Protein 3KCG (pdb70)

Nearest PDB structures (foldseek):
  3kcg-assembly1_I  TM=1.002E+00  e=5.226E-96  Homo sapiens
  1tb6-assembly1_I  TM=9.606E-01  e=1.579E-85  Homo sapiens
  1e03-assembly2_I  TM=9.545E-01  e=1.877E-83  Homo sapiens
  2gd4-assembly1_I  TM=9.741E-01  e=2.360E-80  Homo sapiens
  2b5t-assembly2_I  TM=9.208E-01  e=5.552E-82  Homo sapiens

Foldseek 3Di:
DAADCPPCRSLAPDHWDDDPDRHIQHDDDPQWDQDPVSRYIDGPDPDDPPDDDD/DAQFDFADQLNQQQKKAKCAPHGLQEIWGAAFQWKTKFWQLSDDPPGKIKIWTSDFFQVDDPVRIDIWIFDDKAQPPVQDVVVPSFASTMIMTTTDGTDDDDSNHDGAAADALVVLVVLVVVFKWKAKGQQARAFVHDTHRGITMDIKGWDDPVLQVVLDPDDQDPQKTWIHDLQFRDAGARSHGTTFTWGADPNHIYGAWTFTAWDTHRDHSTTGMTGGCSVCRVVVCVVPPPD/DPDQLQPDDCVVDPQFAPAFDADPPPDAFPPDDVLLLVLLVLLQQLVLLLVLLVVVVDDLLAKWKFFSLLVLLLLVLLLRQFDDPLNVLNCVNSVVNVGDRVCRRCVLSSSLNNVSVVCVQQVQFWDKFKDKAKEFAPVFDWDVSSQVVCCNSVVGGHHHDHQQPCVPVRQVVVQVRGCVRRVNPDGCLDPPPSGHNVAGMEIEIEMEIEGAFQAFFDLVQWDWDWFQFPVRDIDTFTKTKDKDKWFWDQDPQRKIWTWTATPPRQKIKIKIHHDPPDRVSCVSVVDDPVRVVVRVVVTDIDIAMEIGTWFKHKDKDWCVVSSVVSRNPQQCDQVRTGRCNTGNDDDGGHHYVIYMYIYMYGGDRHHDHHDDDPDDDDDDPDPDPPGHYHHNSAKMKMFMARPSSRRGRMIMIPRDRHD

Secondary structure (DSSP, 8-state):
-BS-EEPPTTSSTTEEEEESSSTT-EEEEEEETTEEEE-GGG--TT---EEEES-SBTTS--S--EEEEEEEEEE-TT--GGG-TTTT--EEEEESS----BTTB-PPB---HHHHHHHHTT-EEEEEESSBSSTTSPBPSB-EEEEEEEE-HHHHHTT-SS---TTEEEES-TT-S-B--TT-TT-EEEEEETTEEEEEEEEEEESSSS-TT--EEEEEGGGGHHHHHHHH---/----GGG--TTTS----SS-------PPPTT--HHHHHHHHHHHHHHHHHHHHHHHHS-TTS-EEE-HHHHHHHHHHHHTT--HHHHHHHHHHTT-TTS-HHHHHTHHHHHHHHHHHHHHHHTTTEEEEEEEEEEEETTS---HHHHHHHHHHHSSPPEEE-HHHHHHHHHHHHHHHHHHHTTTSS--SS-TTSS-TT--EEEEEEEEEEE-BSSPPPGGG-EEEEEE-TTS-EEEEEEEEEEEEEEEEE-GGG-EEEEEEBTTSSEEEEEEEPPTTS-HHHHHHS--HHHHHHHHHH-EEEEEEEEEE-EEEEEEEE-HHHHHHTT--GGG-TTT---TTTS-SSSS-----EEEEEEEEEE-S-BPPPPPP-----EESS--TT-EEEE--S-EEEEEEETTTTEEEEEEEES----/--S-TTTGGGG-SSEEEE-SSS-EEEE--TTEEE-TTSS-EEE-SSS-TT----

Solvent-accessible surface area: 29718 Å² total; per-residue (Å²): 137,91,51,30,27,135,69,155,44,1,137,7,35,2,23,10,79,101,45,88,94,82,93,23,87,7,48,30,11,121,22,21,50,56,27,111,88,115,56,35,8,42,74,62,68,120,62,12,16,1,54,81,62,96,1,17,44,13,119,88,4,108,71,12,48,12,3,4,3,0,1,0,32,34,170,22,99,2,4,1,2,0,0,0,19,23,58,42,13,0,0,0,0,1,29,8,12,96,97,83,62,157,5,46,0,15,0,6,27,30,16,48,112,118,107,49,164,32,52,25,76,39,46,14,98,136,27,22,40,12,138,80,43,79,50,88,133,40,104,17,24,32,0,0,0,0,0,32,0,66,106,59,5,99,41,47,24,68,0,2,12,3,2,6,3,68,104,86,21,1,55,80,4,5,113,118,21,37,3,52,0,2,1,4,0,7,36,90,54,66,0,12,24,5,57,33,6,17,54,10,128,0,49,51,10,87,109,63,27,0,73,179,23,16,106,51,75,6,74,89,18,7,10,3,0,2,32,104,109,12,42,99,6,0,0,20,2,0,0,0,0,1,6,2,4,98,16,132,42,0,5,1,0,0,0,0,0,2,2,1,22,72,2,18,65,173,33,64,16,0,6,0,2,36,0,9,126,7,2,100,25,0,88,102,81,4,110,95,160,128,137,53,78,28,61,110,8,92,20,221,86,20,114,7,105,17,111,26,88,25,98,50,134,133,136,89,69,20,114,102,19,60,135,67,4,18,31,0,1,79,0,0,20,80,0,0,30,48,0,14,47,59,1,7,118,63,52,84,77,67,78,36,0,0,0,2,0,6,15,0,0,9,0,0,0,4,0,0,5,0,0,22,101,86,0,3,72,35,0,2,78,10,0,56,1,45,99,20,48,106,96,0,5,21,17,0,2,2,5,1,6,52,0,49,21,48,7,114,83,54,2,83,88,2,11,82,21,21,38,0,35,35,6,4,0,2,137,67,19,116,10,47,110,85,7,8,80,11,5,93,52,12,24,62,16,71,4,56,45,24,34,0,95,144,54,7,101,125,5,36,52,46,0,18,80,61,0,28,119,106,0,114,44,68,2,70,68,7,0,64,74,156,38,11,71,98,142,8,21,0,0,0,1,0,0,13,12,2,28,8,49,6,100,26,26,0,37,71,113,10,31,68,131,25,92,0,114,43,73,65,75,109,55,24,65,3,26,0,0,10,14,39,8,57,10,86,10,75,125,16,73,94,20,1,7,1,0,8,2,23,2,80,62,63,47,1,2,1,2,0,1,0,5,84,91,113,28,64,16,38,43,2,12,96,99,29,56,54,78,37,25,66,66,37,8,105,72,10,60,85,68,103,3,1,0,13,0,0,100,11,166,5,103,9,42,29,46,0,63,114,16,0,67,103,30,32,0,63,11,0,9,25,62,155,114,11,71,4,22,6,0,16,77,120,36,210,72,74,13,33,0,17,24,0,11,1,23,0,23,0,40,8,22,10,90,21,40,135,61,101,96,90,135,70,103,92,35,30,12,2,17,13,71,27,91,55,35,42,0,73,0,18,43,18,0,7,0,19,0,14,0,53,47,2,51,0,18,10,0,8,2,4,0,3,41,15,30,152

Structure (mmCIF, N/CA/C/O backbone):
data_3KCG
#
_entry.id   3KCG
#
_cell.length_a   78.780
_cell.length_b   88.440
_cell.length_c   147.230
_cell.angle_alpha   90.00
_cell.angle_beta   90.00
_cell.angle_gamma   90.00
#
_symmetry.space_group_name_H-M   'P 21 21 21'
#
loop_
_entity.id
_entity.type
_entity.pdbx_description
1 polymer 'Coagulation factor IXa light chain'
2 polymer 'Coagulation factor IXa heavy chain'
3 polymer Antithrombin-III
4 branched alpha-L-fucopyranose-(1-6)-2-acetamido-2-deoxy-beta-D-glucopyranose
5 branched alpha-D-mannopyranose-(1-4)-2-acetamido-2-deoxy-beta-D-glucopyranose-(1-4)-2-acetamido-2-deoxy-beta-D-glucopyranose
6 branched '3,4-di-O-methyl-2,6-di-O-sulfo-alpha-D-glucopyranose-(1-4)-2,3-di-O-methyl-beta-D-glucopyranuronic acid-(1-4)-2,3,6-tri-O-sulfo-alpha-D-glucopyranose-(1-4)-3-O-methyl-2-O-sulfo-alpha-L-idopyranuronic acid-(1-4)-methyl 2,3,6-tri-O-sulfo-alpha-D-glucopyranoside'
7 non-polymer 'CALCIUM ION'
8 non-polymer (4S)-2-METHYL-2,4-PENTANEDIOL
9 water water
#
loop_
_atom_site.group_PDB
_atom_site.id
_atom_site.type_symbol
_atom_site.label_atom_id
_atom_site.label_alt_id
_atom_site.label_comp_id
_atom_site.label_asym_id
_atom_site.label_entity_id
_atom_site.label_seq_id
_atom_site.pdbx_PDB_ins_code
_atom_site.Cartn_x
_atom_site.Cartn_y
_atom_site.Cartn_z
_atom_site.occupancy
_atom_site.B_iso_or_equiv
_atom_site.auth_seq_id
_atom_site.auth_comp_id
_atom_site.auth_asym_id
_atom_site.auth_atom_id
_atom_site.pdbx_PDB_model_num
ATOM 1 N N . MET A 1 1 ? 34.366 5.222 -108.214 1.00 58.33 84 MET L N 1
ATOM 2 C CA . MET A 1 1 ? 33.047 5.747 -107.757 1.00 58.13 84 MET L CA 1
ATOM 3 C C .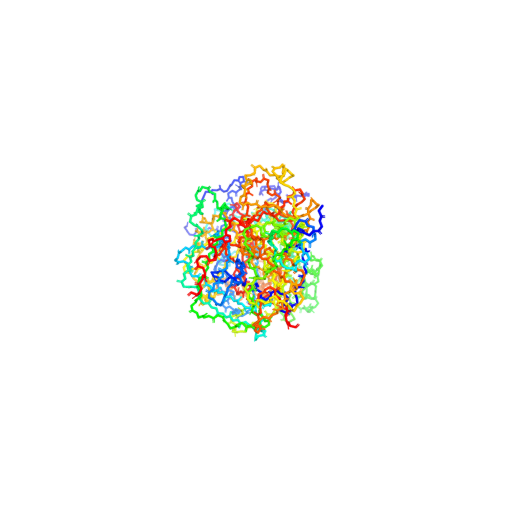 MET A 1 1 ? 32.669 7.010 -108.523 1.00 57.91 84 MET L C 1
ATOM 4 O O . MET A 1 1 ? 33.203 7.270 -109.602 1.00 57.68 84 MET L O 1
ATOM 6 N N . ASP A 1 2 ? 31.740 7.784 -107.966 1.00 57.32 85 ASP L N 1
ATOM 7 C CA . ASP A 1 2 ? 31.292 9.026 -108.590 1.00 56.98 85 ASP L CA 1
ATOM 8 C C . ASP A 1 2 ? 30.073 9.588 -107.862 1.00 55.99 85 ASP L C 1
ATOM 9 O O . ASP A 1 2 ? 30.122 10.687 -107.311 1.00 56.04 85 ASP L O 1
ATOM 14 N N . VAL A 1 3 ? 28.977 8.834 -107.868 1.00 55.08 86 VAL L N 1
ATOM 15 C CA . VAL A 1 3 ? 27.762 9.266 -107.186 1.00 53.93 86 VAL L CA 1
ATOM 16 C C . VAL A 1 3 ? 27.074 8.101 -106.490 1.00 53.12 86 VAL L C 1
ATOM 17 O O . VAL A 1 3 ? 26.385 7.299 -107.122 1.00 52.48 86 VAL L O 1
ATOM 21 N N . THR A 1 4 ? 27.282 8.020 -105.181 1.00 51.77 87 THR L N 1
ATOM 22 C CA . THR A 1 4 ? 26.694 6.979 -104.354 1.00 50.00 87 THR L CA 1
ATOM 23 C C . THR A 1 4 ? 26.283 7.644 -103.050 1.00 4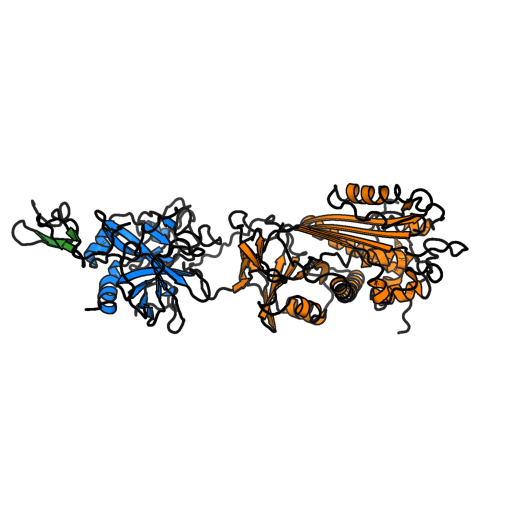8.87 87 THR L C 1
ATOM 24 O O . THR A 1 4 ? 26.786 8.715 -102.706 1.00 48.37 87 THR L O 1
ATOM 26 N N . CYS A 1 5 ? 25.364 7.019 -102.329 1.00 47.27 88 CYS L N 1
ATOM 27 C CA . CYS A 1 5 ? 24.909 7.573 -101.063 1.00 46.01 88 CYS L CA 1
ATOM 28 C C . CYS A 1 5 ? 26.068 7.613 -100.074 1.00 46.68 88 CYS L C 1
ATOM 29 O O . CYS A 1 5 ? 26.012 8.282 -99.035 1.00 45.03 88 CYS L O 1
ATOM 32 N N . ASN A 1 6 ? 27.132 6.899 -100.419 1.00 45.47 89 ASN L N 1
ATOM 33 C CA . ASN A 1 6 ? 28.289 6.815 -99.557 1.00 44.39 89 ASN L CA 1
ATOM 34 C C . ASN A 1 6 ? 29.232 8.003 -99.639 1.00 44.11 89 ASN L C 1
ATOM 35 O O . ASN A 1 6 ? 30.187 8.089 -98.863 1.00 46.16 89 ASN L O 1
ATOM 40 N N . ILE A 1 7 ? 28.993 8.916 -100.572 1.00 45.27 90 ILE L N 1
ATOM 41 C CA . ILE A 1 7 ? 29.866 10.066 -100.652 1.00 45.65 90 ILE L CA 1
ATOM 42 C C . ILE A 1 7 ? 29.009 11.317 -100.504 1.00 44.89 90 ILE L C 1
ATOM 43 O O . ILE A 1 7 ? 28.160 11.606 -101.343 1.00 43.56 90 ILE L O 1
ATOM 48 N N . LYS A 1 8 ? 29.202 12.021 -99.390 1.00 44.10 91 LYS L N 1
ATOM 49 C CA . LYS A 1 8 ? 28.448 13.237 -99.106 1.00 44.13 91 LYS L CA 1
ATOM 50 C C . LYS A 1 8 ? 26.943 12.977 -99.160 1.00 42.06 91 LYS L C 1
ATOM 51 O O . LYS A 1 8 ? 26.160 13.856 -99.525 1.00 41.71 91 LYS L O 1
ATOM 57 N N . ASN A 1 9 ? 26.558 11.755 -98.805 1.00 39.19 92 ASN L N 1
ATOM 58 C CA . ASN A 1 9 ? 25.156 11.356 -98.779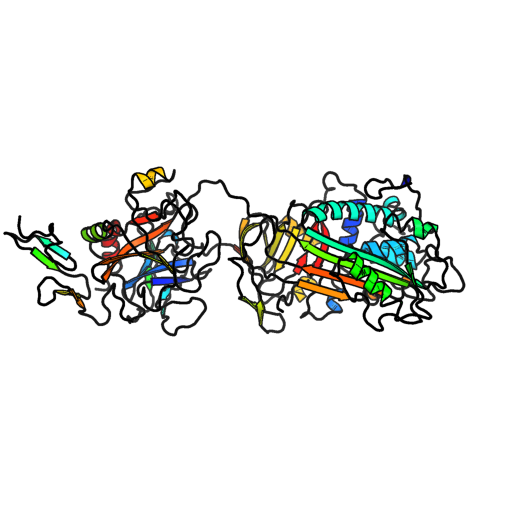 1.00 39.39 92 ASN L CA 1
ATOM 59 C C . ASN A 1 9 ? 24.457 11.617 -100.116 1.00 40.21 92 ASN L C 1
ATOM 60 O O . ASN A 1 9 ? 23.292 12.017 -100.152 1.00 37.83 92 ASN L O 1
ATOM 65 N N . GLY A 1 10 ? 25.177 11.388 -101.215 1.00 40.29 93 GLY L N 1
ATOM 66 C CA . GLY A 1 10 ? 24.605 11.602 -102.534 1.00 40.52 93 GLY L CA 1
ATOM 67 C C . GLY A 1 10 ? 24.174 13.041 -102.709 1.00 42.10 93 GLY L C 1
ATOM 68 O O . GLY A 1 10 ? 23.384 13.361 -103.597 1.00 42.99 93 GLY L O 1
ATOM 69 N N . ARG A 1 11 ? 24.704 13.908 -101.852 1.00 42.43 94 ARG L N 1
ATOM 70 C CA . ARG A 1 11 ? 24.390 15.329 -101.873 1.00 44.40 94 ARG L CA 1
ATOM 71 C C . ARG A 1 11 ? 22.961 15.573 -101.391 1.00 43.72 94 ARG L C 1
ATOM 72 O O . ARG A 1 11 ? 22.451 16.691 -101.460 1.00 43.47 94 ARG L O 1
ATOM 80 N N . CYS A 1 12 ? 22.320 14.516 -100.900 1.00 42.82 95 CYS L N 1
ATOM 81 C CA . CYS A 1 12 ? 20.951 14.613 -100.400 1.00 42.16 95 CYS L CA 1
ATOM 82 C C . CYS A 1 12 ? 20.931 15.322 -99.044 1.00 40.80 95 CYS L C 1
ATOM 83 O O . CYS A 1 12 ? 21.684 14.957 -98.145 1.00 41.27 95 CYS L O 1
ATOM 86 N N . GLU A 1 13 ? 20.071 16.326 -98.891 1.00 41.03 96 GLU L N 1
ATOM 87 C CA . GLU A 1 13 ? 19.994 17.055 -97.626 1.00 41.10 96 GLU L CA 1
ATOM 88 C C . GLU A 1 13 ? 19.589 16.125 -96.487 1.00 40.40 96 GLU L C 1
ATOM 89 O O . GLU A 1 13 ? 20.122 16.219 -95.377 1.00 40.53 96 GLU L O 1
ATOM 95 N N . GLN A 1 14 ? 18.647 15.228 -96.765 1.00 37.62 97 GLN L N 1
ATOM 96 C CA . GLN A 1 14 ? 18.181 14.285 -95.758 1.00 35.31 97 GLN L CA 1
ATOM 97 C C . GLN A 1 14 ? 18.467 12.818 -96.075 1.00 32.86 97 GLN L C 1
ATOM 98 O O . GLN A 1 14 ? 19.503 12.295 -95.669 1.00 32.04 97 GLN L O 1
ATOM 104 N N . PHE A 1 15 ? 17.573 12.154 -96.808 1.00 32.71 98 PHE L N 1
ATOM 105 C CA . PHE A 1 15 ? 17.766 10.733 -97.106 1.00 32.21 98 PHE L CA 1
ATOM 106 C C . PHE A 1 15 ? 18.201 10.409 -98.532 1.00 33.76 98 PHE L C 1
ATOM 107 O O . PHE A 1 15 ? 17.775 11.058 -99.486 1.00 33.95 98 PHE L O 1
ATOM 115 N N . CYS A 1 16 ? 19.026 9.373 -98.655 1.00 35.40 99 CYS L N 1
ATOM 116 C CA . CYS A 1 16 ? 19.560 8.933 -99.941 1.00 38.38 99 CYS L CA 1
ATOM 117 C C . CYS A 1 16 ? 19.409 7.425 -100.147 1.00 38.84 99 CYS L C 1
ATOM 118 O O . CYS A 1 16 ? 19.474 6.646 -99.198 1.00 38.61 99 CYS L O 1
ATOM 121 N N . LYS A 1 17 ? 19.203 7.026 -101.398 1.00 41.40 100 LYS L N 1
ATOM 122 C CA . LYS A 1 17 ? 19.076 5.616 -101.766 1.00 43.89 100 LYS L CA 1
ATOM 123 C C . LYS A 1 17 ? 19.740 5.417 -103.124 1.00 45.49 100 LYS L C 1
ATOM 124 O O . LYS A 1 17 ? 19.461 6.151 -104.073 1.00 44.77 100 LYS L O 1
ATOM 127 N N . ASN A 1 18 ? 20.619 4.424 -103.212 1.00 48.27 101 ASN L N 1
ATOM 128 C CA . ASN A 1 18 ? 21.333 4.155 -104.455 1.00 51.52 101 ASN L CA 1
ATOM 129 C C . ASN A 1 18 ? 20.481 3.574 -105.574 1.00 53.67 101 ASN L C 1
ATOM 130 O O . ASN A 1 18 ? 19.852 2.526 -105.416 1.00 54.06 101 ASN L O 1
ATOM 135 N N . SER A 1 19 ? 20.464 4.276 -106.701 1.00 56.00 102 SER L N 1
ATOM 136 C CA . SER A 1 19 ? 19.744 3.825 -107.884 1.00 58.21 102 SER L CA 1
ATOM 137 C C . SER A 1 19 ? 20.822 3.104 -108.691 1.00 59.80 102 SER L C 1
ATOM 138 O O . SER A 1 19 ? 21.967 3.011 -108.244 1.00 60.67 102 SER L O 1
ATOM 140 N N . ALA A 1 20 ? 20.479 2.600 -109.869 1.00 60.99 103 ALA L N 1
ATOM 141 C CA . ALA A 1 20 ? 21.468 1.893 -110.673 1.00 61.86 103 ALA L CA 1
ATOM 142 C C . ALA A 1 20 ? 22.204 2.809 -111.646 1.00 61.97 103 ALA L C 1
ATOM 143 O O . ALA A 1 20 ? 21.639 3.776 -112.158 1.00 62.63 103 ALA L O 1
ATOM 145 N N . ASP A 1 21 ? 23.476 2.497 -111.879 1.00 62.19 104 ASP L N 1
ATOM 146 C CA . ASP A 1 21 ? 24.322 3.244 -112.806 1.00 61.68 104 ASP L CA 1
ATOM 147 C C . ASP A 1 21 ? 24.698 4.674 -112.413 1.00 61.12 104 ASP L C 1
ATOM 148 O O . ASP A 1 21 ? 24.355 5.630 -113.111 1.00 60.80 104 ASP L O 1
ATOM 150 N N . ASN A 1 22 ? 25.409 4.811 -111.299 1.00 60.50 105 ASN L N 1
ATOM 151 C CA . ASN A 1 22 ? 25.875 6.113 -110.828 1.00 59.48 105 ASN L CA 1
ATOM 152 C C . ASN A 1 22 ? 24.805 7.179 -110.621 1.00 57.79 105 ASN L C 1
ATOM 153 O O . ASN A 1 22 ? 24.934 8.302 -111.114 1.00 57.38 105 ASN L O 1
ATOM 158 N N . LYS A 1 23 ? 23.753 6.833 -109.893 1.00 55.74 106 LYS L N 1
ATOM 159 C CA . LYS A 1 23 ? 22.687 7.781 -109.611 1.00 53.35 106 LYS L CA 1
ATOM 160 C C . LYS A 1 23 ? 22.088 7.486 -108.246 1.00 51.51 106 LYS L C 1
ATOM 161 O O . LYS A 1 23 ? 22.146 6.357 -107.759 1.00 50.50 106 LYS L O 1
ATOM 165 N N . VAL A 1 24 ? 21.528 8.511 -107.622 1.00 49.77 107 VAL L N 1
ATOM 166 C CA . VAL A 1 24 ? 20.917 8.341 -106.314 1.00 47.73 107 VAL L CA 1
ATOM 167 C C . VAL A 1 24 ? 19.552 8.996 -106.295 1.00 47.16 107 VAL L C 1
ATOM 168 O O . VAL A 1 24 ? 19.267 9.897 -107.088 1.00 46.02 107 VAL L O 1
ATOM 172 N N . VAL A 1 25 ? 18.705 8.525 -105.389 1.00 45.61 108 VAL L N 1
ATOM 173 C CA . VAL A 1 25 ? 17.368 9.067 -105.246 1.00 44.89 108 VAL L CA 1
ATOM 174 C C . VAL A 1 25 ? 17.264 9.662 -103.852 1.00 43.44 108 VAL L C 1
ATOM 175 O O . VAL A 1 25 ? 17.313 8.940 -102.858 1.00 42.91 108 VAL L O 1
ATOM 179 N N . CYS A 1 26 ? 17.144 10.983 -103.788 1.00 42.72 109 CYS L N 1
ATOM 180 C CA . CYS A 1 26 ? 17.025 11.676 -102.514 1.00 42.32 109 CYS L CA 1
ATOM 181 C C . CYS A 1 26 ? 15.573 11.651 -102.060 1.00 41.78 109 CYS L C 1
ATOM 182 O O . CYS A 1 26 ? 14.664 11.459 -102.869 1.00 42.34 109 CYS L O 1
ATOM 185 N N . SER A 1 27 ? 15.359 11.845 -100.764 1.00 39.93 110 SER L N 1
ATOM 186 C CA . SER A 1 27 ? 14.013 11.874 -100.205 1.00 38.47 110 SER L CA 1
ATOM 187 C C . SER A 1 27 ? 14.042 12.635 -98.885 1.00 38.62 110 SER L C 1
ATOM 188 O O . SER A 1 27 ? 15.111 12.864 -98.318 1.00 37.07 110 SER L O 1
ATOM 191 N N . CYS A 1 28 ? 12.869 13.030 -98.404 1.00 38.38 111 CYS L N 1
ATOM 192 C CA . CYS A 1 28 ? 12.781 13.774 -97.156 1.00 38.78 111 CYS L CA 1
ATOM 193 C C . CYS A 1 28 ? 11.808 13.114 -96.184 1.00 37.68 111 CYS L C 1
ATOM 194 O O . CYS A 1 28 ? 11.094 12.173 -96.536 1.00 36.60 111 CYS L O 1
ATOM 197 N N . THR A 1 29 ? 11.791 13.607 -94.952 1.00 36.41 112 THR L N 1
ATOM 198 C CA . THR A 1 29 ? 10.904 13.062 -93.937 1.00 35.73 112 THR L CA 1
ATOM 199 C C . THR A 1 29 ? 9.535 13.732 -94.070 1.00 37.02 112 THR L C 1
ATOM 200 O O . THR A 1 29 ? 9.388 14.723 -94.791 1.00 35.98 112 THR L O 1
ATOM 204 N N . GLU A 1 30 ? 8.538 13.183 -93.383 1.00 37.84 113 GLU L N 1
ATOM 205 C CA . GLU A 1 30 ? 7.181 13.724 -93.419 1.00 38.64 113 GLU L CA 1
ATOM 206 C C . GLU A 1 30 ? 7.138 15.226 -93.174 1.00 38.39 113 GLU L C 1
ATOM 207 O O . GLU A 1 30 ? 7.840 15.748 -92.307 1.00 36.61 113 GLU L O 1
ATOM 211 N N . GLY A 1 31 ? 6.302 15.917 -93.942 1.00 36.99 114 GLY L N 1
ATOM 212 C CA . GLY A 1 31 ? 6.173 17.354 -93.790 1.00 37.60 114 GLY L CA 1
ATOM 213 C C . GLY A 1 31 ? 7.087 18.122 -94.723 1.00 38.16 114 GLY L C 1
ATOM 214 O O . GLY A 1 31 ? 7.015 19.351 -94.804 1.00 37.32 114 GLY L O 1
ATOM 215 N N . TYR A 1 32 ? 7.949 17.397 -95.429 1.00 38.02 115 TYR L N 1
ATOM 216 C CA . TYR A 1 32 ? 8.888 18.008 -96.363 1.00 40.50 115 TYR L CA 1
ATOM 217 C C . TYR A 1 32 ? 8.695 17.486 -97.783 1.00 42.45 115 TYR L C 1
ATOM 218 O O . TYR A 1 32 ? 8.102 16.431 -97.995 1.00 42.75 115 TYR L O 1
ATOM 227 N N . ARG A 1 33 ? 9.201 18.243 -98.751 1.00 45.52 116 ARG L N 1
ATOM 228 C CA . ARG A 1 33 ? 9.107 17.867 -100.155 1.00 47.94 116 ARG L CA 1
ATOM 229 C C . ARG A 1 33 ? 10.456 18.127 -100.808 1.00 49.50 116 ARG L C 1
ATOM 230 O O . ARG A 1 33 ? 11.102 19.136 -100.525 1.00 49.70 116 ARG L O 1
ATOM 232 N N . LEU A 1 34 ? 10.885 17.213 -101.673 1.00 51.91 117 LEU L N 1
ATOM 233 C CA . LEU A 1 34 ? 12.165 17.365 -102.357 1.00 54.14 117 LEU L CA 1
ATOM 234 C C . LEU A 1 34 ? 12.148 18.644 -103.188 1.00 54.98 117 LEU L C 1
ATOM 235 O O . LEU A 1 34 ? 11.315 18.803 -104.079 1.00 55.68 117 LEU L O 1
ATOM 240 N N . ALA A 1 35 ? 13.069 19.554 -102.885 1.00 55.89 118 ALA L N 1
ATOM 241 C CA . ALA A 1 35 ? 13.158 20.829 -103.588 1.00 56.99 118 ALA L CA 1
ATOM 242 C C . ALA A 1 35 ? 13.438 20.664 -105.083 1.00 58.10 118 ALA L C 1
ATOM 243 O O . ALA A 1 35 ? 13.632 19.550 -105.575 1.00 58.03 118 ALA L O 1
ATOM 245 N N . GLU A 1 36 ? 13.458 21.785 -105.797 1.00 59.27 119 GLU L N 1
ATOM 246 C CA . GLU A 1 36 ? 13.706 21.782 -107.235 1.00 60.16 119 GLU L CA 1
ATOM 247 C C . GLU A 1 36 ? 15.023 21.104 -107.597 1.00 60.31 119 GLU L C 1
ATOM 248 O O . GLU A 1 36 ? 15.111 20.402 -108.603 1.00 60.89 119 GLU L O 1
ATOM 250 N N . ASN A 1 37 ? 16.043 21.311 -106.772 1.00 60.91 120 ASN L N 1
ATOM 251 C CA . ASN A 1 37 ? 17.357 20.727 -107.017 1.00 60.86 120 ASN L CA 1
ATOM 252 C C . ASN A 1 37 ? 17.432 19.208 -106.871 1.00 60.81 120 ASN L C 1
ATOM 253 O O . ASN A 1 37 ? 18.497 18.621 -107.062 1.00 61.01 120 ASN L O 1
ATOM 258 N N . GLN A 1 38 ? 16.313 18.570 -106.536 1.00 60.22 121 GLN L N 1
ATOM 259 C CA . GLN A 1 38 ? 16.288 17.117 -106.377 1.00 59.48 121 GLN L CA 1
ATOM 260 C C . GLN A 1 38 ? 17.260 16.635 -105.301 1.00 58.69 121 GLN L C 1
ATOM 261 O O . GLN A 1 38 ? 17.556 15.443 -105.210 1.00 57.88 121 GLN L O 1
ATOM 267 N N . LYS A 1 39 ? 17.749 17.565 -104.486 1.00 58.20 122 LYS L N 1
ATOM 268 C CA . LYS A 1 39 ? 18.690 17.237 -103.419 1.00 58.27 122 LYS L CA 1
ATOM 269 C C . LYS A 1 39 ? 18.258 17.806 -102.067 1.00 57.70 122 LYS L C 1
ATOM 270 O O . LYS A 1 39 ? 18.397 17.148 -101.035 1.00 57.45 122 LYS L O 1
ATOM 276 N N . SER A 1 40 ? 17.734 19.029 -102.082 1.00 56.93 123 SER L N 1
ATOM 277 C CA . SER A 1 40 ? 17.303 19.705 -100.861 1.00 56.58 123 SER L CA 1
ATOM 278 C C . SER A 1 40 ? 15.876 19.382 -100.424 1.00 55.27 123 SER L C 1
ATOM 279 O O . SER A 1 40 ? 15.070 18.870 -101.204 1.00 55.01 123 SER L O 1
ATOM 282 N N . CYS A 1 41 ? 15.577 19.690 -99.164 1.00 54.15 124 CYS L N 1
ATOM 283 C CA . CYS A 1 41 ? 14.255 19.456 -98.593 1.00 51.75 124 CYS L CA 1
ATOM 284 C C . CYS A 1 41 ? 13.648 20.780 -98.146 1.00 50.73 124 CYS L C 1
ATOM 285 O O . CYS A 1 41 ? 14.298 21.569 -97.460 1.00 51.11 124 CYS L O 1
ATOM 288 N N . GLU A 1 42 ? 12.401 21.021 -98.539 1.00 49.46 125 GLU L N 1
ATOM 289 C CA . GLU A 1 42 ? 11.712 22.255 -98.179 1.00 48.60 125 GLU L CA 1
ATOM 290 C C . GLU A 1 42 ? 10.363 21.972 -97.521 1.00 47.37 125 GLU L C 1
ATOM 291 O O . GLU A 1 42 ? 9.693 20.993 -97.852 1.00 47.24 125 GLU L O 1
ATOM 293 N N . PRO A 1 43 ? 9.946 22.834 -96.580 1.00 46.80 126 PRO L N 1
ATOM 294 C CA . PRO A 1 43 ? 8.673 22.680 -95.869 1.00 46.23 126 PRO L CA 1
ATOM 295 C C . PRO A 1 43 ? 7.485 22.501 -96.809 1.00 45.58 126 PRO L C 1
ATOM 296 O O . PRO A 1 43 ? 7.329 23.247 -97.774 1.00 46.13 126 PRO L O 1
ATOM 300 N N . ALA A 1 44 ? 6.653 21.506 -96.523 1.00 44.33 127 ALA L N 1
ATOM 301 C CA . ALA A 1 44 ? 5.477 21.241 -97.337 1.00 43.39 127 ALA L CA 1
ATOM 302 C C . ALA A 1 44 ? 4.229 21.508 -96.507 1.00 43.15 127 ALA L C 1
ATOM 303 O O . ALA A 1 44 ? 3.106 21.394 -96.996 1.00 43.30 127 ALA L O 1
ATOM 305 N N . VAL A 1 45 ? 4.440 21.860 -95.243 1.00 40.47 128 VAL L N 1
ATOM 306 C CA . VAL A 1 45 ? 3.347 22.153 -94.325 1.00 38.65 128 VAL L CA 1
ATOM 307 C C . VAL A 1 45 ? 3.697 23.393 -93.512 1.00 36.64 128 VAL L C 1
ATOM 308 O O . VAL A 1 45 ? 4.851 23.815 -93.484 1.00 37.41 128 VAL L O 1
ATOM 312 N N . PRO A 1 46 ? 2.703 24.002 -92.848 1.00 34.79 129 PRO L N 1
ATOM 313 C CA . PRO A 1 46 ? 2.922 25.202 -92.037 1.00 33.75 129 PRO L CA 1
ATOM 314 C C . PRO A 1 46 ? 3.991 25.048 -90.954 1.00 32.44 129 PRO L C 1
ATOM 315 O O . PRO A 1 46 ? 4.807 25.945 -90.747 1.00 31.60 129 PRO L O 1
ATOM 319 N N . PHE A 1 47 ? 3.981 23.915 -90.261 1.00 30.66 130 PHE L N 1
ATOM 320 C CA . PHE A 1 47 ? 4.960 23.675 -89.208 1.00 28.79 130 PHE L CA 1
ATOM 321 C C . PHE A 1 47 ? 5.577 22.279 -89.291 1.00 29.27 130 PHE L C 1
ATOM 322 O O . PHE A 1 47 ? 5.213 21.379 -88.530 1.00 28.69 130 PHE L O 1
ATOM 330 N N . PRO A 1 48 ? 6.529 22.087 -90.222 1.00 26.96 131 PRO L N 1
ATOM 331 C CA . PRO A 1 48 ? 7.207 20.804 -90.416 1.00 27.02 131 PRO L CA 1
ATOM 332 C C . PRO A 1 48 ? 8.034 20.409 -89.191 1.00 26.10 131 PRO L C 1
ATOM 333 O O . PRO A 1 48 ? 8.532 21.270 -88.464 1.00 25.17 131 PRO L O 1
ATOM 337 N N . CYS A 1 49 ? 8.176 19.108 -88.970 1.00 24.22 132 CYS L N 1
ATOM 338 C CA . CYS A 1 49 ? 8.926 18.619 -87.816 1.00 24.80 132 CYS L CA 1
ATOM 339 C C . CYS A 1 49 ? 10.372 19.104 -87.770 1.00 25.12 132 CYS L C 1
ATOM 340 O O . CYS A 1 49 ? 10.959 19.496 -88.788 1.00 24.17 132 CYS L O 1
ATOM 343 N N . GLY A 1 50 ? 10.923 19.068 -86.562 1.00 23.35 133 GLY L N 1
ATOM 344 C CA . GLY A 1 50 ? 12.309 19.415 -86.318 1.00 24.78 133 GLY L CA 1
ATOM 345 C C . GLY A 1 50 ? 12.831 20.794 -86.643 1.00 26.00 133 GLY L C 1
ATOM 346 O O . GLY A 1 50 ? 14.048 20.981 -86.691 1.00 26.68 133 GLY L O 1
ATOM 347 N N . ARG A 1 51 ? 11.953 21.763 -86.857 1.00 27.79 134 ARG L N 1
ATOM 348 C CA . ARG A 1 51 ? 12.431 23.100 -87.168 1.00 29.39 134 ARG L CA 1
ATOM 349 C C . ARG A 1 51 ? 11.917 24.205 -86.269 1.00 29.61 134 ARG L C 1
ATOM 350 O O . ARG A 1 51 ? 10.753 24.214 -85.856 1.00 28.20 134 ARG L O 1
ATOM 358 N N . VAL A 1 52 ? 12.821 25.127 -85.956 1.00 27.86 135 VAL L N 1
ATOM 359 C CA . VAL A 1 52 ? 12.520 26.277 -85.126 1.00 28.90 135 VAL L CA 1
ATOM 360 C C . VAL A 1 52 ? 11.962 27.333 -86.068 1.00 29.51 135 VAL L C 1
ATOM 361 O O . VAL A 1 52 ? 12.515 27.555 -87.143 1.00 30.91 135 VAL L O 1
ATOM 365 N N . SER A 1 53 ? 10.866 27.974 -85.680 1.00 30.20 136 SER L N 1
ATOM 366 C CA . SER A 1 53 ? 10.263 28.985 -86.536 1.00 31.48 136 SER L CA 1
ATOM 367 C C . SER A 1 53 ? 9.939 30.288 -85.818 1.00 32.68 136 SER L C 1
ATOM 368 O O . SER A 1 53 ? 9.341 31.187 -86.405 1.00 35.30 136 SER L O 1
ATOM 371 N N . VAL A 1 54 ? 10.335 30.399 -84.554 1.00 35.17 137 VAL L N 1
ATOM 372 C CA . VAL A 1 54 ? 10.072 31.615 -83.789 1.00 38.71 137 VAL L CA 1
ATOM 373 C C . VAL A 1 54 ? 11.024 32.733 -84.207 1.00 39.38 137 VAL L C 1
ATOM 374 O O . VAL A 1 54 ? 12.056 32.393 -84.826 1.00 41.25 137 VAL L O 1
ATOM 378 N N . VAL B 2 1 ? 18.845 19.342 -66.083 1.00 16.21 16 VAL H N 1
ATOM 379 C CA . VAL B 2 1 ? 20.133 19.483 -66.822 1.00 17.67 16 VAL H CA 1
ATOM 380 C C . VAL B 2 1 ? 21.114 20.274 -65.968 1.00 17.98 16 VAL H C 1
ATOM 381 O O . VAL B 2 1 ? 20.815 21.387 -65.539 1.00 19.20 16 VAL H O 1
ATOM 385 N N . VAL B 2 2 ? 22.277 19.680 -65.716 1.00 18.90 17 VAL H N 1
ATOM 386 C CA . VAL B 2 2 ? 23.326 20.307 -64.919 1.00 19.56 17 VAL H CA 1
ATOM 387 C C . VAL B 2 2 ? 24.333 20.945 -65.866 1.00 19.85 17 VAL H C 1
ATOM 388 O O . VAL B 2 2 ? 24.757 20.321 -66.832 1.00 20.38 17 VAL H O 1
ATOM 392 N N . GLY B 2 3 ? 24.709 22.188 -65.590 1.00 22.01 18 GLY H N 1
ATOM 393 C CA . GLY B 2 3 ? 25.687 22.856 -66.430 1.00 22.67 18 GLY H CA 1
ATOM 394 C C . GLY B 2 3 ? 25.235 23.176 -67.839 1.00 23.69 18 GLY H C 1
ATOM 395 O O . GLY B 2 3 ? 26.060 23.333 -68.736 1.00 22.84 18 GLY H O 1
ATOM 396 N N . GLY B 2 4 ? 23.927 23.257 -68.055 1.00 23.15 19 GLY H N 1
ATOM 397 C CA . GLY B 2 4 ? 23.446 23.595 -69.383 1.00 22.59 19 GLY H CA 1
ATOM 398 C C . GLY B 2 4 ? 23.142 25.077 -69.390 1.00 23.48 19 GLY H C 1
ATOM 399 O O . GLY B 2 4 ? 23.659 25.820 -68.554 1.00 22.71 19 GLY H O 1
ATOM 400 N N A GLU B 2 5 ? 22.297 25.508 -70.318 0.50 23.40 20 GLU H N 1
ATOM 401 N N B GLU B 2 5 ? 22.315 25.523 -70.331 0.50 23.53 20 GLU H N 1
ATOM 402 C CA A GLU B 2 5 ? 21.929 26.911 -70.411 0.50 24.12 20 GLU H CA 1
ATOM 403 C CA B GLU B 2 5 ? 21.953 26.932 -70.396 0.50 24.37 20 GLU H CA 1
ATOM 404 C C A GLU B 2 5 ? 20.439 27.081 -70.665 0.50 24.05 20 GLU H C 1
ATOM 405 C C B GLU B 2 5 ? 20.486 27.120 -70.768 0.50 24.60 20 GLU H C 1
ATOM 406 O O A GLU B 2 5 ? 19.740 26.127 -71.016 0.50 21.77 20 GLU H O 1
ATOM 407 O O B GLU B 2 5 ? 19.849 26.214 -71.313 0.50 23.56 20 GLU H O 1
ATOM 418 N N . ASP B 2 6 ? 19.960 28.304 -70.462 1.00 23.69 21 ASP H N 1
ATOM 419 C CA . ASP B 2 6 ? 18.560 28.638 -70.714 1.00 24.35 21 ASP H CA 1
ATOM 420 C C . ASP B 2 6 ? 18.221 28.540 -72.196 1.00 23.69 21 ASP H C 1
ATOM 421 O O . ASP B 2 6 ? 18.918 29.098 -73.038 1.00 24.35 21 ASP H O 1
ATOM 426 N N . ALA B 2 7 ? 17.153 27.827 -72.526 1.00 21.68 22 ALA H N 1
ATOM 427 C CA . ALA B 2 7 ? 16.740 27.756 -73.913 1.00 21.77 22 ALA H CA 1
ATOM 428 C C . ALA B 2 7 ? 15.980 29.064 -74.130 1.00 21.24 22 ALA H C 1
ATOM 429 O O . ALA B 2 7 ? 15.628 29.743 -73.170 1.00 23.69 22 ALA H O 1
ATOM 431 N N . LYS B 2 8 ? 15.748 29.429 -75.381 1.00 23.40 23 LYS H N 1
ATOM 432 C CA . LYS B 2 8 ? 14.969 30.628 -75.666 1.00 24.80 23 LYS H CA 1
ATOM 433 C C . LYS B 2 8 ? 13.582 30.107 -76.011 1.00 24.74 23 LYS H C 1
ATOM 434 O O . LYS B 2 8 ? 13.433 28.946 -76.395 1.00 24.20 23 LYS H O 1
ATOM 438 N N . PRO B 2 9 ? 12.547 30.944 -75.866 1.00 24.54 24 PRO H N 1
ATOM 439 C CA . PRO B 2 9 ? 11.204 30.463 -76.204 1.00 24.73 24 PRO H CA 1
ATOM 440 C C . PRO B 2 9 ? 11.159 29.954 -77.645 1.00 23.94 24 PRO H C 1
ATOM 441 O O . PRO B 2 9 ? 11.664 30.608 -78.562 1.00 24.05 24 PRO H O 1
ATOM 445 N N . GLY B 2 10 ? 10.573 28.774 -77.838 1.00 22.63 25 GLY H N 1
ATOM 446 C CA . GLY B 2 10 ? 10.472 28.205 -79.167 1.00 21.25 25 GLY H CA 1
ATOM 447 C C . GLY B 2 10 ? 11.717 27.533 -79.712 1.00 20.53 25 GLY H C 1
ATOM 448 O O . GLY B 2 10 ? 11.723 27.075 -80.854 1.00 22.28 25 GLY H O 1
ATOM 449 N N . GLN B 2 11 ? 12.774 27.452 -78.908 1.00 21.99 26 GLN H N 1
ATOM 450 C CA . GLN B 2 11 ? 14.013 26.839 -79.380 1.00 21.46 26 GLN H CA 1
ATOM 451 C C . GLN B 2 11 ? 13.916 25.318 -79.526 1.00 20.89 26 GLN H C 1
ATOM 452 O O . GLN B 2 11 ? 14.566 24.725 -80.386 1.00 20.53 26 GLN H O 1
ATOM 458 N N . PHE B 2 12 ? 13.108 24.688 -78.678 1.00 20.40 27 PHE H N 1
ATOM 459 C CA . PHE B 2 12 ? 12.913 23.240 -78.734 1.00 19.39 27 PHE H CA 1
ATOM 460 C C . PHE B 2 12 ? 11.406 23.037 -78.660 1.00 18.76 27 PHE H C 1
ATOM 461 O O . PHE B 2 12 ? 10.877 22.558 -77.657 1.00 19.33 27 PHE H O 1
ATOM 469 N N . PRO B 2 13 ? 10.701 23.403 -79.738 1.00 18.13 28 PRO H N 1
ATOM 470 C CA . PRO B 2 13 ? 9.243 23.289 -79.806 1.00 17.20 28 PRO H CA 1
ATOM 471 C C . PRO B 2 13 ? 8.627 21.900 -79.683 1.00 16.88 28 PRO H C 1
ATOM 472 O O . PRO B 2 13 ? 7.415 21.780 -79.509 1.00 16.66 28 PRO H O 1
ATOM 476 N N . TRP B 2 14 ? 9.457 20.861 -79.767 1.00 15.07 29 TRP H N 1
ATOM 477 C CA . TRP B 2 14 ? 8.994 19.477 -79.621 1.00 16.51 29 TRP H CA 1
ATOM 478 C C . TRP B 2 14 ? 9.051 19.029 -78.156 1.00 15.19 29 TRP H C 1
ATOM 479 O O . TRP B 2 14 ? 8.490 17.998 -77.792 1.00 15.67 29 TRP H O 1
ATOM 490 N N . GLN B 2 15 ? 9.733 19.796 -77.313 1.00 14.45 30 GLN H N 1
ATOM 491 C CA . GLN B 2 15 ? 9.854 19.434 -75.896 1.00 14.15 30 GLN H CA 1
ATOM 492 C C . GLN B 2 15 ? 8.561 19.644 -75.115 1.00 15.54 30 GLN H C 1
ATOM 493 O O . GLN B 2 15 ? 7.913 20.689 -75.251 1.00 17.31 30 GLN H O 1
ATOM 499 N N . VAL B 2 16 ? 8.179 18.652 -74.307 1.00 13.88 31 VAL H N 1
ATOM 500 C CA . VAL B 2 16 ? 7.004 18.799 -73.444 1.00 14.32 31 VAL H CA 1
ATOM 501 C C . VAL B 2 16 ? 7.416 18.418 -72.026 1.00 15.24 31 VAL H C 1
ATOM 502 O O . VAL B 2 16 ? 8.458 17.781 -71.821 1.00 13.32 31 VAL H O 1
ATOM 506 N N . VAL B 2 17 ? 6.624 18.825 -71.037 1.00 12.54 32 VAL H N 1
ATOM 507 C CA . VAL B 2 17 ? 6.921 18.457 -69.665 1.00 13.76 32 VAL H CA 1
ATOM 508 C C . VAL B 2 17 ? 5.755 17.596 -69.181 1.00 14.57 32 VAL H C 1
ATOM 509 O O . VAL B 2 17 ? 4.623 17.778 -69.627 1.00 16.00 32 VAL H O 1
ATOM 513 N N . LEU B 2 18 ? 6.045 16.638 -68.305 1.00 15.28 33 LEU H N 1
ATOM 514 C CA . LEU B 2 18 ? 5.000 15.776 -67.758 1.00 15.44 33 LEU H CA 1
ATOM 515 C C . LEU B 2 18 ? 4.790 16.155 -66.304 1.00 15.77 33 LEU H C 1
ATOM 516 O O . LEU B 2 18 ? 5.761 16.250 -65.542 1.00 16.20 33 LEU H O 1
ATOM 521 N N . ASN B 2 19 ? 3.527 16.366 -65.930 1.00 16.54 34 ASN H N 1
ATOM 522 C CA . ASN B 2 19 ? 3.161 16.719 -64.561 1.00 17.56 34 ASN H CA 1
ATOM 523 C C . ASN B 2 19 ? 2.249 15.632 -63.987 1.00 17.81 34 ASN H C 1
ATOM 524 O O . ASN B 2 19 ? 1.363 15.123 -64.675 1.00 18.75 34 ASN H O 1
ATOM 529 N N . GLY B 2 20 ? 2.485 15.275 -62.728 1.00 20.36 35 GLY H N 1
ATOM 530 C CA . GLY B 2 20 ? 1.679 14.257 -62.069 1.00 22.12 35 GLY H CA 1
ATOM 531 C C . GLY B 2 20 ? 1.524 14.648 -60.609 1.00 24.50 35 GLY H C 1
ATOM 532 O O . GLY B 2 20 ? 1.222 15.804 -60.321 1.00 25.63 35 GLY H O 1
ATOM 533 N N . LYS B 2 21 ? 1.737 13.708 -59.689 1.00 26.74 36 LYS H N 1
ATOM 534 C CA . LYS B 2 21 ? 1.630 14.019 -58.263 1.00 28.46 36 LYS H CA 1
ATOM 535 C C . LYS B 2 21 ? 2.713 15.032 -57.908 1.00 29.81 36 LYS H C 1
ATOM 536 O O . LYS B 2 21 ? 2.646 15.718 -56.885 1.00 29.29 36 LYS H O 1
ATOM 542 N N . VAL B 2 22 ? 3.725 15.092 -58.765 1.00 26.54 38 VAL H N 1
ATOM 543 C CA . VAL B 2 22 ? 4.834 16.024 -58.630 1.00 26.19 38 VAL H CA 1
ATOM 544 C C . VAL B 2 22 ? 4.934 16.656 -60.008 1.00 25.73 38 VAL H C 1
ATOM 545 O O . VAL B 2 22 ? 4.770 15.966 -61.016 1.00 23.72 38 VAL H O 1
ATOM 549 N N . ASP B 2 23 ? 5.178 17.959 -60.059 1.00 24.44 39 ASP H N 1
ATOM 550 C CA . ASP B 2 23 ? 5.290 18.637 -61.342 1.00 22.97 39 ASP H CA 1
ATOM 551 C C . ASP B 2 23 ? 6.656 18.409 -61.963 1.00 20.18 39 ASP H C 1
ATOM 552 O O . ASP B 2 23 ? 7.645 18.211 -61.258 1.00 20.31 39 ASP H O 1
ATOM 557 N N . ALA B 2 24 ? 6.688 18.434 -63.292 1.00 20.08 40 ALA H N 1
ATOM 558 C CA . ALA B 2 24 ? 7.920 18.265 -64.055 1.00 18.41 40 ALA H CA 1
ATOM 559 C C . ALA B 2 24 ? 8.740 17.064 -63.597 1.00 17.52 40 ALA H C 1
ATOM 560 O O . ALA B 2 24 ? 9.948 17.175 -63.389 1.00 19.85 40 ALA H O 1
ATOM 562 N N . PHE B 2 25 ? 8.094 15.909 -63.459 1.00 16.70 41 PHE H N 1
ATOM 563 C CA . PHE B 2 25 ? 8.821 14.723 -63.016 1.00 16.14 41 PHE H CA 1
ATOM 564 C C . PHE B 2 25 ? 9.569 14.033 -64.150 1.00 15.53 41 PHE H C 1
ATOM 565 O O . PHE B 2 25 ? 10.448 13.210 -63.905 1.00 17.20 41 PHE H O 1
ATOM 573 N N . CYS B 2 26 ? 9.202 14.366 -65.383 1.00 15.66 42 CYS H N 1
ATOM 574 C CA . CYS B 2 26 ? 9.836 13.793 -66.577 1.00 14.78 42 CYS H CA 1
ATOM 575 C C . CYS B 2 26 ? 9.562 14.701 -67.765 1.00 14.79 42 CYS H C 1
ATOM 576 O O . CYS B 2 26 ? 8.755 15.622 -67.676 1.00 16.46 42 CYS H O 1
ATOM 579 N N . GLY B 2 27 ? 10.238 14.438 -68.879 1.00 13.02 43 GLY H N 1
ATOM 580 C CA . GLY B 2 27 ? 10.006 15.213 -70.083 1.00 13.18 43 GLY H CA 1
ATOM 581 C C . GLY B 2 27 ? 9.486 14.279 -71.165 1.00 14.28 43 GLY H C 1
ATOM 582 O O . GLY B 2 27 ? 9.262 13.087 -70.911 1.00 14.71 43 GLY H O 1
ATOM 583 N N . GLY B 2 28 ? 9.281 14.821 -72.363 1.00 12.93 44 GLY H N 1
ATOM 584 C CA . GLY B 2 28 ? 8.796 14.033 -73.479 1.00 12.72 44 GLY H CA 1
ATOM 585 C C . GLY B 2 28 ? 9.002 14.811 -74.764 1.00 12.46 44 GLY H C 1
ATOM 586 O O . GLY B 2 28 ? 9.452 15.961 -74.720 1.00 14.19 44 GLY H O 1
ATOM 587 N N . SER B 2 29 ? 8.685 14.191 -75.899 1.00 12.23 45 SER H N 1
ATOM 588 C CA . SER B 2 29 ? 8.815 14.837 -77.207 1.00 13.97 45 SER H CA 1
ATOM 589 C C . SER B 2 29 ? 7.564 14.619 -78.034 1.00 13.88 45 SER H C 1
ATOM 590 O O . SER B 2 29 ? 6.982 13.537 -78.025 1.00 13.31 45 SER H O 1
ATOM 593 N N . ILE B 2 30 ? 7.159 15.646 -78.769 1.00 14.09 46 ILE H N 1
ATOM 594 C CA . ILE B 2 30 ? 5.979 15.544 -79.616 1.00 14.20 46 ILE H CA 1
ATOM 595 C C . ILE B 2 30 ? 6.282 14.716 -80.870 1.00 16.40 46 ILE H C 1
ATOM 596 O O . ILE B 2 30 ? 7.199 15.050 -81.623 1.00 14.84 46 ILE H O 1
ATOM 601 N N . VAL B 2 31 ? 5.530 13.636 -81.084 1.00 15.74 47 VAL H N 1
ATOM 602 C CA . VAL B 2 31 ? 5.695 12.797 -82.275 1.00 15.94 47 VAL H CA 1
ATOM 603 C C . VAL B 2 31 ? 4.758 13.389 -83.326 1.00 16.45 47 VAL H C 1
ATOM 604 O O . VAL B 2 31 ? 5.119 13.540 -84.490 1.00 17.80 47 VAL H O 1
ATOM 608 N N . ASN B 2 32 ? 3.539 13.700 -82.899 1.00 16.03 48 ASN H N 1
ATOM 609 C CA . ASN B 2 32 ? 2.548 14.345 -83.750 1.00 16.24 48 ASN H CA 1
ATOM 610 C C . ASN B 2 32 ? 1.487 14.984 -82.863 1.00 15.93 48 ASN H C 1
ATOM 611 O O . ASN B 2 32 ? 1.634 15.003 -81.643 1.00 15.51 48 ASN H O 1
ATOM 616 N N . GLU B 2 33 ? 0.429 15.514 -83.465 1.00 17.41 49 GLU H N 1
ATOM 617 C CA . GLU B 2 33 ? -0.610 16.201 -82.702 1.00 18.71 49 GLU H CA 1
ATOM 618 C C . GLU B 2 33 ? -1.245 15.402 -81.566 1.00 17.96 49 GLU H C 1
ATOM 619 O O . GLU B 2 33 ? -1.721 15.986 -80.590 1.00 17.53 49 GLU H O 1
ATOM 625 N N . LYS B 2 34 ? -1.233 14.080 -81.681 1.00 17.33 50 LYS H N 1
ATOM 626 C CA . LYS B 2 34 ? -1.863 13.221 -80.677 1.00 16.92 50 LYS H CA 1
ATOM 627 C C . LYS B 2 34 ? -0.935 12.336 -79.859 1.00 17.68 50 LYS H C 1
ATOM 628 O O . LYS B 2 34 ? -1.392 11.649 -78.952 1.00 17.60 50 LYS H O 1
ATOM 634 N N . TRP B 2 35 ? 0.361 12.357 -80.148 1.00 16.17 51 TRP H N 1
ATOM 635 C CA . TRP B 2 35 ? 1.267 11.461 -79.446 1.00 15.80 51 TRP H CA 1
ATOM 636 C C . TRP B 2 35 ? 2.575 12.037 -78.938 1.00 14.25 51 TRP H C 1
ATOM 637 O O . TRP B 2 35 ? 3.226 12.832 -79.612 1.00 15.26 51 TRP H O 1
ATOM 648 N N . ILE B 2 36 ? 2.949 11.584 -77.748 1.00 13.89 52 ILE H N 1
ATOM 649 C CA . ILE B 2 36 ? 4.181 11.983 -77.082 1.00 13.19 52 ILE H CA 1
ATOM 650 C C . ILE B 2 36 ? 5.057 10.756 -76.841 1.00 13.60 52 ILE H C 1
ATOM 651 O O . ILE B 2 36 ? 4.549 9.695 -76.474 1.00 14.00 52 ILE H O 1
ATOM 656 N N . VAL B 2 37 ? 6.366 10.883 -77.055 1.00 13.80 53 VAL H N 1
ATOM 657 C CA . VAL B 2 37 ? 7.260 9.764 -76.760 1.00 14.19 53 VAL H CA 1
ATOM 658 C C . VAL B 2 37 ? 8.066 10.176 -75.513 1.00 14.81 53 VAL H C 1
ATOM 659 O O . VAL B 2 37 ? 8.507 11.323 -75.392 1.00 14.87 53 VAL H O 1
ATOM 663 N N . THR B 2 38 ? 8.220 9.245 -74.574 1.00 13.35 54 THR H N 1
ATOM 664 C CA . THR B 2 38 ? 8.914 9.504 -73.311 1.00 13.98 54 THR H CA 1
ATOM 665 C C . THR B 2 38 ? 9.608 8.213 -72.858 1.00 15.37 54 THR H C 1
ATOM 666 O O . THR B 2 38 ? 9.761 7.280 -73.647 1.00 15.19 54 THR H O 1
ATOM 670 N N . ALA B 2 39 ? 10.043 8.162 -71.605 1.00 14.57 55 ALA H N 1
ATOM 671 C CA . ALA B 2 39 ? 10.707 6.966 -71.083 1.00 16.27 55 ALA H CA 1
ATOM 672 C C . ALA B 2 39 ? 9.671 6.105 -70.371 1.00 16.81 55 ALA H C 1
ATOM 673 O O . ALA B 2 39 ? 8.754 6.627 -69.731 1.00 16.01 55 ALA H O 1
ATOM 675 N N . ALA B 2 40 ? 9.810 4.789 -70.487 1.00 15.42 56 ALA H N 1
ATOM 676 C CA . ALA B 2 40 ? 8.867 3.878 -69.844 1.00 15.71 56 ALA H CA 1
ATOM 677 C C . ALA B 2 40 ? 8.904 3.953 -68.319 1.00 16.89 56 ALA H C 1
ATOM 678 O O . ALA B 2 40 ? 7.871 3.791 -67.670 1.00 18.71 56 ALA H O 1
ATOM 680 N N . HIS B 2 41 ? 10.070 4.208 -67.732 1.00 16.70 57 HIS H N 1
ATOM 681 C CA . HIS B 2 41 ? 10.127 4.250 -66.279 1.00 17.92 57 HIS H CA 1
ATOM 682 C C . HIS B 2 41 ? 9.460 5.493 -65.685 1.00 18.42 57 HIS H C 1
ATOM 683 O O . HIS B 2 41 ? 9.281 5.593 -64.467 1.00 18.58 57 HIS H O 1
ATOM 690 N N . CYS B 2 42 ? 9.053 6.416 -66.554 1.00 16.61 58 CYS H N 1
ATOM 691 C CA . CYS B 2 42 ? 8.365 7.643 -66.133 1.00 16.58 58 CYS H CA 1
ATOM 692 C C . CYS B 2 42 ? 6.878 7.406 -65.935 1.00 18.06 58 CYS H C 1
ATOM 693 O O . CYS B 2 42 ? 6.213 8.153 -65.224 1.00 19.53 58 CYS H O 1
ATOM 696 N N . VAL B 2 43 ? 6.360 6.370 -66.579 1.00 18.58 59 VAL H N 1
ATOM 697 C CA . VAL B 2 43 ? 4.932 6.117 -66.536 1.00 20.29 59 VAL H CA 1
ATOM 698 C C . VAL B 2 43 ? 4.492 4.755 -66.013 1.00 22.30 59 VAL H C 1
ATOM 699 O O . VAL B 2 43 ? 5.275 3.806 -65.929 1.00 23.44 59 VAL H O 1
ATOM 703 N N . GLU B 2 44 ? 3.218 4.690 -65.654 1.00 23.87 60 GLU H N 1
ATOM 704 C CA . GLU B 2 44 ? 2.597 3.474 -65.131 1.00 27.18 60 GLU H CA 1
ATOM 705 C C . GLU B 2 44 ? 1.176 3.443 -65.674 1.00 26.71 60 GLU H C 1
ATOM 706 O O . GLU B 2 44 ? 0.454 4.430 -65.560 1.00 26.65 60 GLU H O 1
ATOM 712 N N . THR B 2 45 A 0.762 2.326 -66.264 1.00 27.44 60 THR H N 1
ATOM 713 C CA . THR B 2 45 A -0.597 2.269 -66.786 1.00 29.00 60 THR H CA 1
ATOM 714 C C . THR B 2 45 A -1.560 2.523 -65.626 1.00 27.21 60 THR H C 1
ATOM 715 O O . THR B 2 45 A -1.333 2.067 -64.504 1.00 28.26 60 THR H O 1
ATOM 719 N N . GLY B 2 46 ? -2.612 3.287 -65.893 1.00 25.90 61 GLY H N 1
ATOM 720 C CA . GLY B 2 46 ? -3.580 3.597 -64.860 1.00 24.48 61 GLY H CA 1
ATOM 721 C C . GLY B 2 46 ? -3.236 4.801 -64.000 1.00 24.06 61 GLY H C 1
ATOM 722 O O . GLY B 2 46 ? -4.037 5.199 -63.156 1.00 25.01 61 GLY H O 1
ATOM 723 N N . VAL B 2 47 ? -2.053 5.383 -64.196 1.00 22.50 62 VAL H N 1
ATOM 724 C CA . VAL B 2 47 ? -1.649 6.551 -63.414 1.00 21.19 62 VAL H CA 1
ATOM 725 C C . VAL B 2 47 ? -1.710 7.784 -64.307 1.00 22.15 62 VAL H C 1
ATOM 726 O O . VAL B 2 47 ? -1.020 7.857 -65.324 1.00 22.03 62 VAL H O 1
ATOM 730 N N . LYS B 2 48 ? -2.532 8.751 -63.910 1.00 21.05 63 LYS H N 1
ATOM 731 C CA . LYS B 2 48 ? -2.728 9.963 -64.689 1.00 21.30 63 LYS H CA 1
ATOM 732 C C . LYS B 2 48 ? -1.501 10.827 -64.927 1.00 20.11 63 LYS H C 1
ATOM 733 O O . LYS B 2 48 ? -0.595 10.917 -64.093 1.00 19.77 63 LYS H O 1
ATOM 739 N N . ILE B 2 49 ? -1.503 11.462 -66.092 1.00 20.41 64 ILE H N 1
ATOM 740 C CA . ILE B 2 49 ? -0.424 12.338 -66.508 1.00 18.11 64 ILE H CA 1
ATOM 741 C C . ILE B 2 49 ? -0.974 13.506 -67.307 1.00 17.75 64 ILE H C 1
ATOM 742 O O . ILE B 2 49 ? -1.857 13.341 -68.147 1.00 18.73 64 ILE H O 1
ATOM 747 N N A THR B 2 50 ? -0.432 14.686 -67.038 0.50 16.65 65 THR H N 1
ATOM 748 N N B THR B 2 50 ? -0.462 14.700 -67.045 0.50 17.79 65 THR H N 1
ATOM 749 C CA A THR B 2 50 ? -0.814 15.885 -67.762 0.50 17.07 65 THR H CA 1
ATOM 750 C CA B THR B 2 50 ? -0.879 15.858 -67.820 0.50 18.99 65 THR H CA 1
ATOM 751 C C A THR B 2 50 ? 0.411 16.267 -68.584 0.50 15.66 65 THR H C 1
ATOM 752 C C B THR B 2 50 ? 0.370 16.303 -68.571 0.50 17.26 65 THR H C 1
ATOM 753 O O A THR B 2 50 ? 1.528 16.239 -68.077 0.50 17.02 65 THR H O 1
ATOM 754 O O B THR B 2 50 ? 1.456 16.362 -68.002 0.50 18.35 65 THR H O 1
ATOM 761 N N . VAL B 2 51 ? 0.203 16.593 -69.851 1.00 16.19 66 VAL H N 1
ATOM 762 C CA . VAL B 2 51 ? 1.309 16.999 -70.712 1.00 16.21 66 VAL H CA 1
ATOM 763 C C . VAL B 2 51 ? 1.169 18.476 -71.022 1.00 17.00 66 VAL H C 1
ATOM 764 O O . VAL B 2 51 ? 0.073 18.939 -71.300 1.00 18.09 66 VAL H O 1
ATOM 768 N N . VAL B 2 52 ? 2.268 19.221 -70.967 1.00 15.65 67 VAL H N 1
ATOM 769 C CA . VAL B 2 52 ? 2.193 20.630 -71.326 1.00 16.99 67 VAL H CA 1
ATOM 770 C C . VAL B 2 52 ? 3.207 20.885 -72.433 1.00 16.95 67 VAL H C 1
ATOM 771 O O . VAL B 2 52 ? 4.416 20.709 -72.237 1.00 17.34 67 VAL H O 1
ATOM 775 N N . ALA B 2 53 ? 2.698 21.258 -73.605 1.00 16.60 68 ALA H N 1
ATOM 776 C CA . ALA B 2 53 ? 3.537 21.580 -74.754 1.00 16.01 68 ALA H CA 1
ATOM 777 C C . ALA B 2 53 ? 3.617 23.107 -74.789 1.00 16.90 68 ALA H C 1
ATOM 778 O O . ALA B 2 53 ? 2.817 23.781 -74.138 1.00 17.30 68 ALA H O 1
ATOM 780 N N . GLY B 2 54 ? 4.580 23.648 -75.530 1.00 16.11 69 GLY H N 1
ATOM 781 C CA . GLY B 2 54 ? 4.729 25.096 -75.599 1.00 18.64 69 GLY H CA 1
ATOM 782 C C . GLY B 2 54 ? 5.124 25.694 -74.260 1.00 17.93 69 GLY H C 1
ATOM 783 O O . GLY B 2 54 ? 4.857 26.863 -73.978 1.00 19.89 69 GLY H O 1
ATOM 784 N N . GLU B 2 55 ? 5.773 24.887 -73.430 1.00 17.21 70 GLU H N 1
ATOM 785 C CA . GLU B 2 55 ? 6.196 25.319 -72.106 1.00 18.21 70 GLU H CA 1
ATOM 786 C C . GLU B 2 55 ? 7.599 25.910 -72.150 1.00 18.25 70 GLU H C 1
ATOM 787 O O . GLU B 2 55 ? 8.430 25.475 -72.940 1.00 18.62 70 GLU H O 1
ATOM 793 N N . HIS B 2 56 ? 7.846 26.902 -71.297 1.00 20.67 71 HIS H N 1
ATOM 794 C CA . HIS B 2 56 ? 9.152 27.558 -71.213 1.00 20.32 71 HIS H CA 1
ATOM 795 C C . HIS B 2 56 ? 9.550 27.700 -69.745 1.00 21.06 71 HIS H C 1
ATOM 796 O O . HIS B 2 56 ? 10.548 27.132 -69.305 1.00 20.49 71 HIS H O 1
ATOM 803 N N . ASN B 2 57 ? 8.773 28.471 -68.992 1.00 20.31 72 ASN H N 1
ATOM 804 C CA . ASN B 2 57 ? 9.015 28.650 -67.562 1.00 23.56 72 ASN H CA 1
ATOM 805 C C . ASN B 2 57 ? 7.850 27.954 -66.865 1.00 24.50 72 ASN H C 1
ATOM 806 O O . ASN B 2 57 ? 6.706 28.391 -66.977 1.00 24.35 72 ASN H O 1
ATOM 811 N N . ILE B 2 58 ? 8.134 26.877 -66.140 1.00 26.56 73 ILE H N 1
ATOM 812 C CA . ILE B 2 58 ? 7.068 26.121 -65.493 1.00 27.34 73 ILE H CA 1
ATOM 813 C C . ILE B 2 58 ? 6.368 26.776 -64.307 1.00 29.48 73 ILE H C 1
ATOM 814 O O . ILE B 2 58 ? 5.466 26.181 -63.722 1.00 29.75 73 ILE H O 1
ATOM 819 N N . GLU B 2 59 ? 6.762 27.994 -63.953 1.00 31.09 74 GLU H N 1
ATOM 820 C CA . GLU B 2 59 ? 6.104 28.690 -62.848 1.00 34.66 74 GLU H CA 1
ATOM 821 C C . GLU B 2 59 ? 5.519 30.030 -63.287 1.00 35.27 74 GLU H C 1
ATOM 822 O O . GLU B 2 59 ? 5.112 30.845 -62.458 1.00 37.04 74 GLU H O 1
ATOM 828 N N . GLU B 2 60 ? 5.474 30.246 -64.599 1.00 35.44 75 GLU H N 1
ATOM 829 C CA . GLU B 2 60 ? 4.923 31.472 -65.175 1.00 35.54 75 GLU H CA 1
ATOM 830 C C . GLU B 2 60 ? 4.049 31.144 -66.382 1.00 35.79 75 GLU H C 1
ATOM 831 O O . GLU B 2 60 ? 4.168 30.071 -66.963 1.00 34.84 75 GLU H O 1
ATOM 837 N N . THR B 2 61 ? 3.168 32.070 -66.752 1.00 35.14 76 THR H N 1
ATOM 838 C CA . THR B 2 61 ? 2.284 31.871 -67.898 1.00 34.07 76 THR H CA 1
ATOM 839 C C . THR B 2 61 ? 2.827 32.622 -69.110 1.00 34.05 76 THR H C 1
ATOM 840 O O . THR B 2 61 ? 2.958 33.843 -69.080 1.00 35.43 76 THR H O 1
ATOM 844 N N . GLU B 2 62 ? 3.137 31.892 -70.178 1.00 32.30 77 GLU H N 1
ATOM 845 C CA . GLU B 2 62 ? 3.680 32.501 -71.390 1.00 33.10 77 GLU H CA 1
ATOM 846 C C . GLU B 2 62 ? 2.664 32.649 -72.524 1.00 33.90 77 GLU H C 1
ATOM 847 O O . GLU B 2 62 ? 2.967 33.246 -73.559 1.00 33.76 77 GLU H O 1
ATOM 853 N N A HIS B 2 63 ? 1.470 32.103 -72.319 0.50 33.40 78 HIS H N 1
ATOM 854 N N B HIS B 2 63 ? 1.468 32.105 -72.319 0.50 34.35 78 HIS H N 1
ATOM 855 C CA A HIS B 2 63 ? 0.394 32.147 -73.308 0.50 33.70 78 HIS H CA 1
ATOM 856 C CA B HIS B 2 63 ? 0.396 32.153 -73.313 0.50 35.53 78 HIS H CA 1
ATOM 857 C C A HIS B 2 63 ? 0.707 31.308 -74.545 0.50 31.46 78 HIS H C 1
ATOM 858 C C B HIS B 2 63 ? 0.713 31.313 -74.549 0.50 33.08 78 HIS H C 1
ATOM 859 O O A HIS B 2 63 ? 0.066 31.457 -75.585 0.50 32.91 78 HIS H O 1
ATOM 860 O O B HIS B 2 63 ? 0.079 31.467 -75.594 0.50 35.75 78 HIS H O 1
ATOM 873 N N . THR B 2 64 ? 1.695 30.425 -74.425 1.00 28.84 79 THR H N 1
ATOM 874 C CA . THR B 2 64 ? 2.083 29.549 -75.527 1.00 23.64 79 THR H CA 1
ATOM 875 C C . THR B 2 64 ? 1.815 28.096 -75.114 1.00 20.92 79 THR H C 1
ATOM 876 O O . THR B 2 64 ? 1.916 27.174 -75.924 1.00 20.71 79 THR H O 1
ATOM 880 N N . GLU B 2 65 ? 1.471 27.909 -73.845 1.00 21.24 80 GLU H N 1
ATOM 881 C CA . GLU B 2 65 ? 1.223 26.577 -73.303 1.00 19.62 80 GLU H CA 1
ATOM 882 C C . GLU B 2 65 ? -0.071 25.910 -73.770 1.00 20.39 80 GLU H C 1
ATOM 883 O O . GLU B 2 65 ? -1.121 26.555 -73.893 1.00 18.69 80 GLU H O 1
ATOM 889 N N . GLN B 2 66 ? 0.031 24.610 -74.046 1.00 18.67 81 GLN H N 1
ATOM 890 C CA . GLN B 2 66 ? -1.105 23.785 -74.440 1.00 18.66 81 GLN H CA 1
ATOM 891 C C . GLN B 2 66 ? -1.053 22.590 -73.497 1.00 19.20 81 GLN H C 1
ATOM 892 O O . GLN B 2 66 ? -0.089 21.811 -73.501 1.00 18.27 81 GLN H O 1
ATOM 898 N N . LYS B 2 67 ? -2.079 22.469 -72.668 1.00 20.27 82 LYS H N 1
ATOM 899 C CA . LYS B 2 67 ? -2.152 21.390 -71.699 1.00 20.58 82 LYS H CA 1
ATOM 900 C C . LYS B 2 67 ? -3.074 20.292 -72.205 1.00 18.90 82 LYS H C 1
ATOM 901 O O . LYS B 2 67 ? -4.161 20.569 -72.721 1.00 18.55 82 LYS H O 1
ATOM 904 N N . ARG B 2 68 ? -2.634 19.046 -72.061 1.00 17.96 83 ARG H N 1
ATOM 905 C CA . ARG B 2 68 ? -3.423 17.907 -72.505 1.00 18.03 83 ARG H CA 1
ATOM 906 C C . ARG B 2 68 ? -3.391 16.775 -71.493 1.00 18.86 83 ARG H C 1
ATOM 907 O O . ARG B 2 68 ? -2.416 16.601 -70.767 1.00 20.30 83 ARG H O 1
ATOM 915 N N . ASN B 2 69 ? -4.475 16.009 -71.452 0.50 17.80 84 ASN H N 1
ATOM 916 C CA . ASN B 2 69 ? -4.579 14.877 -70.546 0.50 18.45 84 ASN H CA 1
ATOM 917 C C . ASN B 2 69 ? -4.210 13.622 -71.331 0.50 17.07 84 ASN H C 1
ATOM 918 O O . ASN B 2 69 ? -4.579 13.485 -72.494 0.50 18.95 84 ASN H O 1
ATOM 923 N N . VAL B 2 70 ? -3.480 12.710 -70.704 1.00 17.77 85 VAL H N 1
ATOM 924 C CA . VAL B 2 70 ? -3.093 11.477 -71.380 1.00 16.37 85 VAL H CA 1
ATOM 925 C C . VAL B 2 70 ? -4.209 10.441 -71.257 1.00 17.30 85 VAL H C 1
ATOM 926 O O . VAL B 2 70 ? -4.683 10.173 -70.154 1.00 19.96 85 VAL H O 1
ATOM 930 N N . ILE B 2 71 ? -4.624 9.858 -72.377 1.00 16.10 86 ILE H N 1
ATOM 931 C CA . ILE B 2 71 ? -5.707 8.867 -72.345 1.00 18.93 86 ILE H CA 1
ATOM 932 C C . ILE B 2 71 ? -5.280 7.434 -72.635 1.00 19.87 86 ILE H C 1
ATOM 933 O O . ILE B 2 71 ? -6.087 6.505 -72.550 1.00 20.88 86 ILE H O 1
ATOM 938 N N A ARG B 2 72 ? -4.010 7.250 -72.977 0.50 18.67 87 ARG H N 1
ATOM 939 N N B ARG B 2 72 ? -4.009 7.264 -72.983 0.50 20.34 87 ARG H N 1
ATOM 940 C CA A ARG B 2 72 ? -3.482 5.921 -73.255 0.50 18.16 87 ARG H CA 1
ATOM 941 C CA B ARG B 2 72 ? -3.455 5.957 -73.316 0.50 21.15 87 ARG H CA 1
ATOM 942 C C A ARG B 2 72 ? -1.982 5.968 -73.005 0.50 18.22 87 ARG H C 1
ATOM 943 C C B ARG B 2 72 ? -1.960 5.979 -73.010 0.50 20.00 87 ARG H C 1
ATOM 944 O O A ARG B 2 72 ? -1.301 6.891 -73.451 0.50 17.32 87 ARG H O 1
ATOM 945 O O B ARG B 2 72 ? -1.258 6.901 -73.424 0.50 19.01 87 ARG H O 1
ATOM 960 N N . ILE B 2 73 ? -1.479 4.977 -72.278 1.00 17.30 88 ILE H N 1
ATOM 961 C CA . ILE B 2 73 ? -0.062 4.897 -71.948 1.00 17.74 88 ILE H CA 1
ATOM 962 C C . ILE B 2 73 ? 0.437 3.568 -72.505 1.00 19.34 88 ILE H C 1
ATOM 963 O O . ILE B 2 73 ? -0.081 2.504 -72.152 1.00 19.07 88 ILE H O 1
ATOM 968 N N . ILE B 2 74 ? 1.427 3.635 -73.391 1.00 16.45 89 ILE H N 1
ATOM 969 C CA . ILE B 2 74 ? 1.963 2.435 -74.018 1.00 17.82 89 ILE H CA 1
ATOM 970 C C . ILE B 2 74 ? 3.458 2.220 -73.807 1.00 17.38 89 ILE H C 1
ATOM 971 O O . ILE B 2 74 ? 4.276 2.744 -74.561 1.00 17.23 89 ILE H O 1
ATOM 976 N N . PRO B 2 75 ? 3.836 1.464 -72.766 1.00 17.70 90 PRO H N 1
ATOM 977 C CA . PRO B 2 75 ? 5.263 1.218 -72.545 1.00 18.50 90 PRO H CA 1
ATOM 978 C C . PRO B 2 75 ? 5.668 0.247 -73.652 1.00 17.76 90 PRO H C 1
ATOM 979 O O . PRO B 2 75 ? 4.827 -0.515 -74.141 1.00 19.54 90 PRO H O 1
ATOM 983 N N . HIS B 2 76 ? 6.929 0.256 -74.064 1.00 17.48 91 HIS H N 1
ATOM 984 C CA . HIS B 2 76 ? 7.333 -0.696 -75.093 1.00 18.62 91 HIS H CA 1
ATOM 985 C C . HIS B 2 76 ? 7.048 -2.109 -74.564 1.00 18.93 91 HIS H C 1
ATOM 986 O O . HIS B 2 76 ? 7.225 -2.375 -73.374 1.00 19.29 91 HIS H O 1
ATOM 993 N N . HIS B 2 77 ? 6.615 -3.011 -75.443 1.00 19.73 92 HIS H N 1
ATOM 994 C CA . HIS B 2 77 ? 6.282 -4.367 -75.012 1.00 22.39 92 HIS H CA 1
ATOM 995 C C . HIS B 2 77 ? 7.407 -5.161 -74.356 1.00 22.96 92 HIS H C 1
ATOM 996 O O . HIS B 2 77 ? 7.143 -6.096 -73.602 1.00 23.83 92 HIS H O 1
ATOM 1003 N N . ASN B 2 78 ? 8.658 -4.810 -74.624 1.00 22.18 93 ASN H N 1
ATOM 1004 C CA . ASN B 2 78 ? 9.754 -5.533 -73.994 1.00 22.32 93 ASN H CA 1
ATOM 1005 C C . ASN B 2 78 ? 10.164 -4.926 -72.660 1.00 22.82 93 ASN H C 1
ATOM 1006 O O . ASN B 2 78 ? 10.945 -5.516 -71.916 1.00 22.53 93 ASN H O 1
ATOM 1011 N N . TYR B 2 79 ? 9.629 -3.751 -72.340 1.00 22.06 94 TYR H N 1
ATOM 1012 C CA . TYR B 2 79 ? 9.968 -3.122 -71.069 1.00 21.12 94 TYR H CA 1
ATOM 1013 C C . TYR B 2 79 ? 9.449 -3.969 -69.906 1.00 21.79 94 TYR H C 1
ATOM 1014 O O . TYR B 2 79 ? 8.288 -4.388 -69.896 1.00 22.02 94 TYR H O 1
ATOM 1023 N N . ASN B 2 80 ? 10.316 -4.220 -68.930 1.00 22.87 95 ASN H N 1
ATOM 1024 C CA . ASN B 2 80 ? 9.946 -5.000 -67.753 1.00 26.90 95 ASN H CA 1
ATOM 1025 C C . ASN B 2 80 ? 10.811 -4.534 -66.590 1.00 28.28 95 ASN H C 1
ATOM 1026 O O . ASN B 2 80 ? 11.968 -4.932 -66.471 1.00 29.45 95 ASN H O 1
ATOM 1031 N N . ALA B 2 81 A 10.240 -3.687 -65.739 1.00 29.04 95 ALA H N 1
ATOM 1032 C CA . ALA B 2 81 A 10.951 -3.136 -64.594 1.00 31.61 95 ALA H CA 1
ATOM 1033 C C . ALA B 2 81 A 11.551 -4.180 -63.656 1.00 32.92 95 ALA H C 1
ATOM 1034 O O . ALA B 2 81 A 12.589 -3.941 -63.042 1.00 33.17 95 ALA H O 1
ATOM 1036 N N . ALA B 2 82 B 10.896 -5.332 -63.548 1.00 33.11 95 ALA H N 1
ATOM 1037 C CA . ALA B 2 82 B 11.352 -6.406 -62.669 1.00 34.77 95 ALA H CA 1
ATOM 1038 C C . ALA B 2 82 B 12.655 -7.040 -63.130 1.00 35.72 95 ALA H C 1
ATOM 1039 O O . ALA B 2 82 B 13.400 -7.603 -62.325 1.00 36.88 95 ALA H O 1
ATOM 1041 N N . ILE B 2 83 ? 12.927 -6.961 -64.427 1.00 34.96 96 ILE H N 1
ATOM 1042 C CA . ILE B 2 83 ? 14.150 -7.524 -64.971 1.00 36.98 96 ILE H CA 1
ATOM 1043 C C . ILE B 2 83 ? 15.051 -6.396 -65.490 1.00 39.20 96 ILE H C 1
ATOM 1044 O O . ILE B 2 83 ? 15.834 -6.590 -66.418 1.00 42.02 96 ILE H O 1
ATOM 1049 N N A ASN B 2 84 ? 14.899 -5.225 -64.864 0.50 39.46 97 ASN H N 1
ATOM 1050 N N B ASN B 2 84 ? 14.905 -5.232 -64.857 0.50 39.92 97 ASN H N 1
ATOM 1051 C CA A ASN B 2 84 ? 15.645 -3.987 -65.141 0.50 37.39 97 ASN H CA 1
ATOM 1052 C CA B ASN B 2 84 ? 15.640 -3.984 -65.112 0.50 38.22 97 ASN H CA 1
ATOM 1053 C C A ASN B 2 84 ? 14.714 -2.820 -65.450 0.50 36.99 97 ASN H C 1
ATOM 1054 C C B ASN B 2 84 ? 14.689 -2.837 -65.423 0.50 37.63 97 ASN H C 1
ATOM 1055 O O A ASN B 2 84 ? 13.968 -2.845 -66.428 0.50 36.14 97 ASN H O 1
ATOM 1056 O O B ASN B 2 84 ? 13.880 -2.904 -66.347 0.50 36.98 97 ASN H O 1
ATOM 1065 N N . LYS B 2 85 ? 14.777 -1.790 -64.613 1.00 36.11 98 LYS H N 1
ATOM 1066 C CA . LYS B 2 85 ? 13.928 -0.622 -64.774 1.00 36.89 98 LYS H CA 1
ATOM 1067 C C . LYS B 2 85 ? 14.339 0.289 -65.929 1.00 36.42 98 LYS H C 1
ATOM 1068 O O . LYS B 2 85 ? 13.692 1.311 -66.148 1.00 37.73 98 LYS H O 1
ATOM 1074 N N . TYR B 2 86 ? 15.382 -0.076 -66.682 1.00 36.59 99 TYR H N 1
ATOM 1075 C CA . TYR B 2 86 ? 15.834 0.793 -67.773 1.00 34.84 99 TYR H CA 1
ATOM 1076 C C . TYR B 2 86 ? 16.125 0.238 -69.170 1.00 32.91 99 TYR H C 1
ATOM 1077 O O . TYR B 2 86 ? 16.503 0.996 -70.062 1.00 34.36 99 TYR H O 1
ATOM 1086 N N . ASN B 2 87 ? 15.957 -1.061 -69.389 1.00 32.77 100 ASN H N 1
ATOM 1087 C CA . ASN B 2 87 ? 16.187 -1.605 -70.727 1.00 30.52 100 ASN H CA 1
ATOM 1088 C C . ASN B 2 87 ? 14.869 -1.447 -71.495 1.00 26.57 100 ASN H C 1
ATOM 1089 O O . ASN B 2 87 ? 13.810 -1.730 -70.951 1.00 26.97 100 ASN H O 1
ATOM 1094 N N . HIS B 2 88 ? 14.938 -0.992 -72.747 1.00 23.86 101 HIS H N 1
ATOM 1095 C CA . HIS B 2 88 ? 13.740 -0.742 -73.556 1.00 22.16 101 HIS H CA 1
ATOM 1096 C C . HIS B 2 88 ? 12.984 0.405 -72.875 1.00 19.80 101 HIS H C 1
ATOM 1097 O O . HIS B 2 88 ? 11.750 0.409 -72.836 1.00 18.60 101 HIS H O 1
ATOM 1104 N N . ASP B 2 89 ? 13.727 1.364 -72.331 1.00 16.98 102 ASP H N 1
ATOM 1105 C CA . ASP B 2 89 ? 13.112 2.480 -71.619 1.00 16.82 102 ASP H CA 1
ATOM 1106 C C . ASP B 2 89 ? 12.485 3.505 -72.564 1.00 17.51 102 ASP H C 1
ATOM 1107 O O . ASP B 2 89 ? 13.061 4.567 -72.836 1.00 16.58 102 ASP H O 1
ATOM 1112 N N . ILE B 2 90 ? 11.303 3.171 -73.072 1.00 15.18 103 ILE H N 1
ATOM 1113 C CA . ILE B 2 90 ? 10.599 4.059 -73.985 1.00 16.10 103 ILE H CA 1
ATOM 1114 C C . ILE B 2 90 ? 9.111 3.754 -73.912 1.00 15.21 103 ILE H C 1
ATOM 1115 O O . ILE B 2 90 ? 8.703 2.601 -73.745 1.00 16.53 103 ILE H O 1
ATOM 1120 N N . ALA B 2 91 ? 8.299 4.801 -73.996 1.00 15.21 104 ALA H N 1
ATOM 1121 C CA . ALA B 2 91 ? 6.856 4.646 -73.899 1.00 14.87 104 ALA H CA 1
ATOM 1122 C C . ALA B 2 91 ? 6.173 5.722 -74.727 1.00 15.59 104 ALA H C 1
ATOM 1123 O O . ALA B 2 91 ? 6.780 6.751 -75.026 1.00 14.51 104 ALA H O 1
ATOM 1125 N N . LEU B 2 92 ? 4.920 5.476 -75.111 1.00 16.21 105 LEU H N 1
ATOM 1126 C CA . LEU B 2 92 ? 4.157 6.433 -75.905 1.00 16.53 105 LEU H CA 1
ATOM 1127 C C . LEU B 2 92 ? 2.909 6.858 -75.151 1.00 17.20 105 LEU H C 1
ATOM 1128 O O . LEU B 2 92 ? 2.270 6.040 -74.483 1.00 19.27 105 LEU H O 1
ATOM 1133 N N . LEU B 2 93 ? 2.564 8.137 -75.261 1.00 15.10 106 LEU H N 1
ATOM 1134 C CA . LEU B 2 93 ? 1.383 8.671 -74.584 1.00 15.41 106 LEU H CA 1
ATOM 1135 C C . LEU B 2 93 ? 0.418 9.256 -75.611 1.00 16.58 106 LEU H C 1
ATOM 1136 O O . LEU B 2 93 ? 0.821 10.047 -76.462 1.00 14.92 106 LEU H O 1
ATOM 1141 N N . GLU B 2 94 ? -0.855 8.862 -75.549 1.00 16.03 107 GLU H N 1
ATOM 1142 C CA . GLU B 2 94 ? -1.837 9.415 -76.474 1.00 15.78 107 GLU H CA 1
ATOM 1143 C C . GLU B 2 94 ? -2.563 10.536 -75.730 1.00 16.77 107 GLU H C 1
ATOM 1144 O O . GLU B 2 94 ? -2.947 10.370 -74.570 1.00 16.44 107 GLU H O 1
ATOM 1150 N N . LEU B 2 95 ? -2.726 11.676 -76.397 1.00 15.97 108 LEU H N 1
ATOM 1151 C CA . LEU B 2 95 ? -3.381 12.842 -75.815 1.00 16.94 108 LEU H CA 1
ATOM 1152 C C . LEU B 2 95 ? -4.876 12.838 -76.098 1.00 18.81 108 LEU H C 1
ATOM 1153 O O . LEU B 2 95 ? -5.314 12.327 -77.130 1.00 17.53 108 LEU H O 1
ATOM 1158 N N . ASP B 2 96 ? -5.646 13.428 -75.185 1.00 20.49 109 ASP H N 1
ATOM 1159 C CA . ASP B 2 96 ? -7.094 13.472 -75.334 1.00 23.98 109 ASP H CA 1
ATOM 1160 C C . ASP B 2 96 ? -7.531 14.332 -76.516 1.00 25.45 109 ASP H C 1
ATOM 1161 O O . ASP B 2 96 ? -8.296 13.880 -77.365 1.00 28.84 109 ASP H O 1
ATOM 1166 N N A GLU B 2 97 ? -7.048 15.570 -76.569 0.50 24.46 110 GLU H N 1
ATOM 1167 N N B GLU B 2 97 ? -7.038 15.564 -76.572 0.50 24.57 110 GLU H N 1
ATOM 1168 C CA A GLU B 2 97 ? -7.379 16.480 -77.666 0.50 24.38 110 GLU H CA 1
ATOM 1169 C CA B GLU B 2 97 ? -7.375 16.466 -77.667 0.50 24.58 110 GLU H CA 1
ATOM 1170 C C A GLU B 2 97 ? -6.078 16.777 -78.412 0.50 21.96 110 GLU H C 1
ATOM 1171 C C B GLU B 2 97 ? -6.075 16.763 -78.412 0.50 22.07 110 GLU H C 1
ATOM 1172 O O A GLU B 2 97 ? -5.036 16.969 -77.793 0.50 19.79 110 GLU H O 1
ATOM 1173 O O B GLU B 2 97 ? -5.030 16.943 -77.795 0.50 19.81 110 GLU H O 1
ATOM 1184 N N . PRO B 2 98 ? -6.118 16.800 -79.751 1.00 21.92 111 PRO H N 1
ATOM 1185 C CA . PRO B 2 98 ? -4.880 17.083 -80.482 1.00 20.28 111 PRO H CA 1
ATOM 1186 C C . PRO B 2 98 ? -4.271 18.438 -80.179 1.00 18.67 111 PRO H C 1
ATOM 1187 O O . PRO B 2 98 ? -4.967 19.411 -79.887 1.00 18.03 111 PRO H O 1
ATOM 1191 N N . LEU B 2 99 ? -2.949 18.487 -80.226 1.00 16.82 112 LEU H N 1
ATOM 1192 C CA . LEU B 2 99 ? -2.238 19.736 -80.010 1.00 17.17 112 LEU H CA 1
ATOM 1193 C C . LEU B 2 99 ? -2.441 20.549 -81.284 1.00 17.63 112 LEU H C 1
ATOM 1194 O O . LEU B 2 99 ? -2.716 19.983 -82.342 1.00 19.03 112 LEU H O 1
ATOM 1199 N N . VAL B 2 100 ? -2.321 21.870 -81.173 1.00 19.22 113 VAL H N 1
ATOM 1200 C CA . VAL B 2 100 ? -2.429 22.737 -82.338 1.00 19.21 113 VAL H CA 1
ATOM 1201 C C . VAL B 2 100 ? -0.989 23.146 -82.644 1.00 19.50 113 VAL H C 1
ATOM 1202 O O . VAL B 2 100 ? -0.371 23.872 -81.874 1.00 20.71 113 VAL H O 1
ATOM 1206 N N . LEU B 2 101 ? -0.452 22.661 -83.755 1.00 20.54 114 LEU H N 1
ATOM 1207 C CA . LEU B 2 101 ? 0.926 22.968 -84.105 1.00 22.57 114 LEU H CA 1
ATOM 1208 C C . LEU B 2 101 ? 1.129 24.435 -84.453 1.00 23.15 114 LEU H C 1
ATOM 1209 O O . LEU B 2 101 ? 0.311 25.041 -85.143 1.00 24.26 114 LEU H O 1
ATOM 1214 N N . ASN B 2 102 ? 2.220 24.995 -83.942 1.00 22.02 115 ASN H N 1
ATOM 1215 C CA . ASN B 2 102 ? 2.606 26.370 -84.208 1.00 22.79 115 ASN H CA 1
ATOM 1216 C C . ASN B 2 102 ? 4.093 26.498 -83.880 1.00 23.37 115 ASN H C 1
ATOM 1217 O O . ASN B 2 102 ? 4.763 25.488 -83.676 1.00 21.63 115 ASN H O 1
ATOM 1222 N N . SER B 2 103 ? 4.608 27.722 -83.825 1.00 22.41 116 SER H N 1
ATOM 1223 C CA . SER B 2 103 ? 6.029 27.933 -83.552 1.00 23.98 116 SER H CA 1
ATOM 1224 C C . SER B 2 103 ? 6.543 27.420 -82.210 1.00 22.92 116 SER H C 1
ATOM 1225 O O . SER B 2 103 ? 7.744 27.179 -82.052 1.00 23.71 116 SER H O 1
ATOM 1228 N N . TYR B 2 104 ? 5.647 27.248 -81.246 1.00 21.11 117 TYR H N 1
ATOM 1229 C CA . TYR B 2 104 ? 6.043 26.781 -79.921 1.00 20.30 117 TYR H CA 1
ATOM 1230 C C . TYR B 2 104 ? 5.674 25.322 -79.671 1.00 19.11 117 TYR H C 1
ATOM 1231 O O . TYR B 2 104 ? 6.045 24.756 -78.644 1.00 19.77 117 TYR H O 1
ATOM 1240 N N . VAL B 2 105 ? 4.948 24.733 -80.616 1.00 18.34 118 VAL H N 1
ATOM 1241 C CA . VAL B 2 105 ? 4.479 23.350 -80.520 1.00 18.66 118 VAL H CA 1
ATOM 1242 C C . VAL B 2 105 ? 4.652 22.696 -81.891 1.00 18.59 118 VAL H C 1
ATOM 1243 O O . VAL B 2 105 ? 3.807 22.829 -82.776 1.00 20.23 118 VAL H O 1
ATOM 1247 N N . THR B 2 106 ? 5.767 21.989 -82.055 1.00 17.60 119 THR H N 1
ATOM 1248 C CA . THR B 2 106 ? 6.125 21.353 -83.322 1.00 18.29 119 THR H CA 1
ATOM 1249 C C . THR B 2 106 ? 6.710 19.971 -83.062 1.00 17.62 119 THR H C 1
ATOM 1250 O O . THR B 2 106 ? 7.475 19.790 -82.123 1.00 17.64 119 THR H O 1
ATOM 1254 N N . PRO B 2 107 ? 6.378 18.983 -83.905 1.00 18.60 120 PRO H N 1
ATOM 1255 C CA . PRO B 2 107 ? 6.923 17.641 -83.679 1.00 17.43 120 PRO H CA 1
ATOM 1256 C C . PRO B 2 107 ? 8.423 17.552 -83.941 1.00 19.08 120 PRO H C 1
ATOM 1257 O O . PRO B 2 107 ? 8.996 18.406 -84.629 1.00 17.53 120 PRO H O 1
ATOM 1261 N N . ILE B 2 108 ? 9.042 16.516 -83.382 1.00 15.97 121 ILE H N 1
ATOM 1262 C CA . ILE B 2 108 ? 10.457 16.251 -83.617 1.00 17.29 121 ILE H CA 1
ATOM 1263 C C . ILE B 2 108 ? 10.445 15.285 -84.799 1.00 16.98 121 ILE H C 1
ATOM 1264 O O . ILE B 2 108 ? 9.539 14.456 -84.923 1.00 16.67 121 ILE H O 1
ATOM 1269 N N . CYS B 2 109 ? 11.422 15.385 -85.691 1.00 17.22 122 CYS H N 1
ATOM 1270 C CA . CYS B 2 109 ? 11.433 14.453 -86.811 1.00 19.36 122 CYS H CA 1
ATOM 1271 C C . CYS B 2 109 ? 11.966 13.101 -86.367 1.00 18.45 122 CYS H C 1
ATOM 1272 O O . CYS B 2 109 ? 12.812 13.014 -85.478 1.00 19.13 122 CYS H O 1
ATOM 1275 N N . ILE B 2 110 ? 11.470 12.043 -86.996 1.00 17.92 123 ILE H N 1
ATOM 1276 C CA . ILE B 2 110 ? 11.922 10.697 -86.692 1.00 18.77 123 ILE H CA 1
ATOM 1277 C C . ILE B 2 110 ? 12.218 9.984 -88.010 1.00 20.92 123 ILE H C 1
ATOM 1278 O O . ILE B 2 110 ? 11.319 9.725 -88.825 1.00 19.27 123 ILE H O 1
ATOM 1283 N N . ALA B 2 111 ? 13.500 9.703 -88.227 1.00 22.40 124 ALA H N 1
ATOM 1284 C CA . ALA B 2 111 ? 13.941 9.040 -89.451 1.00 24.19 124 ALA H CA 1
ATOM 1285 C C . ALA B 2 111 ? 13.807 7.531 -89.318 1.00 24.53 124 ALA H C 1
ATOM 1286 O O . ALA B 2 111 ? 13.401 7.029 -88.267 1.00 24.18 124 ALA H O 1
ATOM 1288 N N . ASP B 2 112 ? 14.127 6.797 -90.383 1.00 25.12 125 ASP H N 1
ATOM 1289 C CA . ASP B 2 112 ? 14.054 5.344 -90.309 1.00 26.84 125 ASP H CA 1
ATOM 1290 C C . ASP B 2 112 ? 15.203 4.867 -89.419 1.00 27.17 125 ASP H C 1
ATOM 1291 O O . ASP B 2 112 ? 16.053 5.668 -89.022 1.00 26.97 125 ASP H O 1
ATOM 1296 N N . LYS B 2 113 ? 15.242 3.579 -89.099 1.00 26.96 126 LYS H N 1
ATOM 1297 C CA . LYS B 2 113 ? 16.288 3.074 -88.216 1.00 28.69 126 LYS H CA 1
ATOM 1298 C C . LYS B 2 113 ? 17.694 3.294 -88.759 1.00 28.56 126 LYS H C 1
ATOM 1299 O O . LYS B 2 113 ? 18.610 3.623 -88.005 1.00 25.77 126 LYS H O 1
ATOM 1305 N N . GLU B 2 114 ? 17.863 3.141 -90.067 1.00 28.69 127 GLU H N 1
ATOM 1306 C CA . GLU B 2 114 ? 19.173 3.336 -90.675 1.00 30.08 127 GLU H CA 1
ATOM 1307 C C . GLU B 2 114 ? 19.713 4.743 -90.418 1.00 27.81 127 GLU H C 1
ATOM 1308 O O . GLU B 2 114 ? 20.804 4.915 -89.873 1.00 29.02 127 GLU H O 1
ATOM 1314 N N . TYR B 2 115 ? 18.946 5.753 -90.809 1.00 26.94 128 TYR H N 1
ATOM 1315 C CA . TYR B 2 115 ? 19.388 7.125 -90.628 1.00 25.35 128 TYR H CA 1
ATOM 1316 C C . TYR B 2 115 ? 19.397 7.624 -89.189 1.00 24.65 128 TYR H C 1
ATOM 1317 O O . TYR B 2 115 ? 20.196 8.496 -88.848 1.00 23.70 128 TYR H O 1
ATOM 1326 N N . THR B 2 116 ? 18.518 7.094 -88.343 1.00 24.24 129 THR H N 1
ATOM 1327 C CA . THR B 2 116 ? 18.511 7.535 -86.951 1.00 23.15 129 THR H CA 1
ATOM 1328 C C . THR B 2 116 ? 19.874 7.195 -86.370 1.00 25.17 129 THR H C 1
ATOM 1329 O O . THR B 2 116 ? 20.486 8.002 -85.668 1.00 25.40 129 THR H O 1
ATOM 1333 N N . ASN B 2 117 A 20.356 6.000 -86.696 1.00 26.98 129 ASN H N 1
ATOM 1334 C CA . ASN B 2 117 A 21.653 5.539 -86.225 1.00 27.79 129 ASN H CA 1
ATOM 1335 C C . ASN B 2 117 A 22.784 6.343 -86.865 1.00 27.78 129 ASN H C 1
ATOM 1336 O O . ASN B 2 117 A 23.782 6.652 -86.211 1.00 26.92 129 ASN H O 1
ATOM 1341 N N . ILE B 2 118 B 22.633 6.682 -88.143 1.00 29.11 129 ILE H N 1
ATOM 1342 C CA . ILE B 2 118 B 23.648 7.470 -88.833 1.00 28.75 129 ILE H CA 1
ATOM 1343 C C . ILE B 2 118 B 23.755 8.831 -88.156 1.00 29.45 129 ILE H C 1
ATOM 1344 O O . ILE B 2 118 B 24.855 9.338 -87.918 1.00 28.08 129 ILE H O 1
ATOM 1349 N N . PHE B 2 119 ? 22.603 9.417 -87.837 1.00 26.97 130 PHE H N 1
ATOM 1350 C CA . PHE B 2 119 ? 22.571 10.716 -87.187 1.00 25.57 130 PHE H CA 1
ATOM 1351 C C . PHE B 2 119 ? 23.167 10.651 -85.787 1.00 25.29 130 PHE H C 1
ATOM 1352 O O . PHE B 2 119 ? 23.858 11.577 -85.363 1.00 26.22 130 PHE H O 1
ATOM 1360 N N . LEU B 2 120 ? 22.905 9.562 -85.069 1.00 25.31 131 LEU H N 1
ATOM 1361 C CA . LEU B 2 120 ? 23.447 9.404 -83.722 1.00 27.47 131 LEU H CA 1
ATOM 1362 C C . LEU B 2 120 ? 24.970 9.392 -83.779 1.00 29.13 131 LEU H C 1
ATOM 1363 O O . LEU B 2 120 ? 25.642 9.986 -82.936 1.00 26.81 131 LEU H O 1
ATOM 1368 N N A LYS B 2 121 ? 25.495 8.723 -84.804 0.50 30.02 132 LYS H N 1
ATOM 1369 N N B LYS B 2 121 ? 25.527 8.714 -84.772 0.50 30.78 132 LYS H N 1
ATOM 1370 C CA A LYS B 2 121 ? 26.933 8.595 -85.004 0.50 31.48 132 LYS H CA 1
ATOM 1371 C CA B LYS B 2 121 ? 26.975 8.649 -84.856 0.50 32.55 132 LYS H CA 1
ATOM 1372 C C A LYS B 2 121 ? 27.613 9.871 -85.477 0.50 31.93 132 LYS H C 1
ATOM 1373 C C B LYS B 2 121 ? 27.637 9.907 -85.383 0.50 32.78 132 LYS H C 1
ATOM 1374 O O A LYS B 2 121 ? 28.828 9.891 -85.678 0.50 33.06 132 LYS H O 1
ATOM 1375 O O B LYS B 2 121 ? 28.859 9.949 -85.544 0.50 33.60 132 LYS H O 1
ATOM 1386 N N . PHE B 2 122 ? 26.838 10.935 -85.653 1.00 32.60 133 PHE H N 1
ATOM 1387 C CA . PHE B 2 122 ? 27.400 12.209 -86.083 1.00 33.02 133 PHE H CA 1
ATOM 1388 C C . PHE B 2 122 ? 28.229 12.599 -84.854 1.00 33.27 133 PHE H C 1
ATOM 1389 O O . PHE B 2 122 ? 29.187 13.366 -84.944 1.00 32.49 133 PHE H O 1
ATOM 1397 N N . GLY B 2 123 ? 27.834 12.057 -83.702 1.00 30.93 134 GLY H N 1
ATOM 1398 C CA . GLY B 2 123 ? 28.565 12.284 -82.466 1.00 30.50 134 GLY H CA 1
ATOM 1399 C C . GLY B 2 123 ? 28.215 13.441 -81.549 1.00 29.85 134 GLY H C 1
ATOM 1400 O O . GLY B 2 123 ? 28.848 13.597 -80.505 1.00 27.86 134 GLY H O 1
ATOM 1401 N N . SER B 2 124 ? 27.223 14.246 -81.911 1.00 29.02 135 SER H N 1
ATOM 1402 C CA . SER B 2 124 ? 26.851 15.381 -81.078 1.00 29.52 135 SER H CA 1
ATOM 1403 C C . SER B 2 124 ? 25.344 15.625 -81.073 1.00 28.43 135 SER H C 1
ATOM 1404 O O . SER B 2 124 ? 24.739 15.845 -82.119 1.00 28.50 135 SER H O 1
ATOM 1407 N N . GLY B 2 125 ? 24.750 15.591 -79.885 1.00 27.87 136 GLY H N 1
ATOM 1408 C CA . GLY B 2 125 ? 23.320 15.812 -79.778 1.00 24.63 136 GLY H CA 1
ATOM 1409 C C . GLY B 2 125 ? 22.965 16.803 -78.691 1.00 24.70 136 GLY H C 1
ATOM 1410 O O . GLY B 2 125 ? 23.814 17.180 -77.878 1.00 24.35 136 GLY H O 1
ATOM 1411 N N . TYR B 2 126 ? 21.704 17.227 -78.682 1.00 21.34 137 TYR H N 1
ATOM 1412 C CA . TYR B 2 126 ? 21.211 18.171 -77.685 1.00 20.80 137 TYR H CA 1
ATOM 1413 C C . TYR B 2 126 ? 20.241 17.453 -76.764 1.00 21.12 137 TYR H C 1
ATOM 1414 O O . TYR B 2 126 ? 19.397 16.691 -77.236 1.00 20.53 137 TYR H O 1
ATOM 1423 N N . VAL B 2 127 ? 20.366 17.689 -75.462 1.00 19.06 138 VAL H N 1
ATOM 1424 C CA . VAL B 2 127 ? 19.414 17.128 -74.504 1.00 18.57 138 VAL H CA 1
ATOM 1425 C C . VAL B 2 127 ? 18.772 18.354 -73.860 1.00 19.73 138 VAL H C 1
ATOM 1426 O O . VAL B 2 127 ? 19.394 19.419 -73.762 1.00 18.50 138 VAL H O 1
ATOM 1430 N N . SER B 2 128 ? 17.522 18.231 -73.441 1.00 17.47 139 SER H N 1
ATOM 1431 C CA . SER B 2 128 ? 16.852 19.375 -72.846 1.00 16.60 139 SER H CA 1
ATOM 1432 C C . SER B 2 128 ? 15.829 18.930 -71.815 1.00 16.87 139 SER H C 1
ATOM 1433 O O . SER B 2 128 ? 15.357 17.795 -71.848 1.00 16.18 139 SER H O 1
ATOM 1436 N N . GLY B 2 129 ? 15.496 19.823 -70.893 1.00 17.62 140 GLY H N 1
ATOM 1437 C CA . GLY B 2 129 ? 14.519 19.468 -69.881 1.00 16.63 140 GLY H CA 1
ATOM 1438 C C . GLY B 2 129 ? 14.469 20.411 -68.699 1.00 16.94 140 GLY H C 1
ATOM 1439 O O . GLY B 2 129 ? 15.280 21.335 -68.593 1.00 16.92 140 GLY H O 1
ATOM 1440 N N . TRP B 2 130 ? 13.509 20.161 -67.813 1.00 15.88 141 TRP H N 1
ATOM 1441 C CA . TRP B 2 130 ? 13.316 20.961 -66.613 1.00 16.71 141 TRP H CA 1
ATOM 1442 C C . TRP B 2 130 ? 13.796 20.196 -65.393 1.00 18.08 141 TRP H C 1
ATOM 1443 O O . TRP B 2 130 ? 13.366 20.463 -64.267 1.00 19.05 141 TRP H O 1
ATOM 1454 N N . GLY B 2 131 ? 14.687 19.235 -65.623 1.00 17.94 142 GLY H N 1
ATOM 1455 C CA . GLY B 2 131 ? 15.227 18.450 -64.530 1.00 17.43 142 GLY H CA 1
ATOM 1456 C C . GLY B 2 131 ? 16.120 19.277 -63.620 1.00 18.13 142 GLY H C 1
ATOM 1457 O O . GLY B 2 131 ? 16.294 20.478 -63.824 1.00 19.49 142 GLY H O 1
ATOM 1458 N N . ARG B 2 132 ? 16.688 18.623 -62.615 1.00 18.58 143 ARG H N 1
ATOM 1459 C CA . ARG B 2 132 ? 17.556 19.288 -61.656 1.00 19.84 143 ARG H CA 1
ATOM 1460 C C . ARG B 2 132 ? 18.763 19.932 -62.314 1.00 20.49 143 ARG H C 1
ATOM 1461 O O . ARG B 2 132 ? 19.340 19.381 -63.255 1.00 18.99 143 ARG H O 1
ATOM 1469 N N . VAL B 2 133 ? 19.128 21.116 -61.822 1.00 21.31 144 VAL H N 1
ATOM 1470 C CA . VAL B 2 133 ? 20.272 21.840 -62.352 1.00 22.28 144 VAL H CA 1
ATOM 1471 C C . VAL B 2 133 ? 21.541 21.517 -61.554 1.00 23.22 144 VAL H C 1
ATOM 1472 O O . VAL B 2 133 ? 22.643 21.893 -61.948 1.00 22.69 144 VAL H O 1
ATOM 1476 N N . PHE B 2 134 ? 21.367 20.801 -60.444 1.00 24.14 145 PHE H N 1
ATOM 1477 C CA . PHE B 2 134 ? 22.464 20.345 -59.581 1.00 25.85 145 PHE H CA 1
ATOM 1478 C C . PHE B 2 134 ? 22.037 18.974 -59.075 1.00 25.20 145 PHE H C 1
ATOM 1479 O O . PHE B 2 134 ? 20.860 18.765 -58.795 1.00 25.17 145 PHE H O 1
ATOM 1487 N N . HIS B 2 135 ? 22.973 18.040 -58.947 1.00 24.94 147 HIS H N 1
ATOM 1488 C CA . HIS B 2 135 ? 22.620 16.723 -58.424 1.00 25.92 147 HIS H CA 1
ATOM 1489 C C . HIS B 2 135 ? 21.959 16.957 -57.059 1.00 26.42 147 HIS H C 1
ATOM 1490 O O . HIS B 2 135 ? 22.473 17.726 -56.243 1.00 26.80 147 HIS H O 1
ATOM 1497 N N . LYS B 2 136 ? 20.817 16.309 -56.833 1.00 27.11 148 LYS H N 1
ATOM 1498 C CA . LYS B 2 136 ? 20.060 16.432 -55.585 1.00 28.34 148 LYS H CA 1
ATOM 1499 C C . LYS B 2 136 ? 19.612 17.865 -55.316 1.00 27.67 148 LYS H C 1
ATOM 1500 O O . LYS B 2 136 ? 19.254 18.211 -54.189 1.00 29.97 148 LYS H O 1
ATOM 1506 N N . GLY B 2 137 ? 19.618 18.692 -56.356 1.00 26.52 149 GLY H N 1
ATOM 1507 C CA . GLY B 2 137 ? 19.219 20.078 -56.203 1.00 25.80 149 GLY H CA 1
ATOM 1508 C C . GLY B 2 137 ? 17.861 20.422 -56.782 1.00 25.22 149 GLY H C 1
ATOM 1509 O O . GLY B 2 137 ? 17.040 19.547 -57.053 1.00 22.62 149 GLY H O 1
ATOM 1510 N N . ARG B 2 138 ? 17.641 21.719 -56.976 1.00 25.31 150 ARG H N 1
ATOM 1511 C CA . ARG B 2 138 ? 16.390 22.253 -57.502 1.00 26.99 150 ARG H CA 1
ATOM 1512 C C . ARG B 2 138 ? 16.122 21.974 -58.974 1.00 28.25 150 ARG H C 1
ATOM 1513 O O . ARG B 2 138 ? 17.043 21.934 -59.782 1.00 26.82 150 ARG H O 1
ATOM 1521 N N A SER B 2 139 ? 14.847 21.795 -59.306 0.50 29.44 151 SER H N 1
ATOM 1522 N N B SER B 2 139 ? 14.851 21.767 -59.310 0.50 31.43 151 SER H N 1
ATOM 1523 C CA A SER B 2 139 ? 14.429 21.581 -60.688 0.50 29.46 151 SER H CA 1
ATOM 1524 C CA B SER B 2 139 ? 14.452 21.552 -60.701 0.50 31.58 151 SER H CA 1
ATOM 1525 C C A SER B 2 139 ? 14.508 22.949 -61.361 0.50 28.67 151 SER H C 1
ATOM 1526 C C B SER B 2 139 ? 14.517 22.933 -61.359 0.50 30.87 151 SER H C 1
ATOM 1527 O O A SER B 2 139 ? 14.369 23.978 -60.694 0.50 29.15 151 SER H O 1
ATOM 1528 O O B SER B 2 139 ? 14.373 23.955 -60.679 0.50 32.12 151 SER H O 1
ATOM 1533 N N . ALA B 2 140 ? 14.735 22.970 -62.669 1.00 25.91 152 ALA H N 1
ATOM 1534 C CA . ALA B 2 140 ? 14.825 24.230 -63.390 1.00 24.77 152 ALA H CA 1
ATOM 1535 C C . ALA B 2 140 ? 13.463 24.899 -63.561 1.00 25.16 152 ALA H C 1
ATOM 1536 O O . ALA B 2 140 ? 12.434 24.225 -63.633 1.00 26.29 152 ALA H O 1
ATOM 1538 N N . LEU B 2 141 ? 13.461 26.228 -63.615 1.00 23.54 153 LEU H N 1
ATOM 1539 C CA . LEU B 2 141 ? 12.226 26.971 -63.835 1.00 24.75 153 LEU H CA 1
ATOM 1540 C C . LEU B 2 141 ? 12.119 27.183 -65.343 1.00 23.15 153 LEU H C 1
ATOM 1541 O O . LEU B 2 141 ? 11.063 26.997 -65.942 1.00 24.12 153 LEU H O 1
ATOM 1546 N N . VAL B 2 142 ? 13.237 27.576 -65.942 1.00 22.35 154 VAL H N 1
ATOM 1547 C CA . VAL B 2 142 ? 13.317 27.805 -67.376 1.00 21.77 154 VAL H CA 1
ATOM 1548 C C . VAL B 2 142 ? 13.948 26.578 -68.035 1.00 21.32 154 VAL H C 1
ATOM 1549 O O . VAL B 2 142 ? 14.915 26.019 -67.514 1.00 22.47 154 VAL H O 1
ATOM 1553 N N . LEU B 2 143 ? 13.395 26.172 -69.173 1.00 20.18 155 LEU H N 1
ATOM 1554 C CA . LEU B 2 143 ? 13.890 25.014 -69.917 1.00 18.23 155 LEU H CA 1
ATOM 1555 C C . LEU B 2 143 ? 15.393 25.110 -70.169 1.00 19.40 155 LEU H C 1
ATOM 1556 O O . LEU B 2 143 ? 15.876 26.123 -70.668 1.00 18.31 155 LEU H O 1
ATOM 1561 N N . GLN B 2 144 ? 16.114 24.041 -69.834 1.00 17.65 156 GLN H N 1
ATOM 1562 C CA . GLN B 2 144 ? 17.563 23.981 -70.020 1.00 19.25 156 GLN H CA 1
ATOM 1563 C C . GLN B 2 144 ? 17.936 23.072 -71.192 1.00 19.56 156 GLN H C 1
ATOM 1564 O O . GLN B 2 144 ? 17.217 22.126 -71.504 1.00 18.93 156 GLN H O 1
ATOM 1570 N N . TYR B 2 145 ? 19.061 23.358 -71.844 1.00 18.90 157 TYR H N 1
ATOM 1571 C CA . TYR B 2 145 ? 19.529 22.490 -72.918 1.00 18.40 157 TYR H CA 1
ATOM 1572 C C . TYR B 2 145 ? 21.034 22.351 -72.799 1.00 19.47 157 TYR H C 1
ATOM 1573 O O . TYR B 2 145 ? 21.706 23.203 -72.218 1.00 20.80 157 TYR H O 1
ATOM 1582 N N . LEU B 2 146 ? 21.552 21.262 -73.343 1.00 19.53 158 LEU H N 1
ATOM 1583 C CA . LEU B 2 146 ? 22.974 20.973 -73.268 1.00 20.05 158 LEU H CA 1
ATOM 1584 C C . LEU B 2 146 ? 23.429 20.111 -74.430 1.00 21.70 158 LEU H C 1
ATOM 1585 O O . LEU B 2 146 ? 22.765 19.141 -74.798 1.00 19.98 158 LEU H O 1
ATOM 1590 N N A ARG B 2 147 ? 24.564 20.472 -75.019 0.50 22.22 159 ARG H N 1
ATOM 1591 N N B ARG B 2 147 ? 24.572 20.466 -75.009 0.50 22.13 159 ARG H N 1
ATOM 1592 C CA A ARG B 2 147 ? 25.115 19.704 -76.127 0.50 23.83 159 ARG H CA 1
ATOM 1593 C CA B ARG B 2 147 ? 25.119 19.692 -76.112 0.50 23.76 159 ARG H CA 1
ATOM 1594 C C A ARG B 2 147 ? 25.993 18.620 -75.506 0.50 23.96 159 ARG H C 1
ATOM 1595 C C B ARG B 2 147 ? 25.996 18.612 -75.494 0.50 23.89 159 ARG H C 1
ATOM 1596 O O A ARG B 2 147 ? 26.876 18.925 -74.705 0.50 24.99 159 ARG H O 1
ATOM 1597 O O B ARG B 2 147 ? 26.882 18.908 -74.691 0.50 24.91 159 ARG H O 1
ATOM 1612 N N . VAL B 2 148 ? 25.749 17.362 -75.858 1.00 22.16 160 VAL H N 1
ATOM 1613 C CA . VAL B 2 148 ? 26.532 16.258 -75.312 1.00 22.41 160 VAL H CA 1
ATOM 1614 C C . VAL B 2 148 ? 27.161 15.396 -76.395 1.00 23.18 160 VAL H C 1
ATOM 1615 O O . VAL B 2 148 ? 26.522 15.054 -77.379 1.00 23.35 160 VAL H O 1
ATOM 1619 N N . PRO B 2 149 ? 28.443 15.045 -76.225 1.00 24.63 161 PRO H N 1
ATOM 1620 C CA . PRO B 2 149 ? 29.120 14.211 -77.217 1.00 25.13 161 PRO H CA 1
ATOM 1621 C C . PRO B 2 149 ? 28.885 12.730 -76.948 1.00 24.51 161 PRO H C 1
ATOM 1622 O O . PRO B 2 149 ? 28.733 12.305 -75.802 1.00 25.31 161 PRO H O 1
ATOM 1626 N N . LEU B 2 150 ? 28.845 11.953 -78.021 1.00 24.74 162 LEU H N 1
ATOM 1627 C CA . LEU B 2 150 ? 28.656 10.518 -77.937 1.00 26.08 162 LEU H CA 1
ATOM 1628 C C . LEU B 2 150 ? 29.924 9.890 -77.346 1.00 29.12 162 LEU H C 1
ATOM 1629 O O . LEU B 2 150 ? 31.035 10.320 -77.658 1.00 30.45 162 LEU H O 1
ATOM 1634 N N . VAL B 2 151 ? 29.758 8.891 -76.487 1.00 29.99 163 VAL H N 1
ATOM 1635 C CA . VAL B 2 151 ? 30.897 8.213 -75.870 1.00 32.80 163 VAL H CA 1
ATOM 1636 C C . VAL B 2 151 ? 30.971 6.778 -76.396 1.00 35.57 163 VAL H C 1
ATOM 1637 O O . VAL B 2 151 ? 29.976 6.052 -76.361 1.00 35.78 163 VAL H O 1
ATOM 1641 N N . ASP B 2 152 ? 32.145 6.368 -76.880 1.00 38.50 164 ASP H N 1
ATOM 1642 C CA . ASP B 2 152 ? 32.305 5.018 -77.423 1.00 38.94 164 ASP H CA 1
ATOM 1643 C C . ASP B 2 152 ? 31.905 3.967 -76.396 1.00 38.96 164 ASP H C 1
ATOM 1644 O O . ASP B 2 152 ? 32.126 4.134 -75.194 1.00 37.66 164 ASP H O 1
ATOM 1649 N N A ARG B 2 153 ? 31.291 2.883 -76.878 0.50 38.47 165 ARG H N 1
ATOM 1650 N N B ARG B 2 153 ? 31.337 2.873 -76.883 0.50 38.97 165 ARG H N 1
ATOM 1651 C CA A ARG B 2 153 ? 30.814 1.782 -76.027 0.50 38.77 165 ARG H CA 1
ATOM 1652 C CA B ARG B 2 153 ? 30.879 1.823 -75.999 0.50 39.67 165 ARG H CA 1
ATOM 1653 C C A ARG B 2 153 ? 31.872 1.183 -75.101 0.50 39.17 165 ARG H C 1
ATOM 1654 C C B ARG B 2 153 ? 31.945 1.313 -75.053 0.50 39.87 165 ARG H C 1
ATOM 1655 O O A ARG B 2 153 ? 31.609 0.974 -73.921 0.50 39.10 165 ARG H O 1
ATOM 1656 O O B ARG B 2 153 ? 31.756 1.282 -73.834 0.50 40.34 165 ARG H O 1
ATOM 1671 N N . ALA B 2 154 ? 33.063 0.893 -75.632 1.00 40.20 166 ALA H N 1
ATOM 1672 C CA . ALA B 2 154 ? 34.148 0.345 -74.834 1.00 40.62 166 ALA H CA 1
ATOM 1673 C C . ALA B 2 154 ? 34.334 1.166 -73.563 1.00 39.87 166 ALA H C 1
ATOM 1674 O O . ALA B 2 154 ? 34.278 0.640 -72.449 1.00 40.48 166 ALA H O 1
ATOM 1676 N N . THR B 2 155 ? 34.534 2.465 -73.747 1.00 40.63 167 THR H N 1
ATOM 1677 C CA . THR B 2 155 ? 34.737 3.393 -72.641 1.00 41.99 167 THR H CA 1
ATOM 1678 C C . THR B 2 155 ? 33.589 3.404 -71.633 1.00 41.49 167 THR H C 1
ATOM 1679 O O . THR B 2 155 ? 33.812 3.496 -70.427 1.00 41.73 167 THR H O 1
ATOM 1683 N N . CYS B 2 156 ? 32.360 3.304 -72.123 1.00 41.56 168 CYS H N 1
ATOM 1684 C CA . CYS B 2 156 ? 31.200 3.322 -71.242 1.00 40.32 168 CYS H CA 1
ATOM 1685 C C . CYS B 2 156 ? 31.084 2.062 -70.407 1.00 41.02 168 CYS H C 1
ATOM 1686 O O . CYS B 2 156 ? 30.825 2.129 -69.204 1.00 39.53 168 CYS H O 1
ATOM 1689 N N . LEU B 2 157 ? 31.253 0.911 -71.050 1.00 41.14 169 LEU H N 1
ATOM 1690 C CA . LEU B 2 157 ? 31.164 -0.360 -70.348 1.00 42.69 169 LEU H CA 1
ATOM 1691 C C . LEU B 2 157 ? 32.173 -0.401 -69.209 1.00 42.96 169 LEU H C 1
ATOM 1692 O O . LEU B 2 157 ? 31.914 -0.979 -68.154 1.00 43.88 169 LEU H O 1
ATOM 1697 N N . ARG B 2 158 ? 33.320 0.233 -69.422 1.00 43.97 170 ARG H N 1
ATOM 1698 C CA . ARG B 2 158 ? 34.364 0.263 -68.409 1.00 45.25 170 ARG H CA 1
ATOM 1699 C C . ARG B 2 158 ? 34.127 1.326 -67.338 1.00 44.84 170 ARG H C 1
ATOM 1700 O O . ARG B 2 158 ? 34.787 1.322 -66.301 1.00 45.56 170 ARG H O 1
ATOM 1708 N N . SER B 2 159 ? 33.175 2.224 -67.578 1.00 44.04 171 SER H N 1
ATOM 1709 C CA . SER B 2 159 ? 32.880 3.287 -66.620 1.00 42.11 171 SER H CA 1
ATOM 1710 C C . SER B 2 159 ? 31.859 2.871 -65.566 1.00 41.55 171 SER H C 1
ATOM 1711 O O . SER B 2 159 ? 31.690 3.552 -64.557 1.00 41.48 171 SER H O 1
ATOM 1714 N N . THR B 2 160 ? 31.183 1.752 -65.795 1.00 40.07 172 THR H N 1
ATOM 1715 C CA . THR B 2 160 ? 30.172 1.290 -64.855 1.00 39.54 172 THR H CA 1
ATOM 1716 C C . THR B 2 160 ? 30.137 -0.230 -64.716 1.00 39.56 172 THR H C 1
ATOM 1717 O O . THR B 2 160 ? 30.482 -0.956 -65.648 1.00 40.52 172 THR H O 1
ATOM 1721 N N . LYS B 2 161 ? 29.719 -0.702 -63.547 1.00 39.40 173 LYS H N 1
ATOM 1722 C CA . LYS B 2 161 ? 29.617 -2.134 -63.297 1.00 39.73 173 LYS H CA 1
ATOM 1723 C C . LYS B 2 161 ? 28.236 -2.604 -63.745 1.00 39.51 173 LYS H C 1
ATOM 1724 O O . LYS B 2 161 ? 27.939 -3.800 -63.744 1.00 38.68 173 LYS H O 1
ATOM 1727 N N . PHE B 2 162 ? 27.392 -1.650 -64.130 1.00 38.57 174 PHE H N 1
ATOM 1728 C CA . PHE B 2 162 ? 26.045 -1.967 -64.585 1.00 37.45 174 PHE H CA 1
ATOM 1729 C C . PHE B 2 162 ? 26.030 -2.291 -66.065 1.00 36.96 174 PHE H C 1
ATOM 1730 O O . PHE B 2 162 ? 26.905 -1.865 -66.815 1.00 36.99 174 PHE H O 1
ATOM 1738 N N . THR B 2 163 ? 25.015 -3.036 -66.486 1.00 36.21 175 THR H N 1
ATOM 1739 C CA . THR B 2 163 ? 24.905 -3.443 -67.874 1.00 37.24 175 THR H CA 1
ATOM 1740 C C . THR B 2 163 ? 24.418 -2.364 -68.829 1.00 36.72 175 THR H C 1
ATOM 1741 O O . THR B 2 163 ? 23.393 -1.719 -68.597 1.00 37.03 175 THR H O 1
ATOM 1745 N N . ILE B 2 164 ? 25.176 -2.174 -69.904 1.00 34.75 176 ILE H N 1
ATOM 1746 C CA . ILE B 2 164 ? 24.828 -1.227 -70.949 1.00 34.34 176 ILE H CA 1
ATOM 1747 C C . ILE B 2 164 ? 24.403 -2.088 -72.136 1.00 34.16 176 ILE H C 1
ATOM 1748 O O . ILE B 2 164 ? 25.251 -2.613 -72.859 1.00 34.43 176 ILE H O 1
ATOM 1753 N N . TYR B 2 165 ? 23.096 -2.242 -72.326 1.00 31.40 177 TYR H N 1
ATOM 1754 C CA . TYR B 2 165 ? 22.578 -3.055 -73.423 1.00 30.59 177 TYR H CA 1
ATOM 1755 C C . TYR B 2 165 ? 22.716 -2.390 -74.790 1.00 30.09 177 TYR H C 1
ATOM 1756 O O . TYR B 2 165 ? 22.985 -1.193 -74.889 1.00 29.18 177 TYR H O 1
ATOM 1765 N N . ASN B 2 166 ? 22.531 -3.174 -75.848 1.00 28.93 178 ASN H N 1
ATOM 1766 C CA . ASN B 2 166 ? 22.634 -2.649 -77.201 1.00 29.34 178 ASN H CA 1
ATOM 1767 C C . ASN B 2 166 ? 21.520 -1.645 -77.482 1.00 28.28 178 ASN H C 1
ATOM 1768 O O . ASN B 2 166 ? 21.565 -0.916 -78.470 1.00 28.29 178 ASN H O 1
ATOM 1773 N N . ASN B 2 167 ? 20.518 -1.610 -76.608 1.00 26.87 179 ASN H N 1
ATOM 1774 C CA . ASN B 2 167 ? 19.413 -0.674 -76.783 1.00 28.15 179 ASN H CA 1
ATOM 1775 C C . ASN B 2 167 ? 19.688 0.654 -76.087 1.00 27.50 179 ASN H C 1
ATOM 1776 O O . ASN B 2 167 ? 18.795 1.498 -75.969 1.00 25.97 179 ASN H O 1
ATOM 1781 N N . MET B 2 168 ? 20.925 0.837 -75.636 1.00 24.32 180 MET H N 1
ATOM 1782 C CA . MET B 2 168 ? 21.319 2.062 -74.943 1.00 24.84 180 MET H CA 1
ATOM 1783 C C . MET B 2 168 ? 22.602 2.623 -75.530 1.00 25.59 180 MET H C 1
ATOM 1784 O O . MET B 2 168 ? 23.372 1.897 -76.164 1.00 25.80 180 MET H O 1
ATOM 1789 N N . PHE B 2 169 ? 22.818 3.920 -75.332 1.00 22.64 181 PHE H N 1
ATOM 1790 C CA . PHE B 2 169 ? 24.065 4.545 -75.747 1.00 22.19 181 PHE H CA 1
ATOM 1791 C C . PHE B 2 169 ? 24.495 5.484 -74.626 1.00 23.52 181 PHE H C 1
ATOM 1792 O O . PHE B 2 169 ? 23.707 5.824 -73.739 1.00 22.31 181 PHE H O 1
ATOM 1800 N N A CYS B 2 170 ? 25.751 5.901 -74.659 0.50 23.59 182 CYS H N 1
ATOM 1801 N N B CYS B 2 170 ? 25.760 5.879 -74.674 0.50 24.53 182 CYS H N 1
ATOM 1802 C CA A CYS B 2 170 ? 26.255 6.786 -73.630 0.50 23.75 182 CYS H CA 1
ATOM 1803 C CA B CYS B 2 170 ? 26.399 6.713 -73.660 0.50 25.84 182 CYS H CA 1
ATOM 1804 C C A CYS B 2 170 ? 26.670 8.111 -74.224 0.50 23.17 182 CYS H C 1
ATOM 1805 C C B CYS B 2 170 ? 26.742 8.106 -74.215 0.50 24.20 182 CYS H C 1
ATOM 1806 O O A CYS B 2 170 ? 27.136 8.185 -75.360 0.50 22.21 182 CYS H O 1
ATOM 1807 O O B CYS B 2 170 ? 27.221 8.218 -75.342 0.50 23.34 182 CYS H O 1
ATOM 1812 N N . ALA B 2 171 ? 26.496 9.164 -73.439 1.00 22.68 183 ALA H N 1
ATOM 1813 C CA . ALA B 2 171 ? 26.832 10.509 -73.884 1.00 20.12 183 ALA H CA 1
ATOM 1814 C C . ALA B 2 171 ? 27.127 11.388 -72.682 1.00 22.35 183 ALA H C 1
ATOM 1815 O O . ALA B 2 171 ? 26.517 11.244 -71.627 1.00 22.02 183 ALA H O 1
ATOM 1817 N N . GLY B 2 172 ? 28.075 12.301 -72.844 1.00 22.25 184 GLY H N 1
ATOM 1818 C CA . GLY B 2 172 ? 28.432 13.172 -71.745 1.00 22.49 184 GLY H CA 1
ATOM 1819 C C . GLY B 2 172 ? 29.909 13.490 -71.779 1.00 25.46 184 GLY H C 1
ATOM 1820 O O . GLY B 2 172 ? 30.592 13.199 -72.765 1.00 23.35 184 GLY H O 1
ATOM 1821 N N . PHE B 2 173 A 30.403 14.069 -70.692 1.00 25.98 184 PHE H N 1
ATOM 1822 C CA . PHE B 2 173 A 31.805 14.462 -70.614 1.00 28.17 184 PHE H CA 1
ATOM 1823 C C . PHE B 2 173 A 32.605 13.655 -69.601 1.00 28.58 184 PHE H C 1
ATOM 1824 O O . PHE B 2 173 A 32.175 13.450 -68.462 1.00 28.16 184 PHE H O 1
ATOM 1832 N N . HIS B 2 174 ? 33.783 13.207 -70.027 1.00 28.96 185 HIS H N 1
ATOM 1833 C CA . HIS B 2 174 ? 34.660 12.412 -69.177 1.00 29.53 185 HIS H CA 1
ATOM 1834 C C . HIS B 2 174 ? 35.026 13.161 -67.900 1.00 27.94 185 HIS H C 1
ATOM 1835 O O . HIS B 2 174 ? 35.177 12.558 -66.838 1.00 29.08 185 HIS H O 1
ATOM 1842 N N . GLU B 2 175 ? 35.160 14.479 -68.011 1.00 26.75 186 GLU H N 1
ATOM 1843 C CA . GLU B 2 175 ? 35.554 15.318 -66.884 1.00 26.07 186 GLU H CA 1
ATOM 1844 C C . GLU B 2 175 ? 34.445 15.683 -65.901 1.00 25.60 186 GLU H C 1
ATOM 1845 O O . GLU B 2 175 ? 34.731 16.176 -64.808 1.00 25.10 186 GLU H O 1
ATOM 1851 N N . GLY B 2 176 ? 33.193 15.447 -66.292 1.00 24.63 187 GLY H N 1
ATOM 1852 C CA . GLY B 2 176 ? 32.059 15.763 -65.436 1.00 24.51 187 GLY H CA 1
ATOM 1853 C C . GLY B 2 176 ? 31.624 17.217 -65.528 1.00 24.81 187 GLY H C 1
ATOM 1854 O O . GLY B 2 176 ? 32.204 17.986 -66.289 1.00 25.53 187 GLY H O 1
ATOM 1855 N N . GLY B 2 177 ? 30.595 17.594 -64.770 1.00 22.91 188 GLY H N 1
ATOM 1856 C CA . GLY B 2 177 ? 30.139 18.975 -64.768 1.00 22.69 188 GLY H CA 1
ATOM 1857 C C . GLY B 2 177 ? 28.928 19.348 -65.609 1.00 23.93 188 GLY H C 1
ATOM 1858 O O . GLY B 2 177 ? 28.285 20.369 -65.349 1.00 24.70 188 GLY H O 1
ATOM 1859 N N . ARG B 2 178 A 28.626 18.542 -66.621 1.00 23.30 188 ARG H N 1
ATOM 1860 C CA . ARG B 2 178 A 27.488 18.792 -67.509 1.00 23.95 188 ARG H CA 1
ATOM 1861 C C . ARG B 2 178 A 26.828 17.448 -67.827 1.00 23.80 188 ARG H C 1
ATOM 1862 O O . ARG B 2 178 A 27.510 16.496 -68.202 1.00 23.75 188 ARG H O 1
ATOM 1870 N N . ASP B 2 179 ? 25.504 17.362 -67.683 1.00 20.62 189 ASP H N 1
ATOM 1871 C CA . ASP B 2 179 ? 24.826 16.087 -67.910 1.00 19.73 189 ASP H CA 1
ATOM 1872 C C . ASP B 2 179 ? 23.327 16.291 -67.714 1.00 17.93 189 ASP H C 1
ATOM 1873 O O . ASP B 2 179 ? 22.898 17.344 -67.245 1.00 17.93 189 ASP H O 1
ATOM 1878 N N A SER B 2 180 ? 22.531 15.301 -68.106 0.50 16.93 190 SER H N 1
ATOM 1879 N N B SER B 2 180 ? 22.531 15.297 -68.094 0.50 17.67 190 SER H N 1
ATOM 1880 C CA A SER B 2 180 ? 21.096 15.384 -67.874 0.50 16.47 190 SER H CA 1
ATOM 1881 C CA B SER B 2 180 ? 21.097 15.381 -67.859 0.50 17.90 190 SER H CA 1
ATOM 1882 C C A SER B 2 180 ? 20.984 14.897 -66.425 0.50 17.10 190 SER H C 1
ATOM 1883 C C B SER B 2 180 ? 21.015 14.981 -66.389 0.50 17.59 190 SER H C 1
ATOM 1884 O O A SER B 2 180 ? 21.941 14.325 -65.897 0.50 17.23 190 SER H O 1
ATOM 1885 O O B SER B 2 180 ? 22.019 14.558 -65.812 0.50 16.79 190 SER H O 1
ATOM 1890 N N . CYS B 2 181 ? 19.847 15.120 -65.774 1.00 17.36 191 CYS H N 1
ATOM 1891 C CA . CYS B 2 181 ? 19.711 14.716 -64.372 1.00 17.15 191 CYS H CA 1
ATOM 1892 C C . CYS B 2 181 ? 18.275 14.332 -64.036 1.00 17.75 191 CYS H C 1
ATOM 1893 O O . CYS B 2 181 ? 17.437 14.256 -64.929 1.00 16.69 191 CYS H O 1
ATOM 1896 N N . GLN B 2 182 ? 17.987 14.071 -62.761 1.00 17.55 192 GLN H N 1
ATOM 1897 C CA . GLN B 2 182 ? 16.627 13.692 -62.375 1.00 16.86 192 GLN H CA 1
ATOM 1898 C C . GLN B 2 182 ? 15.640 14.769 -62.794 1.00 17.30 192 GLN H C 1
ATOM 1899 O O . GLN B 2 182 ? 15.872 15.958 -62.574 1.00 17.66 192 GLN H O 1
ATOM 1905 N N . GLY B 2 183 ? 14.529 14.336 -63.385 1.00 16.32 193 GLY H N 1
ATOM 1906 C CA . GLY B 2 183 ? 13.527 15.265 -63.871 1.00 15.72 193 GLY H CA 1
ATOM 1907 C C . GLY B 2 183 ? 13.600 15.372 -65.389 1.00 15.52 193 GLY H C 1
ATOM 1908 O O . GLY B 2 183 ? 12.634 15.787 -66.030 1.00 14.50 193 GLY H O 1
ATOM 1909 N N . ASP B 2 184 ? 14.753 15.010 -65.960 1.00 15.36 194 ASP H N 1
ATOM 1910 C CA . ASP B 2 184 ? 14.949 15.068 -67.409 1.00 14.68 194 ASP H CA 1
ATOM 1911 C C . ASP B 2 184 ? 14.539 13.803 -68.163 1.00 13.55 194 ASP H C 1
ATOM 1912 O O . ASP B 2 184 ? 14.291 13.861 -69.366 1.00 15.26 194 ASP H O 1
ATOM 1917 N N . ALA B 2 185 ? 14.477 12.665 -67.477 1.00 13.87 195 ALA H N 1
ATOM 1918 C CA . ALA B 2 185 ? 14.120 11.412 -68.149 1.00 14.59 195 ALA H CA 1
ATOM 1919 C C . ALA B 2 185 ? 12.881 11.546 -69.027 1.00 14.63 195 ALA H C 1
ATOM 1920 O O . ALA B 2 185 ? 11.930 12.258 -68.686 1.00 15.26 195 ALA H O 1
ATOM 1922 N N . GLY B 2 186 ? 12.909 10.866 -70.171 1.00 13.95 196 GLY H N 1
ATOM 1923 C CA . GLY B 2 186 ? 11.787 10.913 -71.089 1.00 13.72 196 GLY H CA 1
ATOM 1924 C C . GLY B 2 186 ? 11.951 12.010 -72.115 1.00 13.74 196 GLY H C 1
ATOM 1925 O O . GLY B 2 186 ? 11.329 11.964 -73.184 1.00 16.40 196 GLY H O 1
ATOM 1926 N N . GLY B 2 187 ? 12.785 12.996 -71.779 1.00 14.08 197 GLY H N 1
ATOM 1927 C CA . GLY B 2 187 ? 13.053 14.101 -72.677 1.00 13.97 197 GLY H CA 1
ATOM 1928 C C . GLY B 2 187 ? 13.867 13.618 -73.864 1.00 16.35 197 GLY H C 1
ATOM 1929 O O . GLY B 2 187 ? 14.417 12.511 -73.850 1.00 16.23 197 GLY H O 1
ATOM 1930 N N . PRO B 2 188 ? 14.008 14.452 -74.892 1.00 17.13 198 PRO H N 1
ATOM 1931 C CA . PRO B 2 188 ? 14.764 14.037 -76.070 1.00 16.42 198 PRO H CA 1
ATOM 1932 C C . PRO B 2 188 ? 16.271 14.276 -76.104 1.00 16.90 198 PRO H C 1
ATOM 1933 O O . PRO B 2 188 ? 16.808 15.132 -75.404 1.00 16.78 198 PRO H O 1
ATOM 1937 N N . HIS B 2 189 ? 16.929 13.466 -76.928 1.00 17.66 199 HIS H N 1
ATOM 1938 C CA . HIS B 2 189 ? 18.346 13.605 -77.244 1.00 15.45 199 HIS H CA 1
ATOM 1939 C C . HIS B 2 189 ? 18.130 13.768 -78.751 1.00 17.44 199 HIS H C 1
ATOM 1940 O O . HIS B 2 189 ? 17.621 12.853 -79.403 1.00 15.61 199 HIS H O 1
ATOM 1947 N N . VAL B 2 190 ? 18.445 14.939 -79.297 1.00 18.30 200 VAL H N 1
ATOM 1948 C CA . VAL B 2 190 ? 18.231 15.160 -80.725 1.00 18.10 200 VAL H CA 1
ATOM 1949 C C . VAL B 2 190 ? 19.497 15.549 -81.457 1.00 19.69 200 VAL H C 1
ATOM 1950 O O . VAL B 2 190 ? 20.428 16.101 -80.876 1.00 19.52 200 VAL H O 1
ATOM 1954 N N . THR B 2 191 ? 19.494 15.280 -82.753 1.00 19.59 201 THR H N 1
ATOM 1955 C CA . THR B 2 191 ? 20.626 15.588 -83.609 1.00 22.33 201 THR H CA 1
ATOM 1956 C C . THR B 2 191 ? 20.127 16.506 -84.711 1.00 23.47 201 THR H C 1
ATOM 1957 O O . THR B 2 191 ? 19.185 16.175 -85.432 1.00 23.77 201 THR H O 1
ATOM 1961 N N . GLU B 2 192 ? 20.746 17.677 -84.822 1.00 25.82 202 GLU H N 1
ATOM 1962 C CA . GLU B 2 192 ? 20.342 18.653 -85.823 1.00 29.25 202 GLU H CA 1
ATOM 1963 C C . GLU B 2 192 ? 21.057 18.402 -87.149 1.00 31.25 202 GLU H C 1
ATOM 1964 O O . GLU B 2 192 ? 22.286 18.405 -87.209 1.00 31.97 202 GLU H O 1
ATOM 1970 N N . VAL B 2 193 ? 20.273 18.180 -88.201 1.00 31.18 203 VAL H N 1
ATOM 1971 C CA . VAL B 2 193 ? 20.804 17.905 -89.532 1.00 33.44 203 VAL H CA 1
ATOM 1972 C C . VAL B 2 193 ? 20.387 18.976 -90.534 1.00 34.38 203 VAL H C 1
ATOM 1973 O O . VAL B 2 193 ? 19.248 18.993 -90.997 1.00 32.97 203 VAL H O 1
ATOM 1977 N N . GLU B 2 194 ? 21.314 19.869 -90.865 1.00 35.71 204 GLU H N 1
ATOM 1978 C CA . GLU B 2 194 ? 21.032 20.930 -91.825 1.00 37.02 204 GLU H CA 1
ATOM 1979 C C . GLU B 2 194 ? 19.822 21.764 -91.396 1.00 36.22 204 GLU H C 1
ATOM 1980 O O . GLU B 2 194 ? 18.970 22.111 -92.218 1.00 36.04 204 GLU H O 1
ATOM 1986 N N . GLY B 2 195 ? 19.745 22.075 -90.106 1.00 33.38 205 GLY H N 1
ATOM 1987 C CA . GLY B 2 195 ? 18.641 22.873 -89.610 1.00 31.76 205 GLY H CA 1
ATOM 1988 C C . GLY B 2 195 ? 17.407 22.088 -89.199 1.00 29.66 205 GLY H C 1
ATOM 1989 O O . GLY B 2 195 ? 16.463 22.665 -88.669 1.00 32.07 205 GLY H O 1
ATOM 1990 N N . THR B 2 196 ? 17.407 20.782 -89.440 1.00 26.63 206 THR H N 1
ATOM 1991 C CA . THR B 2 196 ? 16.260 19.948 -89.073 1.00 26.47 206 THR H CA 1
ATOM 1992 C C . THR B 2 196 ? 16.652 18.954 -87.984 1.00 23.93 206 THR H C 1
ATOM 1993 O O . THR B 2 196 ? 17.542 18.133 -88.180 1.00 23.72 206 THR H O 1
ATOM 1997 N N . SER B 2 197 ? 15.980 19.024 -86.837 1.00 22.19 207 SER H N 1
ATOM 1998 C CA . SER B 2 197 ? 16.297 18.133 -85.726 1.00 20.86 207 SER H CA 1
ATOM 1999 C C . SER B 2 197 ? 15.587 16.781 -85.785 1.00 20.52 207 SER H C 1
ATOM 2000 O O . SER B 2 197 ? 14.389 16.704 -86.084 1.00 20.38 207 SER H O 1
ATOM 2003 N N . PHE B 2 198 ? 16.345 15.723 -85.497 1.00 19.45 208 PHE H N 1
ATOM 2004 C CA . PHE B 2 198 ? 15.840 14.351 -85.490 1.00 18.49 208 PHE H CA 1
ATOM 2005 C C . PHE B 2 198 ? 16.036 13.711 -84.115 1.00 19.36 208 PHE H C 1
ATOM 2006 O O . PHE B 2 198 ? 17.050 13.927 -83.443 1.00 19.41 208 PHE H O 1
ATOM 2014 N N . LEU B 2 199 ? 15.063 12.911 -83.695 1.00 17.65 209 LEU H N 1
ATOM 2015 C CA . LEU B 2 199 ? 15.150 12.253 -82.403 1.00 17.13 209 LEU H CA 1
ATOM 2016 C C . LEU B 2 199 ? 16.139 11.087 -82.468 1.00 16.34 209 LEU H C 1
ATOM 2017 O O . LEU B 2 199 ? 15.940 10.134 -83.227 1.00 19.16 209 LEU H O 1
ATOM 2022 N N . THR B 2 200 ? 17.198 11.153 -81.670 1.00 16.83 210 THR H N 1
ATOM 2023 C CA . THR B 2 200 ? 18.193 10.086 -81.661 1.00 17.68 210 THR H CA 1
ATOM 2024 C C . THR B 2 200 ? 18.273 9.299 -80.350 1.00 17.11 210 THR H C 1
ATOM 2025 O O . THR B 2 200 ? 18.831 8.204 -80.308 1.00 18.46 210 THR H O 1
ATOM 2029 N N . GLY B 2 201 ? 17.700 9.833 -79.275 1.00 16.84 211 GLY H N 1
ATOM 2030 C CA . GLY B 2 201 ? 17.727 9.103 -78.021 1.00 13.73 211 GLY H CA 1
ATOM 2031 C C . GLY B 2 201 ? 16.679 9.587 -77.034 1.00 13.88 211 GLY H C 1
ATOM 2032 O O . GLY B 2 201 ? 16.022 10.593 -77.277 1.00 14.13 211 GLY H O 1
ATOM 2033 N N . ILE B 2 202 ? 16.503 8.842 -75.950 1.00 15.00 212 ILE H N 1
ATOM 2034 C CA . ILE B 2 202 ? 15.575 9.222 -74.885 1.00 15.88 212 ILE H CA 1
ATOM 2035 C C . ILE B 2 202 ? 16.407 9.285 -73.605 1.00 16.48 212 ILE H C 1
ATOM 2036 O O . ILE B 2 202 ? 17.136 8.341 -73.273 1.00 15.24 212 ILE H O 1
ATOM 2041 N N . ILE B 2 203 ? 16.298 10.391 -72.882 1.00 16.35 213 ILE H N 1
ATOM 2042 C CA . ILE B 2 203 ? 17.027 10.550 -71.630 1.00 16.02 213 ILE H CA 1
ATOM 2043 C C . ILE B 2 203 ? 16.520 9.437 -70.706 1.00 16.17 213 ILE H C 1
ATOM 2044 O O . ILE B 2 203 ? 15.316 9.307 -70.491 1.00 15.57 213 ILE H O 1
ATOM 2049 N N . SER B 2 204 ? 17.436 8.631 -70.170 1.00 15.61 214 SER H N 1
ATOM 2050 C CA . SER B 2 204 ? 17.043 7.497 -69.340 1.00 16.01 214 SER H CA 1
ATOM 2051 C C . SER B 2 204 ? 17.633 7.393 -67.931 1.00 17.48 214 SER H C 1
ATOM 2052 O O . SER B 2 204 ? 16.932 7.630 -66.949 1.00 17.87 214 SER H O 1
ATOM 2055 N N . TRP B 2 205 ? 18.910 7.036 -67.809 1.00 16.83 215 TRP H N 1
ATOM 2056 C CA . TRP B 2 205 ? 19.484 6.891 -66.480 1.00 19.63 215 TRP H CA 1
ATOM 2057 C C . TRP B 2 205 ? 20.954 7.243 -66.370 1.00 19.32 215 TRP H C 1
ATOM 2058 O O . TRP B 2 205 ? 21.572 7.731 -67.314 1.00 19.72 215 TRP H O 1
ATOM 2069 N N . GLY B 2 206 ? 21.499 6.991 -65.185 1.00 19.79 216 GLY H N 1
ATOM 2070 C CA . GLY B 2 206 ? 22.904 7.246 -64.928 1.00 21.18 216 GLY H CA 1
ATOM 2071 C C . GLY B 2 206 ? 23.193 6.965 -63.468 1.00 21.54 216 GLY H C 1
ATOM 2072 O O . GLY B 2 206 ? 22.315 6.520 -62.730 1.00 22.51 216 GLY H O 1
ATOM 2073 N N . GLU B 2 207 ? 24.430 7.208 -63.055 1.00 23.34 217 GLU H N 1
ATOM 2074 C CA . GLU B 2 207 ? 24.831 7.015 -61.669 1.00 24.55 217 GLU H CA 1
ATOM 2075 C C . GLU B 2 207 ? 25.062 8.427 -61.144 1.00 24.43 217 GLU H C 1
ATOM 2076 O O . GLU B 2 207 ? 26.109 9.030 -61.383 1.00 24.80 217 GLU H O 1
ATOM 2082 N N . GLU B 2 208 ? 24.064 8.945 -60.433 1.00 24.77 219 GLU H N 1
ATOM 2083 C CA . GLU B 2 208 ? 24.089 10.311 -59.941 1.00 25.07 219 GLU H CA 1
ATOM 2084 C C . GLU B 2 208 ? 24.087 11.113 -61.234 1.00 24.36 219 GLU H C 1
ATOM 2085 O O . GLU B 2 208 ? 23.609 10.618 -62.259 1.00 23.38 219 GLU H O 1
ATOM 2091 N N . CYS B 2 209 ? 24.622 12.327 -61.194 0.50 22.78 220 CYS H N 1
ATOM 2092 C CA . CYS B 2 209 ? 24.621 13.161 -62.379 0.50 21.48 220 CYS H CA 1
ATOM 2093 C C . CYS B 2 209 ? 25.895 13.998 -62.497 0.50 21.24 220 CYS H C 1
ATOM 2094 O O . CYS B 2 209 ? 26.432 14.449 -61.489 0.50 21.10 220 CYS H O 1
ATOM 2097 N N . ALA B 2 210 ? 26.373 14.193 -63.724 1.00 22.39 221 ALA H N 1
ATOM 2098 C CA . ALA B 2 210 ? 27.547 15.049 -63.971 1.00 21.53 221 ALA H CA 1
ATOM 2099 C C . ALA B 2 210 ? 28.820 14.717 -63.193 1.00 22.97 221 ALA H C 1
ATOM 2100 O O . ALA B 2 210 ? 29.657 15.598 -62.962 1.00 23.64 221 ALA H O 1
ATOM 2102 N N . MET B 2 211 A 28.976 13.456 -62.807 1.00 23.43 221 MET H N 1
ATOM 2103 C CA . MET B 2 211 A 30.153 13.028 -62.063 1.00 24.74 221 MET H CA 1
ATOM 2104 C C . MET B 2 211 A 31.296 12.630 -62.997 1.00 24.60 221 MET H C 1
ATOM 2105 O O . MET B 2 211 A 31.076 12.068 -64.067 1.00 23.69 221 MET H O 1
ATOM 2110 N N . LYS B 2 212 ? 32.520 12.934 -62.581 1.00 23.06 222 LYS H N 1
ATOM 2111 C CA . LYS B 2 212 ? 33.709 12.596 -63.357 1.00 26.01 222 LYS H CA 1
ATOM 2112 C C . LYS B 2 212 ? 33.791 11.083 -63.595 1.00 25.95 222 LYS H C 1
ATOM 2113 O O . LYS B 2 212 ? 33.590 10.292 -62.677 1.00 26.38 222 LYS H O 1
ATOM 2119 N N . GLY B 2 213 ? 34.072 10.690 -64.834 1.00 27.23 223 GLY H N 1
ATOM 2120 C CA . GLY B 2 213 ? 34.190 9.278 -65.160 1.00 29.15 223 GLY H CA 1
ATOM 2121 C C . GLY B 2 213 ? 32.872 8.544 -65.320 1.00 30.27 223 GLY H C 1
ATOM 2122 O O . GLY B 2 213 ? 32.846 7.319 -65.444 1.00 31.76 223 GLY H O 1
ATOM 2123 N N . LYS B 2 214 ? 31.773 9.290 -65.312 1.00 28.91 224 LYS H N 1
ATOM 2124 C CA . LYS B 2 214 ? 30.449 8.703 -65.460 1.00 29.27 224 LYS H CA 1
ATOM 2125 C C . LYS B 2 214 ? 29.718 9.417 -66.592 1.00 28.23 224 LYS H C 1
ATOM 2126 O O . LYS B 2 214 ? 29.934 10.608 -66.816 1.00 28.34 224 LYS H O 1
ATOM 2132 N N . TYR B 2 215 ? 28.856 8.696 -67.305 1.00 26.34 225 TYR H N 1
ATOM 2133 C CA . TYR B 2 215 ? 28.129 9.294 -68.421 1.00 24.86 225 TYR H CA 1
ATOM 2134 C C . TYR B 2 215 ? 26.628 9.079 -68.322 1.00 22.06 225 TYR H C 1
ATOM 2135 O O . TYR B 2 215 ? 26.156 8.176 -67.636 1.00 23.52 225 TYR H O 1
ATOM 2144 N N . GLY B 2 216 ? 25.880 9.914 -69.028 1.00 22.45 226 GLY H N 1
ATOM 2145 C CA . GLY B 2 216 ? 24.441 9.746 -69.033 1.00 20.64 226 GLY H CA 1
ATOM 2146 C C . GLY B 2 216 ? 24.148 8.568 -69.947 1.00 20.26 226 GLY H C 1
ATOM 2147 O O . GLY B 2 216 ? 24.832 8.386 -70.958 1.00 20.44 226 GLY H O 1
ATOM 2148 N N . ILE B 2 217 ? 23.155 7.756 -69.603 1.00 19.59 227 ILE H N 1
ATOM 2149 C CA . ILE B 2 217 ? 22.815 6.615 -70.451 1.00 20.50 227 ILE H CA 1
ATOM 2150 C C . ILE B 2 217 ? 21.480 6.914 -71.112 1.00 20.11 227 ILE H C 1
ATOM 2151 O O . ILE B 2 217 ? 20.538 7.349 -70.448 1.00 19.33 227 ILE H O 1
ATOM 2156 N N . TYR B 2 218 ? 21.409 6.687 -72.421 1.00 18.51 228 TYR H N 1
ATOM 2157 C CA . TYR B 2 218 ? 20.207 6.988 -73.194 1.00 18.92 228 TYR H CA 1
ATOM 2158 C C . TYR B 2 218 ? 19.626 5.799 -73.948 1.00 20.07 228 TYR H C 1
ATOM 2159 O O . TYR B 2 218 ? 20.336 4.859 -74.298 1.00 21.21 228 TYR H O 1
ATOM 2168 N N . THR B 2 219 ? 18.323 5.848 -74.198 1.00 18.47 229 THR H N 1
ATOM 2169 C CA . THR B 2 219 ? 17.664 4.787 -74.946 1.00 18.71 229 THR H CA 1
ATOM 2170 C C . THR B 2 219 ? 17.995 5.064 -76.409 1.00 18.09 229 THR H C 1
ATOM 2171 O O . THR B 2 219 ? 17.825 6.185 -76.886 1.00 17.02 229 THR H O 1
ATOM 2175 N N . LYS B 2 220 ? 18.484 4.050 -77.118 1.00 20.05 230 LYS H N 1
ATOM 2176 C CA . LYS B 2 220 ? 18.829 4.207 -78.529 1.00 20.67 230 LYS H CA 1
ATOM 2177 C C . LYS B 2 220 ? 17.538 4.137 -79.354 1.00 20.06 230 LYS H C 1
ATOM 2178 O O . LYS B 2 220 ? 16.994 3.061 -79.578 1.00 21.78 230 LYS H O 1
ATOM 2184 N N . VAL B 2 221 ? 17.061 5.294 -79.799 1.00 19.11 231 VAL H N 1
ATOM 2185 C CA . VAL B 2 221 ? 15.820 5.394 -80.556 1.00 19.25 231 VAL H CA 1
ATOM 2186 C C . VAL B 2 221 ? 15.762 4.634 -81.881 1.00 20.27 231 VAL H C 1
ATOM 2187 O O . VAL B 2 221 ? 14.708 4.125 -82.248 1.00 19.93 231 VAL H O 1
ATOM 2191 N N . SER B 2 222 ? 16.880 4.529 -82.591 1.00 21.10 232 SER H N 1
ATOM 2192 C CA . SER B 2 222 ? 16.877 3.825 -83.877 1.00 20.86 232 SER H CA 1
ATOM 2193 C C . SER B 2 222 ? 16.245 2.435 -83.774 1.00 21.90 232 SER H C 1
ATOM 2194 O O . SER B 2 222 ? 15.567 1.970 -84.699 1.00 22.63 232 SER H O 1
ATOM 2197 N N . ARG B 2 223 ? 16.469 1.781 -82.645 1.00 19.67 233 ARG H N 1
ATOM 2198 C CA . ARG B 2 223 ? 15.950 0.440 -82.400 1.00 22.91 233 ARG H CA 1
ATOM 2199 C C . ARG B 2 223 ? 14.435 0.393 -82.218 1.00 21.89 233 ARG H C 1
ATOM 2200 O O . ARG B 2 223 ? 13.835 -0.676 -82.290 1.00 20.82 233 ARG H O 1
ATOM 2208 N N . TYR B 2 224 ? 13.819 1.550 -81.996 1.00 19.82 234 TYR H N 1
ATOM 2209 C CA . TYR B 2 224 ? 12.377 1.602 -81.739 1.00 19.38 234 TYR H CA 1
ATOM 2210 C C . TYR B 2 224 ? 11.576 2.442 -82.725 1.00 19.63 234 TYR H C 1
ATOM 2211 O O . TYR B 2 224 ? 10.366 2.594 -82.568 1.00 19.30 234 TYR H O 1
ATOM 2220 N N . VAL B 2 225 ? 12.231 2.985 -83.742 1.00 20.40 235 VAL H N 1
ATOM 2221 C CA . VAL B 2 225 ? 11.518 3.819 -84.700 1.00 21.43 235 VAL H CA 1
ATOM 2222 C C . VAL B 2 225 ? 10.343 3.130 -85.394 1.00 22.17 235 VAL H C 1
ATOM 2223 O O . VAL B 2 225 ? 9.295 3.748 -85.585 1.00 19.98 235 VAL H O 1
ATOM 2227 N N . ASN B 2 226 ? 10.497 1.864 -85.776 1.00 21.55 236 ASN H N 1
ATOM 2228 C CA . ASN B 2 226 ? 9.400 1.165 -86.446 1.00 22.10 236 ASN H CA 1
ATOM 2229 C C . ASN B 2 226 ? 8.164 1.079 -85.545 1.00 20.14 236 ASN H C 1
ATOM 2230 O O . ASN B 2 226 ? 7.034 1.291 -85.996 1.00 20.38 236 ASN H O 1
ATOM 2235 N N . TRP B 2 227 ? 8.400 0.779 -84.272 1.00 19.05 237 TRP H N 1
ATOM 2236 C CA . TRP B 2 227 ? 7.342 0.666 -83.270 1.00 19.12 237 TRP H CA 1
ATOM 2237 C C . TRP B 2 227 ? 6.670 2.033 -83.065 1.00 18.88 237 TRP H C 1
ATOM 2238 O O . TRP B 2 227 ? 5.446 2.126 -82.978 1.00 18.54 237 TRP H O 1
ATOM 2249 N N . ILE B 2 228 ? 7.473 3.091 -82.999 1.00 17.13 238 ILE H N 1
ATOM 2250 C CA . ILE B 2 228 ? 6.927 4.433 -82.828 1.00 17.45 238 ILE H CA 1
ATOM 2251 C C . ILE B 2 228 ? 6.020 4.790 -84.003 1.00 18.62 238 ILE H C 1
ATOM 2252 O O . ILE B 2 228 ? 4.890 5.227 -83.816 1.00 18.32 238 ILE H O 1
ATOM 2257 N N . LYS B 2 229 ? 6.519 4.606 -85.221 1.00 18.35 239 LYS H N 1
ATOM 2258 C CA . LYS B 2 229 ? 5.730 4.933 -86.405 1.00 20.08 239 LYS H CA 1
ATOM 2259 C C . LYS B 2 229 ? 4.430 4.128 -86.465 1.00 20.69 239 LYS H C 1
ATOM 2260 O O . LYS B 2 229 ? 3.372 4.664 -86.796 1.00 22.24 239 LYS H O 1
ATOM 2266 N N . GLU B 2 230 ? 4.512 2.844 -86.134 1.00 20.98 240 GLU H N 1
ATOM 2267 C CA . GLU B 2 230 ? 3.343 1.969 -86.164 1.00 23.14 240 GLU H CA 1
ATOM 2268 C C . GLU B 2 230 ? 2.277 2.383 -85.136 1.00 22.27 240 GLU H C 1
ATOM 2269 O O . GLU B 2 230 ? 1.096 2.492 -85.466 1.00 24.13 240 GLU H O 1
ATOM 2275 N N . LYS B 2 231 ? 2.695 2.622 -83.898 1.00 20.98 241 LYS H N 1
ATOM 2276 C CA . LYS B 2 231 ? 1.767 2.992 -82.831 1.00 20.47 241 LYS H CA 1
ATOM 2277 C C . LYS B 2 231 ? 1.149 4.389 -82.924 1.00 20.11 241 LYS H C 1
ATOM 2278 O O . LYS B 2 231 ? -0.001 4.586 -82.527 1.00 20.41 241 LYS H O 1
ATOM 2284 N N . THR B 2 232 ? 1.901 5.347 -83.457 1.00 19.25 242 THR H N 1
ATOM 2285 C CA . THR B 2 232 ? 1.440 6.733 -83.527 1.00 17.85 242 THR H CA 1
ATOM 2286 C C . THR B 2 232 ? 0.823 7.180 -84.845 1.00 20.85 242 THR H C 1
ATOM 2287 O O . THR B 2 232 ? 0.392 8.328 -84.974 1.00 21.06 242 THR H O 1
ATOM 2291 N N . LYS B 2 233 ? 0.776 6.288 -85.825 1.00 23.33 243 LYS H N 1
ATOM 2292 C CA . LYS B 2 233 ? 0.209 6.656 -87.115 1.00 27.17 243 LYS H CA 1
ATOM 2293 C C . LYS B 2 233 ? -1.213 7.190 -86.946 1.00 28.40 243 LYS H C 1
ATOM 2294 O O . LYS B 2 233 ? -2.035 6.561 -86.290 1.00 27.88 243 LYS H O 1
ATOM 2300 N N . LEU B 2 234 ? -1.493 8.359 -87.517 1.00 31.63 244 LEU H N 1
ATOM 2301 C CA . LEU B 2 234 ? -2.829 8.945 -87.460 1.00 36.64 244 LEU H CA 1
ATOM 2302 C C . LEU B 2 234 ? -3.501 8.577 -88.770 1.00 40.95 244 LEU H C 1
ATOM 2303 O O . LEU B 2 234 ? -4.732 8.554 -88.876 1.00 41.63 244 LEU H O 1
ATOM 2308 N N . THR B 2 235 ? -2.667 8.276 -89.759 1.00 45.67 245 THR H N 1
ATOM 2309 C CA . THR B 2 235 ? -3.089 7.905 -91.110 1.00 50.49 245 THR H CA 1
ATOM 2310 C C . THR B 2 235 ? -3.850 6.566 -91.125 1.00 51.74 245 THR H C 1
ATOM 2311 O O . THR B 2 235 ? -4.828 6.435 -91.896 1.00 53.29 245 THR H O 1
ATOM 2316 N N . SER C 3 3 ? 36.591 26.964 -2.571 1.00 67.58 3 SER I N 1
ATOM 2317 C CA . SER C 3 3 ? 37.484 26.400 -3.622 1.00 67.01 3 SER I CA 1
ATOM 2318 C C . SER C 3 3 ? 36.892 26.641 -5.011 1.00 66.65 3 SER I C 1
ATOM 2319 O O . SER C 3 3 ? 35.706 26.946 -5.145 1.00 67.13 3 SER I O 1
ATOM 2321 N N . PRO C 3 4 ? 37.718 26.512 -6.065 1.00 65.56 4 PRO I N 1
ATOM 2322 C CA . PRO C 3 4 ? 37.265 26.715 -7.446 1.00 63.92 4 PRO I CA 1
ATOM 2323 C C . PRO C 3 4 ? 36.403 25.547 -7.923 1.00 61.93 4 PRO I C 1
ATOM 2324 O O . PRO C 3 4 ? 36.727 24.884 -8.909 1.00 62.65 4 PRO I O 1
ATOM 2328 N N . VAL C 3 5 ? 35.305 25.306 -7.214 1.00 58.73 5 VAL I N 1
ATOM 2329 C CA . VAL C 3 5 ? 34.400 24.213 -7.542 1.00 55.19 5 VAL I CA 1
ATOM 2330 C C . VAL C 3 5 ? 33.795 24.325 -8.934 1.00 52.07 5 VAL I C 1
ATOM 2331 O O . VAL C 3 5 ? 33.218 25.352 -9.294 1.00 52.62 5 VAL I O 1
ATOM 2335 N N . ASP C 3 6 ? 33.940 23.260 -9.715 1.00 48.15 6 ASP I N 1
ATOM 2336 C CA . ASP C 3 6 ? 33.381 23.204 -11.059 1.00 44.04 6 ASP I CA 1
ATOM 2337 C C . ASP C 3 6 ? 32.040 22.496 -10.918 1.00 40.34 6 ASP I C 1
ATOM 2338 O O . ASP C 3 6 ? 31.982 21.277 -10.766 1.00 37.57 6 ASP I O 1
ATOM 2343 N N . ILE C 3 7 ? 30.962 23.269 -10.963 1.00 37.11 7 ILE I N 1
ATOM 2344 C CA . ILE C 3 7 ? 29.627 22.713 -10.798 1.00 34.22 7 ILE I CA 1
ATOM 2345 C C . ILE C 3 7 ? 29.303 21.542 -11.724 1.00 32.83 7 ILE I C 1
ATOM 2346 O O . ILE C 3 7 ? 28.603 20.611 -11.330 1.00 30.17 7 ILE I O 1
ATOM 2351 N N . CYS C 3 8 ? 29.824 21.574 -12.945 1.00 32.69 8 CYS I N 1
ATOM 2352 C CA . CYS C 3 8 ? 29.536 20.514 -13.902 1.00 34.11 8 CYS I CA 1
ATOM 2353 C C . CYS C 3 8 ? 30.128 19.136 -13.580 1.00 34.82 8 CYS I C 1
ATOM 2354 O O . CYS C 3 8 ? 29.743 18.136 -14.188 1.00 34.31 8 CYS I O 1
ATOM 2357 N N . THR C 3 9 ? 31.058 19.076 -12.633 1.00 34.50 9 THR I N 1
ATOM 2358 C CA . THR C 3 9 ? 31.647 17.796 -12.242 1.00 36.63 9 THR I CA 1
ATOM 2359 C C . THR C 3 9 ? 31.550 17.632 -10.730 1.00 37.06 9 THR I C 1
ATOM 2360 O O . THR C 3 9 ? 32.266 16.831 -10.132 1.00 38.30 9 THR I O 1
ATOM 2364 N N . ALA C 3 10 ? 30.650 18.389 -10.114 1.00 37.86 10 ALA I N 1
ATOM 2365 C CA . ALA C 3 10 ? 30.480 18.333 -8.671 1.00 37.09 10 ALA I CA 1
ATOM 2366 C C . ALA C 3 10 ? 29.373 17.390 -8.224 1.00 37.04 10 ALA I C 1
ATOM 2367 O O . ALA C 3 10 ? 28.537 16.955 -9.017 1.00 36.50 10 ALA I O 1
ATOM 2369 N N . LYS C 3 11 ? 29.398 17.071 -6.936 1.00 38.54 11 LYS I N 1
ATOM 2370 C CA . LYS C 3 11 ? 28.404 16.212 -6.311 1.00 41.04 11 LYS I CA 1
ATOM 2371 C C . LYS C 3 11 ? 27.707 17.095 -5.285 1.00 41.50 11 LYS I C 1
ATOM 2372 O O . LYS C 3 11 ? 28.319 18.001 -4.727 1.00 42.40 11 LYS I O 1
ATOM 2376 N N . PRO C 3 12 ? 26.417 16.844 -5.025 1.00 42.57 12 PRO I N 1
ATOM 2377 C CA . PRO C 3 12 ? 25.665 17.647 -4.056 1.00 44.68 12 PRO I CA 1
ATOM 2378 C C . PRO C 3 12 ? 26.400 17.854 -2.732 1.00 46.89 12 PRO I C 1
ATOM 2379 O O . PRO C 3 12 ? 26.364 18.940 -2.156 1.00 46.88 12 PRO I O 1
ATOM 2383 N N . ARG C 3 13 ? 27.073 16.814 -2.254 1.00 49.53 13 ARG I N 1
ATOM 2384 C CA . ARG C 3 13 ? 27.789 16.907 -0.990 1.00 52.35 13 ARG I CA 1
ATOM 2385 C C . ARG C 3 13 ? 29.069 17.731 -1.048 1.00 53.64 13 ARG I C 1
ATOM 2386 O O . ARG C 3 13 ? 29.559 18.181 -0.015 1.00 54.01 13 ARG I O 1
ATOM 2394 N N . ASP C 3 14 ? 29.611 17.938 -2.244 1.00 54.91 14 ASP I N 1
ATOM 2395 C CA . ASP C 3 14 ? 30.837 18.722 -2.365 1.00 56.80 14 ASP I CA 1
ATOM 2396 C C . ASP C 3 14 ? 30.644 20.113 -1.780 1.00 57.74 14 ASP I C 1
ATOM 2397 O O . ASP C 3 14 ? 31.495 20.612 -1.041 1.00 57.99 14 ASP I O 1
ATOM 2402 N N . ILE C 3 15 ? 29.517 20.732 -2.116 1.00 58.10 15 ILE I N 1
ATOM 2403 C CA . ILE C 3 15 ? 29.205 22.067 -1.629 1.00 58.33 15 ILE I CA 1
ATOM 2404 C C . ILE C 3 15 ? 27.816 22.107 -1.001 1.00 58.41 15 ILE I C 1
ATOM 2405 O O . ILE C 3 15 ? 26.829 22.378 -1.681 1.00 58.51 15 ILE I O 1
ATOM 2407 N N . PRO C 3 16 ? 27.723 21.831 0.311 1.00 58.47 16 PRO I N 1
ATOM 2408 C CA . PRO C 3 16 ? 26.439 21.843 1.019 1.00 58.16 16 PRO I CA 1
ATOM 2409 C C . PRO C 3 16 ? 25.658 23.110 0.684 1.00 57.18 16 PRO I C 1
ATOM 2410 O O . PRO C 3 16 ? 26.126 24.223 0.925 1.00 56.90 16 PRO I O 1
ATOM 2414 N N . MET C 3 17 ? 24.465 22.932 0.127 1.00 56.24 17 MET I N 1
ATOM 2415 C CA . MET C 3 17 ? 23.638 24.063 -0.268 1.00 54.18 17 MET I CA 1
ATOM 2416 C C . MET C 3 17 ? 22.147 23.813 -0.044 1.00 52.63 17 MET I C 1
ATOM 2417 O O . MET C 3 17 ? 21.322 24.126 -0.905 1.00 52.21 17 MET I O 1
ATOM 2422 N N . ASN C 3 18 ? 21.804 23.263 1.117 1.00 50.62 18 ASN I N 1
ATOM 2423 C CA . ASN C 3 18 ? 20.408 22.976 1.441 1.00 48.92 18 ASN I CA 1
ATOM 2424 C C . ASN C 3 18 ? 19.564 24.232 1.568 1.00 46.47 18 ASN I C 1
ATOM 2425 O O . ASN C 3 18 ? 20.042 25.271 2.021 1.00 46.91 18 ASN I O 1
ATOM 2430 N N . PRO C 3 19 ? 18.289 24.151 1.157 1.00 43.43 19 PRO I N 1
ATOM 2431 C CA . PRO C 3 19 ? 17.363 25.284 1.219 1.00 41.19 19 PRO I CA 1
ATOM 2432 C C . PRO C 3 19 ? 16.861 25.543 2.631 1.00 40.15 19 PRO I C 1
ATOM 2433 O O . PRO C 3 19 ? 16.985 24.692 3.513 1.00 38.15 19 PRO I O 1
ATOM 2437 N N . MET C 3 20 ? 16.287 26.722 2.839 1.00 38.76 20 MET I N 1
ATOM 2438 C CA . MET C 3 20 ? 15.762 27.084 4.146 1.00 38.61 20 MET I CA 1
ATOM 2439 C C . MET C 3 20 ? 14.545 26.218 4.453 1.00 37.57 20 MET I C 1
ATOM 2440 O O . MET C 3 20 ? 14.343 25.793 5.592 1.00 36.90 20 MET I O 1
ATOM 2445 N N . CYS C 3 21 ? 13.744 25.958 3.422 1.00 34.76 21 CYS I N 1
ATOM 2446 C CA . CYS C 3 21 ? 12.549 25.133 3.556 1.00 33.85 21 CYS I CA 1
ATOM 2447 C C . CYS C 3 21 ? 12.559 24.055 2.483 1.00 34.30 21 CYS I C 1
ATOM 2448 O O . CYS C 3 21 ? 13.120 24.246 1.410 1.00 34.98 21 CYS I O 1
ATOM 2451 N N . ILE C 3 22 ? 11.942 22.920 2.775 1.00 33.99 22 ILE I N 1
ATOM 2452 C CA . ILE C 3 22 ? 11.876 21.841 1.803 1.00 35.22 22 ILE I CA 1
ATOM 2453 C C . ILE C 3 22 ? 10.415 21.527 1.551 1.00 34.56 22 ILE I C 1
ATOM 2454 O O . ILE C 3 22 ? 9.550 21.890 2.351 1.00 35.39 22 ILE I O 1
ATOM 2459 N N . TYR C 3 23 ? 10.132 20.871 0.433 1.00 33.74 23 TYR I N 1
ATOM 2460 C CA . TYR C 3 23 ? 8.760 20.523 0.115 1.00 35.02 23 TYR I CA 1
ATOM 2461 C C . TYR C 3 23 ? 8.528 19.022 0.119 1.00 37.34 23 TYR I C 1
ATOM 2462 O O . TYR C 3 23 ? 9.356 18.248 -0.361 1.00 35.75 23 TYR I O 1
ATOM 2471 N N . ARG C 3 24 ? 7.387 18.624 0.668 1.00 39.65 24 ARG I N 1
ATOM 2472 C CA . ARG C 3 24 ? 7.005 17.224 0.734 1.00 42.64 24 ARG I CA 1
ATOM 2473 C C . ARG C 3 24 ? 5.538 17.107 0.332 1.00 45.58 24 ARG I C 1
ATOM 2474 O O . ARG C 3 24 ? 4.651 17.618 1.017 1.00 45.12 24 ARG I O 1
ATOM 2482 N N . SER C 3 25 ? 5.294 16.445 -0.794 1.00 49.35 25 SER I N 1
ATOM 2483 C CA . SER C 3 25 ? 3.941 16.269 -1.306 1.00 53.69 25 SER I CA 1
ATOM 2484 C C . SER C 3 25 ? 3.081 15.446 -0.356 1.00 56.46 25 SER I C 1
ATOM 2485 O O . SER C 3 25 ? 3.574 14.540 0.319 1.00 56.44 25 SER I O 1
ATOM 2488 N N . PRO C 3 26 ? 1.778 15.759 -0.284 1.00 59.00 26 PRO I N 1
ATOM 2489 C CA . PRO C 3 26 ? 0.865 15.025 0.596 1.00 60.98 26 PRO I CA 1
ATOM 2490 C C . PRO C 3 26 ? 0.904 13.527 0.293 1.00 62.51 26 PRO I C 1
ATOM 2491 O O . PRO C 3 26 ? 0.829 12.696 1.199 1.00 63.18 26 PRO I O 1
ATOM 2495 N N . GLU C 3 27 ? 1.031 13.196 -0.990 1.00 63.66 27 GLU I N 1
ATOM 2496 C CA . GLU C 3 27 ? 1.084 11.806 -1.429 1.00 64.79 27 GLU I CA 1
ATOM 2497 C C . GLU C 3 27 ? 1.990 11.659 -2.648 1.00 65.34 27 GLU I C 1
ATOM 2498 O O . GLU C 3 27 ? 2.926 10.857 -2.647 1.00 66.12 27 GLU I O 1
ATOM 2500 N N . GLN C 3 38 ? 9.119 5.629 -20.413 1.00 60.18 38 GLN I N 1
ATOM 2501 C CA . GLN C 3 38 ? 10.137 4.836 -21.094 1.00 59.78 38 GLN I CA 1
ATOM 2502 C C . GLN C 3 38 ? 11.226 4.400 -20.118 1.00 59.14 38 GLN I C 1
ATOM 2503 O O . GLN C 3 38 ? 11.132 4.657 -18.916 1.00 59.76 38 GLN I O 1
ATOM 2505 N N . LYS C 3 39 ? 12.257 3.740 -20.640 1.00 57.82 39 LYS I N 1
ATOM 2506 C CA . LYS C 3 39 ? 13.371 3.267 -19.821 1.00 55.73 39 LYS I CA 1
ATOM 2507 C C . LYS C 3 39 ? 14.437 4.351 -19.705 1.00 53.64 39 LYS I C 1
ATOM 2508 O O . LYS C 3 39 ? 14.589 5.178 -20.605 1.00 53.50 39 LYS I O 1
ATOM 2510 N N . ILE C 3 40 ? 15.178 4.342 -18.601 1.00 50.72 40 ILE I N 1
ATOM 2511 C CA . ILE C 3 40 ? 16.217 5.342 -18.382 1.00 48.75 40 ILE I CA 1
ATOM 2512 C C . ILE C 3 40 ? 17.261 5.372 -19.498 1.00 46.87 40 ILE I C 1
ATOM 2513 O O . ILE C 3 40 ? 17.791 4.335 -19.899 1.00 46.51 40 ILE I O 1
ATOM 2518 N N . PRO C 3 41 ? 17.563 6.574 -20.016 1.00 44.85 41 PRO I N 1
ATOM 2519 C CA . PRO C 3 41 ? 18.542 6.776 -21.089 1.00 42.74 41 PRO I CA 1
ATOM 2520 C C . PRO C 3 41 ? 19.929 6.257 -20.725 1.00 41.35 41 PRO I C 1
ATOM 2521 O O . PRO C 3 41 ? 20.264 6.120 -19.550 1.00 40.06 41 PRO I O 1
ATOM 2525 N N . GLU C 3 42 ? 20.733 5.981 -21.745 1.00 39.73 42 GLU I N 1
ATOM 2526 C CA . GLU C 3 42 ? 22.085 5.475 -21.549 1.00 38.27 42 GLU I CA 1
ATOM 2527 C C . GLU C 3 42 ? 23.000 6.494 -20.873 1.00 37.49 42 GLU I C 1
ATOM 2528 O O . GLU C 3 42 ? 22.933 7.691 -21.159 1.00 37.20 42 GLU I O 1
ATOM 2531 N N . ALA C 3 43 ? 23.854 6.006 -19.974 1.00 34.35 43 ALA I N 1
ATOM 2532 C CA . ALA C 3 43 ? 24.810 6.843 -19.252 1.00 32.56 43 ALA I CA 1
ATOM 2533 C C . ALA C 3 43 ? 24.187 8.136 -18.729 1.00 31.19 43 ALA I C 1
ATOM 2534 O O . ALA C 3 43 ? 24.757 9.217 -18.879 1.00 30.69 43 ALA I O 1
ATOM 2536 N N . THR C 3 44 ? 23.033 8.019 -18.088 1.00 30.74 44 THR I N 1
ATOM 2537 C CA . THR C 3 44 ? 22.344 9.197 -17.580 1.00 30.66 44 THR I CA 1
ATOM 2538 C C . THR C 3 44 ? 21.985 9.122 -16.100 1.00 30.32 44 THR I C 1
ATOM 2539 O O . THR C 3 44 ? 21.571 8.076 -15.600 1.00 29.55 44 THR I O 1
ATOM 2543 N N . ASN C 3 45 ? 22.158 10.243 -15.404 1.00 29.74 45 ASN I N 1
ATOM 2544 C CA . ASN C 3 45 ? 21.820 10.333 -13.986 1.00 29.42 45 ASN I CA 1
ATOM 2545 C C . ASN C 3 45 ? 20.293 10.364 -13.946 1.00 30.53 45 ASN I C 1
ATOM 2546 O O . ASN C 3 45 ? 19.666 11.237 -14.548 1.00 29.29 45 ASN I O 1
ATOM 2551 N N A ARG C 3 46 ? 19.702 9.408 -13.238 0.50 29.99 46 ARG I N 1
ATOM 2552 N N B ARG C 3 46 ? 19.700 9.406 -13.241 0.50 29.98 46 ARG I N 1
ATOM 2553 C CA A ARG C 3 46 ? 18.249 9.311 -13.139 0.50 30.59 46 ARG I CA 1
ATOM 2554 C CA B ARG C 3 46 ? 18.247 9.312 -13.151 0.50 30.54 46 ARG I CA 1
ATOM 2555 C C A ARG C 3 46 ? 17.574 10.578 -12.616 0.50 29.98 46 ARG I C 1
ATOM 2556 C C B ARG C 3 46 ? 17.568 10.572 -12.607 0.50 29.96 46 ARG I C 1
ATOM 2557 O O A ARG C 3 46 ? 16.459 10.903 -13.024 0.50 28.94 46 ARG I O 1
ATOM 2558 O O B ARG C 3 46 ? 16.442 10.885 -12.994 0.50 28.90 46 ARG I O 1
ATOM 2573 N N . ARG C 3 47 ? 18.244 11.291 -11.716 1.00 28.48 47 ARG I N 1
ATOM 2574 C CA . ARG C 3 47 ? 17.677 12.513 -11.144 1.00 28.57 47 ARG I CA 1
ATOM 2575 C C . ARG C 3 47 ? 17.587 13.614 -12.199 1.00 27.61 47 ARG I C 1
ATOM 2576 O O . ARG C 3 47 ? 16.627 14.387 -12.227 1.00 27.94 47 ARG I O 1
ATOM 2584 N N . VAL C 3 48 ? 18.592 13.679 -13.062 1.00 26.23 48 VAL I N 1
ATOM 2585 C CA . VAL C 3 48 ? 18.615 14.663 -14.137 1.00 27.01 48 VAL I CA 1
ATOM 2586 C C . VAL C 3 48 ? 17.492 14.324 -15.112 1.00 27.21 48 VAL I C 1
ATOM 2587 O O . VAL C 3 48 ? 16.815 15.210 -15.635 1.00 24.02 48 VAL I O 1
ATOM 2591 N N . TRP C 3 49 ? 17.293 13.029 -15.339 1.00 27.89 49 TRP I N 1
ATOM 2592 C CA . TRP C 3 49 ? 16.252 12.556 -16.238 1.00 28.71 49 TRP I CA 1
ATOM 2593 C C . TRP C 3 49 ? 14.854 12.897 -15.716 1.00 29.39 49 TRP I C 1
ATOM 2594 O O . TRP C 3 49 ? 14.007 13.366 -16.479 1.00 27.99 49 TRP I O 1
ATOM 2605 N N . GLU C 3 50 ? 14.601 12.678 -14.424 1.00 28.64 50 GLU I N 1
ATOM 2606 C CA . GLU C 3 50 ? 13.271 12.984 -13.900 1.00 29.37 50 GLU I CA 1
ATOM 2607 C C . GLU C 3 50 ? 12.994 14.493 -13.948 1.00 27.65 50 GLU I C 1
ATOM 2608 O O . GLU C 3 50 ? 11.850 14.925 -14.117 1.00 26.84 50 GLU I O 1
ATOM 2614 N N . LEU C 3 51 ? 14.046 15.293 -13.843 1.00 26.44 51 LEU I N 1
ATOM 2615 C CA . LEU C 3 51 ? 13.900 16.740 -13.901 1.00 27.41 51 LEU I CA 1
ATOM 2616 C C . LEU C 3 51 ? 13.568 17.142 -15.344 1.00 27.54 51 LEU I C 1
ATOM 2617 O O . LEU C 3 51 ? 12.722 18.010 -15.588 1.00 26.47 51 LEU I O 1
ATOM 2622 N N . SER C 3 52 ? 14.229 16.502 -16.305 1.00 25.30 52 SER I N 1
ATOM 2623 C CA . SER C 3 52 ? 13.973 16.802 -17.712 1.00 24.84 52 SER I CA 1
ATOM 2624 C C . SER C 3 52 ? 12.524 16.467 -18.061 1.00 26.21 52 SER I C 1
ATOM 2625 O O . SER C 3 52 ? 11.864 17.195 -18.807 1.00 26.02 52 SER I O 1
ATOM 2628 N N . LYS C 3 53 ? 12.034 15.354 -17.524 1.00 26.15 53 LYS I N 1
ATOM 2629 C CA . LYS C 3 53 ? 10.663 14.932 -17.773 1.00 27.68 53 LYS I CA 1
ATOM 2630 C C . LYS C 3 53 ? 9.669 15.923 -17.173 1.00 27.52 53 LYS I C 1
ATOM 2631 O O . LYS C 3 53 ? 8.620 16.194 -17.760 1.00 28.10 53 LYS I O 1
ATOM 2637 N N . ALA C 3 54 ? 10.000 16.465 -16.006 1.00 26.60 54 ALA I N 1
ATOM 2638 C CA . ALA C 3 54 ? 9.128 17.437 -15.358 1.00 26.40 54 ALA I CA 1
ATOM 2639 C C . ALA C 3 54 ? 9.033 18.691 -16.224 1.00 26.53 54 ALA I C 1
ATOM 2640 O O . ALA C 3 54 ? 7.950 19.267 -16.375 1.00 25.46 54 ALA I O 1
ATOM 2642 N N . ASN C 3 55 ? 10.164 19.112 -16.789 1.00 24.29 55 ASN I N 1
ATOM 2643 C CA . ASN C 3 55 ? 10.184 20.293 -17.645 1.00 25.39 55 ASN I CA 1
ATOM 2644 C C . ASN C 3 55 ? 9.237 20.130 -18.829 1.00 25.99 55 ASN I C 1
ATOM 2645 O O . ASN C 3 55 ? 8.554 21.077 -19.216 1.00 25.80 55 ASN I O 1
ATOM 2650 N N . SER C 3 56 ? 9.198 18.936 -19.416 1.00 25.45 56 SER I N 1
ATOM 2651 C CA . SER C 3 56 ? 8.311 18.708 -20.550 1.00 27.19 56 SER I CA 1
ATOM 2652 C C . SER C 3 56 ? 6.852 18.825 -20.137 1.00 27.01 56 SER I C 1
ATOM 2653 O O . SER C 3 56 ? 6.032 19.335 -20.895 1.00 27.90 56 SER I O 1
ATOM 2656 N N . ARG C 3 57 ? 6.521 18.357 -18.938 1.00 27.25 57 ARG I N 1
ATOM 2657 C CA . ARG C 3 57 ? 5.141 18.453 -18.473 1.00 28.81 57 ARG I CA 1
ATOM 2658 C C . ARG C 3 57 ? 4.793 19.931 -18.314 1.00 27.80 57 ARG I C 1
ATOM 2659 O O . ARG C 3 57 ? 3.705 20.370 -18.689 1.00 27.91 57 ARG I O 1
ATOM 2667 N N . PHE C 3 58 ? 5.726 20.698 -17.762 1.00 25.59 58 PHE I N 1
ATOM 2668 C CA . PHE C 3 58 ? 5.512 22.130 -17.594 1.00 24.36 58 PHE I CA 1
ATOM 2669 C C . PHE C 3 58 ? 5.417 22.814 -18.965 1.00 24.73 58 PHE I C 1
ATOM 2670 O O . PHE C 3 58 ? 4.542 23.644 -19.204 1.00 24.42 58 PHE I O 1
ATOM 2678 N N . ALA C 3 59 ? 6.331 22.455 -19.859 1.00 23.90 59 ALA I N 1
ATOM 2679 C CA . ALA C 3 59 ? 6.382 23.044 -21.192 1.00 26.79 59 ALA I CA 1
ATOM 2680 C C . ALA C 3 59 ? 5.072 23.026 -21.974 1.00 28.56 59 ALA I C 1
ATOM 2681 O O . ALA C 3 59 ? 4.666 24.047 -22.529 1.00 29.43 59 ALA I O 1
ATOM 2683 N N A THR C 3 60 ? 4.412 21.874 -22.021 0.50 30.35 60 THR I N 1
ATOM 2684 N N B THR C 3 60 ? 4.418 21.870 -22.014 0.50 29.98 60 THR I N 1
ATOM 2685 C CA A THR C 3 60 ? 3.161 21.763 -22.762 0.50 31.82 60 THR I CA 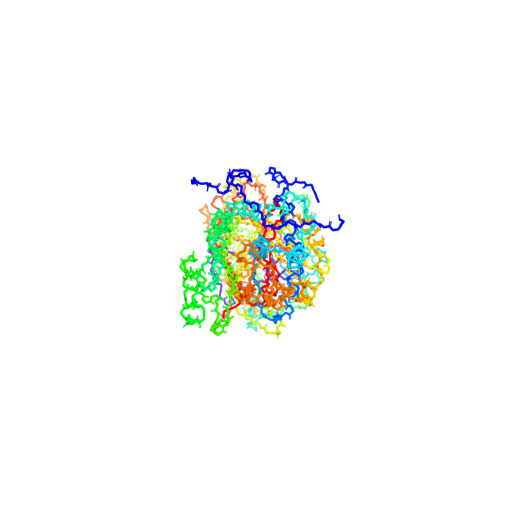1
ATOM 2686 C CA B THR C 3 60 ? 3.160 21.732 -22.741 0.50 31.11 60 THR I CA 1
ATOM 2687 C C A THR C 3 60 ? 2.071 22.664 -22.193 0.50 31.46 60 THR I C 1
ATOM 2688 C C B THR C 3 60 ? 2.081 22.659 -22.191 0.50 31.05 60 THR I C 1
ATOM 2689 O O A THR C 3 60 ? 1.360 23.331 -22.942 0.50 31.59 60 THR I O 1
ATOM 2690 O O B THR C 3 60 ? 1.392 23.337 -22.951 0.50 31.17 60 THR I O 1
ATOM 2697 N N . THR C 3 61 ? 1.942 22.692 -20.870 1.00 31.12 61 THR I N 1
ATOM 2698 C CA . THR C 3 61 ? 0.938 23.538 -20.242 1.00 30.37 61 THR I CA 1
ATOM 2699 C C . THR C 3 61 ? 1.264 25.017 -20.444 1.00 28.77 61 THR I C 1
ATOM 2700 O O . THR C 3 61 ? 0.393 25.808 -20.806 1.00 29.72 61 THR I O 1
ATOM 2704 N N . PHE C 3 62 ? 2.519 25.394 -20.220 1.00 25.58 62 PHE I N 1
ATOM 2705 C CA . PHE C 3 62 ? 2.908 26.792 -20.375 1.00 24.71 62 PHE I CA 1
ATOM 2706 C C . PHE C 3 62 ? 2.708 27.309 -21.797 1.00 25.31 62 PHE I C 1
ATOM 2707 O O . PHE C 3 62 ? 2.226 28.428 -22.002 1.00 24.42 62 PHE I O 1
ATOM 2715 N N . TYR C 3 63 ? 3.082 26.500 -22.782 1.00 24.97 63 TYR I N 1
ATOM 2716 C CA . TYR C 3 63 ? 2.953 26.911 -24.175 1.00 28.52 63 TYR I CA 1
ATOM 2717 C C . TYR C 3 63 ? 1.520 27.276 -24.557 1.00 30.12 63 TYR I C 1
ATOM 2718 O O . TYR C 3 63 ? 1.289 28.251 -25.276 1.00 30.38 63 TYR I O 1
ATOM 2727 N N A GLN C 3 64 ? 0.569 26.487 -24.066 0.50 31.75 64 GLN I N 1
ATOM 2728 N N B GLN C 3 64 ? 0.557 26.494 -24.086 0.50 31.93 64 GLN I N 1
ATOM 2729 C CA A GLN C 3 64 ? -0.844 26.716 -24.339 0.50 33.46 64 GLN I CA 1
ATOM 2730 C CA B GLN C 3 64 ? -0.840 26.762 -24.402 0.50 33.77 64 GLN I CA 1
ATOM 2731 C C A GLN C 3 64 ? -1.280 28.075 -23.807 0.50 33.49 64 GLN I C 1
ATOM 2732 C C B GLN C 3 64 ? -1.322 28.073 -23.788 0.50 33.67 64 GLN I C 1
ATOM 2733 O O A GLN C 3 64 ? -2.031 28.801 -24.454 0.50 33.61 64 GLN I O 1
ATOM 2734 O O B GLN C 3 64 ? -2.158 28.768 -24.365 0.50 33.75 64 GLN I O 1
ATOM 2745 N N . HIS C 3 65 ? -0.796 28.415 -22.618 1.00 32.89 65 HIS I N 1
ATOM 2746 C CA . HIS C 3 65 ? -1.158 29.672 -21.983 1.00 31.70 65 HIS I CA 1
ATOM 2747 C C . HIS C 3 65 ? -0.474 30.823 -22.705 1.00 31.46 65 HIS I C 1
ATOM 2748 O O . HIS C 3 65 ? -1.045 31.903 -22.859 1.00 31.38 65 HIS I O 1
ATOM 2755 N N . LEU C 3 66 ? 0.757 30.584 -23.144 1.00 29.75 66 LEU I N 1
ATOM 2756 C CA . LEU C 3 66 ? 1.520 31.601 -23.851 1.00 29.69 66 LEU I CA 1
ATOM 2757 C C . LEU C 3 66 ? 0.867 31.894 -25.197 1.00 30.73 66 LEU I C 1
ATOM 2758 O O . LEU C 3 66 ? 0.663 33.055 -25.558 1.00 31.45 66 LEU I O 1
ATOM 2763 N N . ALA C 3 67 ? 0.537 30.834 -25.930 1.00 31.15 67 ALA I N 1
ATOM 2764 C CA . ALA C 3 67 ? -0.090 30.967 -27.240 1.00 32.77 67 ALA I CA 1
ATOM 2765 C C . ALA C 3 67 ? -1.393 31.756 -27.127 1.00 34.15 67 ALA I C 1
ATOM 2766 O O . ALA C 3 67 ? -1.694 32.601 -27.971 1.00 34.45 67 ALA I O 1
ATOM 2768 N N . ASP C 3 68 ? -2.156 31.476 -26.077 1.00 35.28 68 ASP I N 1
ATOM 2769 C CA . ASP C 3 68 ? -3.428 32.158 -25.844 1.00 36.55 68 ASP I CA 1
ATOM 2770 C C . ASP C 3 68 ? -3.243 33.660 -25.640 1.00 36.89 68 ASP I C 1
ATOM 2771 O O . ASP C 3 68 ? -4.100 34.453 -26.029 1.00 36.56 68 ASP I O 1
ATOM 2776 N N . SER C 3 69 ? -2.121 34.048 -25.036 1.00 35.00 69 SER I N 1
ATOM 2777 C CA . SER C 3 69 ? -1.840 35.459 -24.778 1.00 34.83 69 SER I CA 1
ATOM 2778 C C . SER C 3 69 ? -1.278 36.169 -26.006 1.00 35.47 69 SER I C 1
ATOM 2779 O O . SER C 3 69 ? -1.126 37.392 -26.008 1.00 35.83 69 SER I O 1
ATOM 2782 N N . LYS C 3 70 ? -0.973 35.398 -27.045 1.00 34.79 70 LYS I N 1
ATOM 2783 C CA . LYS C 3 70 ? -0.421 35.950 -28.278 1.00 35.59 70 LYS I CA 1
ATOM 2784 C C . LYS C 3 70 ? -1.419 35.852 -29.430 1.00 35.79 70 LYS I C 1
ATOM 2785 O O . LYS C 3 70 ? -2.496 35.271 -29.287 1.00 35.00 70 LYS I O 1
ATOM 2791 N N . ASN C 3 71 ? -1.051 36.430 -30.569 1.00 36.89 71 ASN I N 1
ATOM 2792 C CA . ASN C 3 71 ? -1.899 36.394 -31.753 1.00 38.49 71 ASN I CA 1
ATOM 2793 C C . ASN C 3 71 ? -1.397 35.253 -32.631 1.00 37.57 71 ASN I C 1
ATOM 2794 O O . ASN C 3 71 ? -0.192 35.116 -32.851 1.00 36.97 71 ASN I O 1
ATOM 2799 N N . ASP C 3 72 ? -2.321 34.437 -33.127 1.00 37.86 72 ASP I N 1
ATOM 2800 C CA . ASP C 3 72 ? -1.960 33.298 -33.963 1.00 38.36 72 ASP I CA 1
ATOM 2801 C C . ASP C 3 72 ? -1.134 33.651 -35.194 1.00 38.01 72 ASP I C 1
ATOM 2802 O O . ASP C 3 72 ? -0.524 32.771 -35.801 1.00 37.29 72 ASP I O 1
ATOM 2807 N N . ASN C 3 73 ? -1.100 34.931 -35.558 1.00 36.76 73 ASN I N 1
ATOM 2808 C CA . ASN C 3 73 ? -0.341 35.363 -36.730 1.00 36.91 73 ASN I CA 1
ATOM 2809 C C . ASN C 3 73 ? 1.122 35.652 -36.421 1.00 35.64 73 ASN I C 1
ATOM 2810 O O . ASN C 3 73 ? 1.926 35.841 -37.333 1.00 35.49 73 ASN I O 1
ATOM 2815 N N . ASP C 3 74 ? 1.463 35.683 -35.137 1.00 35.63 74 ASP I N 1
ATOM 2816 C CA . ASP C 3 74 ? 2.829 35.973 -34.716 1.00 34.40 74 ASP I CA 1
ATOM 2817 C C . ASP C 3 74 ? 3.662 34.729 -34.412 1.00 31.77 74 ASP I C 1
ATOM 2818 O O . ASP C 3 74 ? 3.132 33.678 -34.045 1.00 30.58 74 ASP I O 1
ATOM 2823 N N . ASN C 3 75 ? 4.972 34.858 -34.578 1.00 30.46 75 ASN I N 1
ATOM 2824 C CA . ASN C 3 75 ? 5.881 33.753 -34.300 1.00 28.85 75 ASN I CA 1
ATOM 2825 C C . ASN C 3 75 ? 6.028 33.617 -32.792 1.00 29.25 75 ASN I C 1
ATOM 2826 O O . ASN C 3 75 ? 5.727 34.550 -32.043 1.00 29.37 75 ASN I O 1
ATOM 2831 N N . ILE C 3 76 ? 6.496 32.451 -32.357 1.00 26.88 76 ILE I N 1
ATOM 2832 C CA . ILE C 3 76 ? 6.719 32.184 -30.944 1.00 25.03 76 ILE I CA 1
ATOM 2833 C C . ILE C 3 76 ? 8.025 31.415 -30.836 1.00 25.26 76 ILE I C 1
ATOM 2834 O O . ILE C 3 76 ? 8.342 30.595 -31.699 1.00 23.11 76 ILE I O 1
ATOM 2839 N N . PHE C 3 77 ? 8.791 31.705 -29.791 1.00 24.00 77 PHE I N 1
ATOM 2840 C CA . PHE C 3 77 ? 10.030 30.985 -29.546 1.00 21.95 77 PHE I CA 1
ATOM 2841 C C . PHE C 3 77 ? 10.419 31.188 -28.099 1.00 22.29 77 PHE I C 1
ATOM 2842 O O . PHE C 3 77 ? 10.428 32.312 -27.602 1.00 23.42 77 PHE I O 1
ATOM 2850 N N . LEU C 3 78 ? 10.747 30.095 -27.422 1.00 21.50 78 LEU I N 1
ATOM 2851 C CA . LEU C 3 78 ? 11.134 30.181 -26.026 1.00 19.27 78 LEU I CA 1
ATOM 2852 C C . LEU C 3 78 ? 11.891 28.935 -25.616 1.00 20.36 78 LEU I C 1
ATOM 2853 O O . LEU C 3 78 ? 11.915 27.935 -26.343 1.00 20.11 78 LEU I O 1
ATOM 2858 N N . SER C 3 79 ? 12.518 29.011 -24.450 1.00 20.20 79 SER I N 1
ATOM 2859 C CA . SER C 3 79 ? 13.202 27.859 -23.884 1.00 18.82 79 SER I CA 1
ATOM 2860 C C . SER C 3 79 ? 12.471 27.571 -22.581 1.00 18.06 79 SER I C 1
ATOM 2861 O O . SER C 3 79 ? 12.656 28.276 -21.581 1.00 17.54 79 SER I O 1
ATOM 2864 N N . PRO C 3 80 ? 11.600 26.555 -22.580 1.00 17.82 80 PRO I N 1
ATOM 2865 C CA . PRO C 3 80 ? 10.890 26.252 -21.338 1.00 18.81 80 PRO I CA 1
ATOM 2866 C C . PRO C 3 80 ? 11.879 25.830 -20.252 1.00 20.08 80 PRO I C 1
ATOM 2867 O O . PRO C 3 80 ? 11.652 26.068 -19.071 1.00 18.85 80 PRO I O 1
ATOM 2871 N N . LEU C 3 81 ? 12.992 25.227 -20.662 1.00 20.08 81 LEU I N 1
ATOM 2872 C CA . LEU C 3 81 ? 13.995 24.782 -19.700 1.00 20.44 81 LEU I CA 1
ATOM 2873 C C . LEU C 3 81 ? 14.596 25.977 -18.957 1.00 19.79 81 LEU I C 1
ATOM 2874 O O . LEU C 3 81 ? 14.810 25.915 -17.746 1.00 19.83 81 LEU I O 1
ATOM 2879 N N A SER C 3 82 ? 14.860 27.050 -19.695 0.50 18.08 82 SER I N 1
ATOM 2880 N N B SER C 3 82 ? 14.874 27.059 -19.681 0.50 18.66 82 SER I N 1
ATOM 2881 C CA A SER C 3 82 ? 15.420 28.272 -19.126 0.50 19.32 82 SER I CA 1
ATOM 2882 C CA B SER C 3 82 ? 15.439 28.262 -19.067 0.50 20.29 82 SER I CA 1
ATOM 2883 C C A SER C 3 82 ? 14.476 28.834 -18.064 0.50 18.47 82 SER I C 1
ATOM 2884 C C B SER C 3 82 ? 14.467 28.800 -18.022 0.50 19.03 82 SER I C 1
ATOM 2885 O O A SER C 3 82 ? 14.907 29.314 -17.013 0.50 18.51 82 SER I O 1
ATOM 2886 O O B SER C 3 82 ? 14.868 29.233 -16.939 0.50 18.79 82 SER I O 1
ATOM 2891 N N . ILE C 3 83 ? 13.183 28.778 -18.358 1.00 18.57 83 ILE I N 1
ATOM 2892 C CA . ILE C 3 83 ? 12.159 29.268 -17.451 1.00 18.79 83 ILE I CA 1
ATOM 2893 C C . ILE C 3 83 ? 12.083 28.375 -16.205 1.00 18.59 83 ILE I C 1
ATOM 2894 O O . ILE C 3 83 ? 12.064 28.867 -15.075 1.00 18.12 83 ILE I O 1
ATOM 2899 N N . SER C 3 84 ? 12.070 27.062 -16.401 1.00 18.82 84 SER I N 1
ATOM 2900 C CA . SER C 3 84 ? 12.011 26.147 -15.263 1.00 18.92 84 SER I CA 1
ATOM 2901 C C . SER C 3 84 ? 13.216 26.346 -14.339 1.00 18.70 84 SER I C 1
ATOM 2902 O O . SER C 3 84 ? 13.073 26.380 -13.114 1.00 17.61 84 SER I O 1
ATOM 2905 N N . THR C 3 85 ? 14.396 26.486 -14.927 1.00 19.40 85 THR I N 1
ATOM 2906 C CA . THR C 3 85 ? 15.602 26.688 -14.138 1.00 19.35 85 THR I CA 1
ATOM 2907 C C . THR C 3 85 ? 15.518 27.984 -13.322 1.00 19.45 85 THR I C 1
ATOM 2908 O O . THR C 3 85 ? 15.859 28.007 -12.136 1.00 20.10 85 THR I O 1
ATOM 2912 N N . ALA C 3 86 ? 15.055 29.055 -13.960 1.00 18.87 86 ALA I N 1
ATOM 2913 C CA . ALA C 3 86 ? 14.948 30.352 -13.297 1.00 18.92 86 ALA I CA 1
ATOM 2914 C C . ALA C 3 86 ? 14.040 30.285 -12.078 1.00 18.81 86 ALA I C 1
ATOM 2915 O O . ALA C 3 86 ? 14.380 30.797 -11.009 1.00 18.94 86 ALA I O 1
ATOM 2917 N N . PHE C 3 87 ? 12.885 29.646 -12.219 1.00 19.21 87 PHE I N 1
ATOM 2918 C CA . PHE C 3 87 ? 11.992 29.577 -11.078 1.00 19.94 87 PHE I CA 1
ATOM 2919 C C . PHE C 3 87 ? 12.442 28.586 -10.023 1.00 21.50 87 PHE I C 1
ATOM 2920 O O . PHE C 3 87 ? 12.004 28.655 -8.875 1.00 21.51 87 PHE I O 1
ATOM 2928 N N . ALA C 3 88 ? 13.339 27.678 -10.400 1.00 21.69 88 ALA I N 1
ATOM 2929 C CA . ALA C 3 88 ? 13.869 26.728 -9.433 1.00 21.22 88 ALA I CA 1
ATOM 2930 C C . ALA C 3 88 ? 14.769 27.549 -8.510 1.00 21.83 88 ALA I C 1
ATOM 2931 O O . ALA C 3 88 ? 14.979 27.192 -7.353 1.00 23.12 88 ALA I O 1
ATOM 2933 N N . MET C 3 89 ? 15.291 28.662 -9.021 1.00 21.87 89 MET I N 1
ATOM 2934 C CA . MET C 3 89 ? 16.143 29.527 -8.210 1.00 23.15 89 MET I CA 1
ATOM 2935 C C . MET C 3 89 ? 15.323 30.305 -7.174 1.00 23.32 89 MET I C 1
ATOM 2936 O O . MET C 3 89 ? 15.878 30.816 -6.198 1.00 24.71 89 MET I O 1
ATOM 2941 N N . THR C 3 90 ? 14.013 30.422 -7.385 1.00 23.34 90 THR I N 1
ATOM 2942 C CA . THR C 3 90 ? 13.184 31.093 -6.388 1.00 23.18 90 THR I CA 1
ATOM 2943 C C . THR C 3 90 ? 12.698 29.993 -5.445 1.00 22.80 90 THR I C 1
ATOM 2944 O O . THR C 3 90 ? 12.487 30.227 -4.258 1.00 23.22 90 THR I O 1
ATOM 2948 N N . LYS C 3 91 ? 12.547 28.781 -5.979 1.00 22.77 91 LYS I N 1
ATOM 2949 C CA . LYS C 3 91 ? 12.131 27.628 -5.179 1.00 21.92 91 LYS I CA 1
ATOM 2950 C C . LYS C 3 91 ? 13.157 27.474 -4.057 1.00 23.02 91 LYS I C 1
ATOM 2951 O O . LYS C 3 91 ? 12.813 27.244 -2.895 1.00 22.45 91 LYS I O 1
ATOM 2957 N N . LEU C 3 92 ? 14.424 27.613 -4.425 1.00 22.91 92 LEU I N 1
ATOM 2958 C CA . LEU C 3 92 ? 15.529 27.493 -3.481 1.00 24.33 92 LEU I CA 1
ATOM 2959 C C . LEU C 3 92 ? 15.341 28.346 -2.231 1.00 25.34 92 LEU I C 1
ATOM 2960 O O . LEU C 3 92 ? 15.756 27.953 -1.141 1.00 26.01 92 LEU I O 1
ATOM 2965 N N . GLY C 3 93 ? 14.711 29.507 -2.380 1.00 24.75 93 GLY I N 1
ATOM 2966 C CA . GLY C 3 93 ? 14.513 30.364 -1.224 1.00 25.03 93 GLY I CA 1
ATOM 2967 C C . GLY C 3 93 ? 13.072 30.529 -0.770 1.00 25.96 93 GLY I C 1
ATOM 2968 O O . GLY C 3 93 ? 12.799 31.317 0.138 1.00 24.98 93 GLY I O 1
ATOM 2969 N N . ALA C 3 94 ? 12.155 29.783 -1.380 1.00 26.55 94 ALA I N 1
ATOM 2970 C CA . ALA C 3 94 ? 10.738 29.880 -1.036 1.00 26.89 94 ALA I CA 1
ATOM 2971 C C . ALA C 3 94 ? 10.302 28.972 0.109 1.00 29.23 94 ALA I C 1
ATOM 2972 O O . ALA C 3 94 ? 10.986 28.004 0.452 1.00 27.45 94 ALA I O 1
ATOM 2974 N N A CYS C 3 95 ? 9.152 29.292 0.693 0.50 29.19 95 CYS I N 1
ATOM 2975 N N B CYS C 3 95 ? 9.153 29.292 0.696 0.50 29.18 95 CYS I N 1
ATOM 2976 C CA A CYS C 3 95 ? 8.613 28.515 1.798 0.50 30.49 95 CYS I CA 1
ATOM 2977 C CA B CYS C 3 95 ? 8.607 28.516 1.801 0.50 30.48 95 CYS I CA 1
ATOM 2978 C C A CYS C 3 95 ? 7.088 28.540 1.769 0.50 30.65 95 CYS I C 1
ATOM 2979 C C B CYS C 3 95 ? 7.084 28.537 1.764 0.50 30.62 95 CYS I C 1
ATOM 2980 O O A CYS C 3 95 ? 6.486 29.357 1.072 0.50 30.02 95 CYS I O 1
ATOM 2981 O O B CYS C 3 95 ? 6.481 29.344 1.057 0.50 29.92 95 CYS I O 1
ATOM 2986 N N . ASN C 3 96 ? 6.470 27.638 2.524 1.00 30.90 96 ASN I N 1
ATOM 2987 C CA . ASN C 3 96 ? 5.016 27.564 2.606 1.00 32.84 96 ASN I CA 1
ATOM 2988 C C . ASN C 3 96 ? 4.265 27.498 1.276 1.00 32.14 96 ASN I C 1
ATOM 2989 O O . ASN C 3 96 ? 4.682 26.808 0.345 1.00 30.97 96 ASN I O 1
ATOM 2994 N N . ASP C 3 97 ? 3.143 28.212 1.207 1.00 30.23 97 ASP I N 1
ATOM 2995 C CA . ASP C 3 97 ? 2.303 28.243 0.010 1.00 29.51 97 ASP I CA 1
ATOM 2996 C C . ASP C 3 97 ? 3.037 28.730 -1.235 1.00 26.18 97 ASP I C 1
ATOM 2997 O O . ASP C 3 97 ? 2.744 28.288 -2.346 1.00 25.81 97 ASP I O 1
ATOM 3002 N N . THR C 3 98 ? 3.980 29.647 -1.059 1.00 24.63 98 THR I N 1
ATOM 3003 C CA . THR C 3 98 ? 4.744 30.148 -2.195 1.00 23.65 98 THR I CA 1
ATOM 3004 C C . THR C 3 98 ? 5.526 28.984 -2.802 1.00 23.78 98 THR I C 1
ATOM 3005 O O . THR C 3 98 ? 5.568 28.817 -4.018 1.00 22.75 98 THR I O 1
ATOM 3009 N N . LEU C 3 99 ? 6.137 28.183 -1.934 1.00 24.07 99 LEU I N 1
ATOM 3010 C CA . LEU C 3 99 ? 6.920 27.026 -2.361 1.00 23.40 99 LEU I CA 1
ATOM 3011 C C . LEU C 3 99 ? 6.025 25.951 -2.970 1.00 23.72 99 LEU I C 1
ATOM 3012 O O . LEU C 3 99 ? 6.309 25.435 -4.055 1.00 24.16 99 LEU I O 1
ATOM 3017 N N . GLN C 3 100 ? 4.936 25.616 -2.284 1.00 24.84 100 GLN I N 1
ATOM 3018 C CA . GLN C 3 100 ? 4.024 24.593 -2.782 1.00 25.58 100 GLN I CA 1
ATOM 3019 C C . GLN C 3 100 ? 3.524 24.902 -4.189 1.00 25.41 100 GLN I C 1
ATOM 3020 O O . GLN C 3 100 ? 3.511 24.031 -5.063 1.00 22.97 100 GLN I O 1
ATOM 3026 N N . GLN C 3 101 ? 3.093 26.140 -4.407 1.00 23.46 101 GLN I N 1
ATOM 3027 C CA . GLN C 3 101 ? 2.603 26.527 -5.721 1.00 23.24 101 GLN I CA 1
ATOM 3028 C C . GLN C 3 101 ? 3.698 26.375 -6.781 1.00 22.76 101 GLN I C 1
ATOM 3029 O O . GLN C 3 101 ? 3.436 25.912 -7.893 1.00 24.50 101 GLN I O 1
ATOM 3035 N N . LEU C 3 102 ? 4.923 26.757 -6.437 1.00 22.98 102 LEU I N 1
ATOM 3036 C CA . LEU C 3 102 ? 6.043 26.634 -7.364 1.00 23.87 102 LEU I CA 1
ATOM 3037 C C . LEU C 3 102 ? 6.227 25.170 -7.761 1.00 23.74 102 LEU I C 1
ATOM 3038 O O . LEU C 3 102 ? 6.403 24.846 -8.933 1.00 23.63 102 LEU I O 1
ATOM 3043 N N . MET C 3 103 ? 6.178 24.288 -6.772 1.00 25.30 103 MET I N 1
ATOM 3044 C CA . MET C 3 103 ? 6.346 22.860 -7.021 1.00 24.89 103 MET I CA 1
ATOM 3045 C C . MET C 3 103 ? 5.239 22.288 -7.904 1.00 25.22 103 MET I C 1
ATOM 3046 O O . MET C 3 103 ? 5.505 21.484 -8.795 1.00 25.12 103 MET I O 1
ATOM 3051 N N . GLU C 3 104 ? 3.998 22.705 -7.663 1.00 23.54 104 GLU I N 1
ATOM 3052 C CA . GLU C 3 104 ? 2.870 22.204 -8.439 1.00 24.94 104 GLU I CA 1
ATOM 3053 C C . GLU C 3 104 ? 2.833 22.761 -9.858 1.00 25.04 104 GLU I C 1
ATOM 3054 O O . GLU C 3 104 ? 2.624 22.023 -10.819 1.00 25.21 104 GLU I O 1
ATOM 3060 N N . VAL C 3 105 ? 3.044 24.065 -9.997 1.00 22.75 105 VAL I N 1
ATOM 3061 C CA . VAL C 3 105 ? 2.996 24.679 -11.320 1.00 21.63 105 VAL I CA 1
ATOM 3062 C C . VAL C 3 105 ? 4.081 24.184 -12.269 1.00 22.39 105 VAL I C 1
ATOM 3063 O O . VAL C 3 105 ? 3.813 23.919 -13.443 1.00 21.73 105 VAL I O 1
ATOM 3067 N N . PHE C 3 106 ? 5.300 24.046 -11.761 1.00 21.22 106 PHE I N 1
ATOM 3068 C CA . PHE C 3 106 ? 6.407 23.596 -12.594 1.00 22.11 106 PHE I CA 1
ATOM 3069 C C . PHE C 3 106 ? 6.547 22.083 -12.650 1.00 23.05 106 PHE I C 1
ATOM 3070 O O . PHE C 3 106 ? 7.510 21.556 -13.206 1.00 23.32 106 PHE I O 1
ATOM 3078 N N . LYS C 3 107 ? 5.563 21.396 -12.079 1.00 23.59 107 LYS I N 1
ATOM 3079 C CA . LYS C 3 107 ? 5.526 19.941 -12.069 1.00 26.95 107 LYS I CA 1
ATOM 3080 C C . LYS C 3 107 ? 6.716 19.295 -11.350 1.00 27.52 107 LYS I C 1
ATOM 3081 O O . LYS C 3 107 ? 7.128 18.190 -11.708 1.00 27.98 107 LYS I O 1
ATOM 3087 N N . PHE C 3 108 ? 7.263 19.981 -10.344 1.00 27.11 108 PHE I N 1
ATOM 3088 C CA . PHE C 3 108 ? 8.388 19.452 -9.567 1.00 29.19 108 PHE I CA 1
ATOM 3089 C C . PHE C 3 108 ? 7.880 18.569 -8.427 1.00 31.68 108 PHE I C 1
ATOM 3090 O O . PHE C 3 108 ? 8.633 17.772 -7.868 1.00 32.77 108 PHE I O 1
ATOM 3098 N N . ASP C 3 109 ? 6.607 18.719 -8.079 1.00 32.83 109 ASP I N 1
ATOM 3099 C CA . ASP C 3 109 ? 6.028 17.978 -6.962 1.00 35.32 109 ASP I CA 1
ATOM 3100 C C . ASP C 3 109 ? 6.022 16.452 -7.056 1.00 36.18 109 ASP I C 1
ATOM 3101 O O . ASP C 3 109 ? 5.761 15.780 -6.059 1.00 36.69 109 ASP I O 1
ATOM 3106 N N . THR C 3 110 ? 6.321 15.903 -8.229 1.00 36.14 110 THR I N 1
ATOM 3107 C CA . THR C 3 110 ? 6.318 14.452 -8.394 1.00 36.40 110 THR I CA 1
ATOM 3108 C C . THR C 3 110 ? 7.692 13.789 -8.288 1.00 36.38 110 THR I C 1
ATOM 3109 O O . THR C 3 110 ? 7.781 12.563 -8.203 1.00 37.25 110 THR I O 1
ATOM 3113 N N . ILE C 3 111 ? 8.757 14.586 -8.281 1.00 33.99 111 ILE I N 1
ATOM 3114 C CA . ILE C 3 111 ? 10.111 14.038 -8.202 1.00 33.08 111 ILE I CA 1
ATOM 3115 C C . ILE C 3 111 ? 10.478 13.531 -6.802 1.00 31.02 111 ILE I C 1
ATOM 3116 O O . ILE C 3 111 ? 9.768 13.788 -5.832 1.00 30.05 111 ILE I O 1
ATOM 3121 N N . SER C 3 112 ? 11.590 12.806 -6.703 1.00 30.25 112 SER I N 1
ATOM 3122 C CA . SER C 3 112 ? 12.023 12.248 -5.420 1.00 28.87 112 SER I CA 1
ATOM 3123 C C . SER C 3 112 ? 12.493 13.319 -4.439 1.00 27.57 112 SER I C 1
ATOM 3124 O O . SER C 3 112 ? 12.870 14.418 -4.836 1.00 26.97 112 SER I O 1
ATOM 3127 N N . GLU C 3 113 ? 12.480 12.986 -3.153 1.00 26.71 113 GLU I N 1
ATOM 3128 C CA . GLU C 3 113 ? 12.878 13.928 -2.114 1.00 27.21 113 GLU I CA 1
ATOM 3129 C C . GLU C 3 113 ? 14.267 14.535 -2.268 1.00 27.12 113 GLU I C 1
ATOM 3130 O O . GLU C 3 113 ? 14.432 15.740 -2.098 1.00 25.15 113 GLU I O 1
ATOM 3136 N N . LYS C 3 114 ? 15.274 13.728 -2.590 1.00 26.03 114 LYS I N 1
ATOM 3137 C CA . LYS C 3 114 ? 16.608 14.289 -2.744 1.00 25.45 114 LYS I CA 1
ATOM 3138 C C . LYS C 3 114 ? 16.714 15.211 -3.953 1.00 24.02 114 LYS I C 1
ATOM 3139 O O . LYS C 3 114 ? 17.399 16.225 -3.901 1.00 23.15 114 LYS I O 1
ATOM 3145 N N . THR C 3 115 ? 16.054 14.854 -5.048 1.00 24.82 115 THR I N 1
ATOM 3146 C CA . THR C 3 115 ? 16.127 15.689 -6.239 1.00 24.56 115 THR I CA 1
ATOM 3147 C C . THR C 3 115 ? 15.428 17.016 -5.951 1.00 24.28 115 THR I C 1
ATOM 3148 O O . THR C 3 115 ? 15.885 18.071 -6.380 1.00 23.58 115 THR I O 1
ATOM 3152 N N . SER C 3 116 ? 14.336 16.947 -5.199 1.00 24.54 116 SER I N 1
ATOM 3153 C CA . SER C 3 116 ? 13.569 18.137 -4.830 1.00 24.69 116 SER I CA 1
ATOM 3154 C C . SER C 3 116 ? 14.386 19.074 -3.931 1.00 24.86 116 SER I C 1
ATOM 3155 O O . SER C 3 116 ? 14.483 20.273 -4.192 1.00 23.68 116 SER I O 1
ATOM 3158 N N . ASP C 3 117 ? 14.985 18.529 -2.876 1.00 24.72 117 ASP I N 1
ATOM 3159 C CA . ASP C 3 117 ? 15.782 19.343 -1.962 1.00 24.99 117 ASP I CA 1
ATOM 3160 C C . ASP C 3 117 ? 17.017 19.952 -2.626 1.00 24.47 117 ASP I C 1
ATOM 3161 O O . ASP C 3 117 ? 17.476 21.023 -2.227 1.00 23.82 117 ASP I O 1
ATOM 3166 N N . GLN C 3 118 ? 17.558 19.272 -3.636 1.00 23.44 118 GLN I N 1
ATOM 3167 C CA . GLN C 3 118 ? 18.736 19.764 -4.346 1.00 24.05 118 GLN I CA 1
ATOM 3168 C C . GLN C 3 118 ? 18.370 20.115 -5.787 1.00 23.74 118 GLN I C 1
ATOM 3169 O O . GLN C 3 118 ? 19.218 20.060 -6.677 1.00 23.92 118 GLN I O 1
ATOM 3175 N N . ILE C 3 119 ? 17.116 20.488 -6.016 1.00 23.51 119 ILE I N 1
ATOM 3176 C CA . ILE C 3 119 ? 16.661 20.782 -7.371 1.00 22.44 119 ILE I CA 1
ATOM 3177 C C . ILE C 3 119 ? 17.491 21.815 -8.126 1.00 22.20 119 ILE I C 1
ATOM 3178 O O . ILE C 3 119 ? 17.712 21.673 -9.329 1.00 20.71 119 ILE I O 1
ATOM 3183 N N . HIS C 3 120 ? 17.964 22.844 -7.428 1.00 22.56 120 HIS I N 1
ATOM 3184 C CA . HIS C 3 120 ? 18.777 23.882 -8.049 1.00 22.97 120 HIS I CA 1
ATOM 3185 C C . HIS C 3 120 ? 20.109 23.304 -8.531 1.00 24.44 120 HIS I C 1
ATOM 3186 O O . HIS C 3 120 ? 20.670 23.757 -9.530 1.00 23.89 120 HIS I O 1
ATOM 3193 N N . PHE C 3 121 ? 20.606 22.299 -7.816 1.00 23.26 121 PHE I N 1
ATOM 3194 C CA . PHE C 3 121 ? 21.858 21.652 -8.187 1.00 23.30 121 PHE I CA 1
ATOM 3195 C C . PHE C 3 121 ? 21.652 20.761 -9.410 1.00 21.07 121 PHE I C 1
ATOM 3196 O O . PHE C 3 121 ? 22.451 20.777 -10.348 1.00 23.51 121 PHE I O 1
ATOM 3204 N N . PHE C 3 122 ? 20.580 19.980 -9.407 1.00 19.84 122 PHE I N 1
ATOM 3205 C CA . PHE C 3 122 ? 20.349 19.102 -10.543 1.00 20.94 122 PHE I CA 1
ATOM 3206 C C . PHE C 3 122 ? 19.979 19.855 -11.809 1.00 22.79 122 PHE I C 1
ATOM 3207 O O . PHE C 3 122 ? 20.207 19.363 -12.914 1.00 20.14 122 PHE I O 1
ATOM 3215 N N . PHE C 3 123 ? 19.429 21.059 -11.670 1.00 21.81 123 PHE I N 1
ATOM 3216 C CA . PHE C 3 123 ? 19.143 21.835 -12.866 1.00 22.86 123 PHE I CA 1
ATOM 3217 C C . PHE C 3 123 ? 20.493 22.238 -13.458 1.00 22.80 123 PHE I C 1
ATOM 3218 O O . PHE C 3 123 ? 20.669 22.250 -14.677 1.00 24.43 123 PHE I O 1
ATOM 3226 N N . ALA C 3 124 ? 21.453 22.552 -12.592 1.00 21.35 124 ALA I N 1
ATOM 3227 C CA . ALA C 3 124 ? 22.779 22.934 -13.056 1.00 22.39 124 ALA I CA 1
ATOM 3228 C C . ALA C 3 124 ? 23.399 21.741 -13.782 1.00 22.40 124 ALA I C 1
ATOM 3229 O O . ALA C 3 124 ? 24.002 21.892 -14.844 1.00 23.09 124 ALA I O 1
ATOM 3231 N N . LYS C 3 125 ? 23.229 20.554 -13.209 1.00 22.94 125 LYS I N 1
ATOM 3232 C CA . LYS C 3 125 ? 23.768 19.336 -13.805 1.00 23.98 125 LYS I CA 1
ATOM 3233 C C . LYS C 3 125 ? 23.129 19.088 -15.176 1.00 23.93 125 LYS I C 1
ATOM 3234 O O . LYS C 3 125 ? 23.814 18.726 -16.135 1.00 24.11 125 LYS I O 1
ATOM 3240 N N . LEU C 3 126 ? 21.816 19.288 -15.264 1.00 23.96 126 LEU I N 1
ATOM 3241 C CA . LEU C 3 126 ? 21.100 19.096 -16.517 1.00 21.86 126 LEU I CA 1
ATOM 3242 C C . LEU C 3 126 ? 21.562 20.126 -17.546 1.00 22.77 126 LEU I C 1
ATOM 3243 O O . LEU C 3 126 ? 21.828 19.785 -18.696 1.00 20.59 126 LEU I O 1
ATOM 3248 N N . ASN C 3 127 ? 21.671 21.386 -17.132 1.00 21.95 127 ASN I N 1
ATOM 3249 C CA . ASN C 3 127 ? 22.106 22.428 -18.050 1.00 22.57 127 ASN I CA 1
ATOM 3250 C C . ASN C 3 127 ? 23.554 22.223 -18.489 1.00 24.64 127 ASN I C 1
ATOM 3251 O O . ASN C 3 127 ? 23.918 22.548 -19.618 1.00 23.81 127 ASN I O 1
ATOM 3256 N N . CYS C 3 128 ? 24.378 21.678 -17.600 1.00 24.48 128 CYS I N 1
ATOM 3257 C CA . CYS C 3 128 ? 25.774 21.411 -17.930 1.00 26.19 128 CYS I CA 1
ATOM 3258 C C . CYS C 3 128 ? 25.838 20.397 -19.063 1.00 25.54 128 CYS I C 1
ATOM 3259 O O . CYS C 3 128 ? 26.548 20.591 -20.047 1.00 26.70 128 CYS I O 1
ATOM 3262 N N . ARG C 3 129 ? 25.101 19.307 -18.894 1.00 25.53 129 ARG I N 1
ATOM 3263 C CA . ARG C 3 129 ? 25.053 18.237 -19.883 1.00 27.35 129 ARG I CA 1
ATOM 3264 C C . ARG C 3 129 ? 24.593 18.735 -21.246 1.00 28.02 129 ARG I C 1
ATOM 3265 O O . ARG C 3 129 ? 25.223 18.453 -22.271 1.00 27.40 129 ARG I O 1
ATOM 3273 N N . LEU C 3 130 ? 23.490 19.476 -21.253 1.00 25.72 130 LEU I N 1
ATOM 3274 C CA . LEU C 3 130 ? 22.938 19.986 -22.498 1.00 25.16 130 LEU I CA 1
ATOM 3275 C C . LEU C 3 130 ? 23.821 21.032 -23.160 1.00 23.33 130 LEU I C 1
ATOM 3276 O O . LEU C 3 130 ? 23.920 21.075 -24.390 1.00 24.09 130 LEU I O 1
ATOM 3281 N N . TYR C 3 131 ? 24.467 21.875 -22.363 1.00 23.62 131 TYR I N 1
ATOM 3282 C CA . TYR C 3 131 ? 25.324 22.904 -22.929 1.00 25.50 131 TYR I CA 1
ATOM 3283 C C . TYR C 3 131 ? 26.529 22.276 -23.619 1.00 28.36 131 TYR I C 1
ATOM 3284 O O . TYR C 3 131 ? 26.930 22.699 -24.705 1.00 26.41 131 TYR I O 1
ATOM 3293 N N . ARG C 3 132 ? 27.111 21.270 -22.976 1.00 30.69 132 ARG I N 1
ATOM 3294 C CA . ARG C 3 132 ? 28.267 20.586 -23.541 1.00 31.02 132 ARG I CA 1
ATOM 3295 C C . ARG C 3 132 ? 27.911 20.060 -24.924 1.00 31.84 132 ARG I C 1
ATOM 3296 O O . ARG C 3 132 ? 28.665 20.247 -25.882 1.00 33.26 132 ARG I O 1
ATOM 3299 N N . LYS C 3 133 ? 26.756 19.409 -25.030 1.00 30.82 133 LYS I N 1
ATOM 3300 C CA . LYS C 3 133 ? 26.319 18.858 -26.306 1.00 31.70 133 LYS I CA 1
ATOM 3301 C C . LYS C 3 133 ? 25.937 19.932 -27.317 1.00 32.03 133 LYS I C 1
ATOM 3302 O O . LYS C 3 133 ? 26.294 19.844 -28.493 1.00 31.43 133 LYS I O 1
ATOM 3308 N N . ALA C 3 134 ? 25.212 20.947 -26.857 1.00 30.65 134 ALA I N 1
ATOM 3309 C CA . ALA C 3 134 ? 24.772 22.023 -27.734 1.00 31.26 134 ALA I CA 1
ATOM 3310 C C . ALA C 3 134 ? 25.931 22.856 -28.266 1.00 32.48 134 ALA I C 1
ATOM 3311 O O . ALA C 3 134 ? 25.923 23.286 -29.422 1.00 32.89 134 ALA I O 1
ATOM 3313 N N . ASN C 3 135 ? 26.933 23.072 -27.425 1.00 34.75 135 ASN I N 1
ATOM 3314 C CA . ASN C 3 135 ? 28.082 23.879 -27.804 1.00 37.84 135 ASN I CA 1
ATOM 3315 C C . ASN C 3 135 ? 28.856 23.314 -28.994 1.00 39.15 135 ASN I C 1
ATOM 3316 O O . ASN C 3 135 ? 29.633 24.026 -29.630 1.00 40.78 135 ASN I O 1
ATOM 3321 N N . LYS C 3 136 ? 28.642 22.039 -29.297 1.00 38.52 136 LYS I N 1
ATOM 3322 C CA . LYS C 3 136 ? 29.325 21.402 -30.420 1.00 39.74 136 LYS I CA 1
ATOM 3323 C C . LYS C 3 136 ? 28.398 21.288 -31.631 1.00 39.05 136 LYS I C 1
ATOM 3324 O O . LYS C 3 136 ? 28.838 20.952 -32.734 1.00 39.99 136 LYS I O 1
ATOM 3327 N N . ALA C 3 137 ? 27.117 21.576 -31.427 1.00 36.72 137 ALA I N 1
ATOM 3328 C CA . ALA C 3 137 ? 26.138 21.480 -32.504 1.00 36.23 137 ALA I CA 1
ATOM 3329 C C . ALA C 3 137 ? 25.482 22.809 -32.862 1.00 35.56 137 ALA I C 1
ATOM 3330 O O . ALA C 3 137 ? 24.564 22.843 -33.683 1.00 34.22 137 ALA I O 1
ATOM 3332 N N . SER C 3 138 ? 25.946 23.899 -32.260 1.00 33.52 138 SER I N 1
ATOM 3333 C CA . SER C 3 138 ? 25.349 25.196 -32.536 1.00 33.31 138 SER I CA 1
ATOM 3334 C C . SER C 3 138 ? 26.068 26.339 -31.852 1.00 31.81 138 SER I C 1
ATOM 3335 O O . SER C 3 138 ? 27.063 26.148 -31.157 1.00 30.65 138 SER I O 1
ATOM 3338 N N . LYS C 3 139 ? 25.540 27.536 -32.078 1.00 31.19 139 LYS I N 1
ATOM 3339 C CA . LYS C 3 139 ? 26.042 28.750 -31.459 1.00 31.23 139 LYS I CA 1
ATOM 3340 C C . LYS C 3 139 ? 24.937 29.008 -30.439 1.00 31.23 139 LYS I C 1
ATOM 3341 O O . LYS C 3 139 ? 23.817 29.341 -30.822 1.00 29.91 139 LYS I O 1
ATOM 3347 N N . LEU C 3 140 ? 25.231 28.821 -29.155 1.00 31.19 140 LEU I N 1
ATOM 3348 C CA . LEU C 3 140 ? 24.222 29.036 -28.121 1.00 31.38 140 LEU I CA 1
ATOM 3349 C C . LEU C 3 140 ? 24.763 29.883 -26.983 1.00 30.91 140 LEU I C 1
ATOM 3350 O O . LEU C 3 140 ? 25.708 29.491 -26.299 1.00 32.98 140 LEU I O 1
ATOM 3355 N N . VAL C 3 141 ? 24.164 31.052 -26.784 1.00 29.03 141 VAL I N 1
ATOM 3356 C CA . VAL C 3 141 ? 24.580 31.937 -25.707 1.00 27.58 141 VAL I CA 1
ATOM 3357 C C . VAL C 3 141 ? 23.347 32.281 -24.880 1.00 25.65 141 VAL I C 1
ATOM 3358 O O . VAL C 3 141 ? 22.235 32.314 -25.401 1.00 24.42 141 VAL I O 1
ATOM 3362 N N . SER C 3 142 ? 23.545 32.510 -23.590 1.00 25.87 142 SER I N 1
ATOM 3363 C CA . SER C 3 142 ? 22.432 32.845 -22.712 1.00 24.78 142 SER I CA 1
ATOM 3364 C C . SER C 3 142 ? 22.887 33.802 -21.617 1.00 24.21 142 SER I C 1
ATOM 3365 O O . SER C 3 142 ? 24.082 33.924 -21.335 1.00 23.29 142 SER I O 1
ATOM 3368 N N . ALA C 3 143 ? 21.927 34.495 -21.015 1.00 22.09 143 ALA I N 1
ATOM 3369 C CA . ALA C 3 143 ? 22.221 35.443 -19.952 1.00 21.60 143 ALA I CA 1
ATOM 3370 C C . ALA C 3 143 ? 21.039 35.393 -18.992 1.00 20.76 143 ALA I C 1
ATOM 3371 O O . ALA C 3 143 ? 19.941 35.848 -19.326 1.00 21.34 143 ALA I O 1
ATOM 3373 N N . ASN C 3 144 ? 21.270 34.820 -17.816 1.00 20.46 144 ASN I N 1
ATOM 3374 C CA . ASN C 3 144 ? 20.226 34.668 -16.808 1.00 18.60 144 ASN I CA 1
ATOM 3375 C C . ASN C 3 144 ? 20.630 35.271 -15.479 1.00 20.61 144 ASN I C 1
ATOM 3376 O O . ASN C 3 144 ? 21.745 35.057 -15.009 1.00 20.81 144 ASN I O 1
ATOM 3381 N N . ARG C 3 145 ? 19.716 36.004 -14.850 1.00 18.74 145 ARG I N 1
ATOM 3382 C CA . ARG C 3 145 ? 20.038 36.580 -13.560 1.00 19.41 145 ARG I CA 1
ATOM 3383 C C . ARG C 3 145 ? 18.816 37.152 -12.870 1.00 19.75 145 ARG I C 1
ATOM 3384 O O . ARG C 3 145 ? 17.833 37.507 -13.522 1.00 20.03 145 ARG I O 1
ATOM 3392 N N . LEU C 3 146 ? 18.878 37.197 -11.544 1.00 19.06 146 LEU I N 1
ATOM 3393 C CA . LEU C 3 146 ? 17.825 37.793 -10.744 1.00 20.04 146 LEU I CA 1
ATOM 3394 C C . LEU C 3 146 ? 18.374 39.154 -10.327 1.00 21.35 146 LEU I C 1
ATOM 3395 O O . LEU C 3 146 ? 19.577 39.304 -10.112 1.00 20.91 146 LEU I O 1
ATOM 3400 N N . PHE C 3 147 ? 17.499 40.150 -10.256 1.00 20.39 147 PHE I N 1
ATOM 3401 C CA . PHE C 3 147 ? 17.901 41.497 -9.854 1.00 21.56 147 PHE I CA 1
ATOM 3402 C C . PHE C 3 147 ? 16.946 41.937 -8.749 1.00 23.02 147 PHE I C 1
ATOM 3403 O O . PHE C 3 147 ? 15.731 41.819 -8.898 1.00 22.62 147 PHE I O 1
ATOM 3411 N N . GLY C 3 148 ? 17.499 42.426 -7.641 1.00 21.81 148 GLY I N 1
ATOM 3412 C CA . GLY C 3 148 ? 16.666 42.861 -6.531 1.00 24.42 148 GLY I CA 1
ATOM 3413 C C . GLY C 3 148 ? 17.019 44.262 -6.070 1.00 25.33 148 GLY I C 1
ATOM 3414 O O . GLY C 3 148 ? 18.134 44.733 -6.290 1.00 25.07 148 GLY I O 1
ATOM 3415 N N . ASP C 3 149 ? 16.081 44.942 -5.423 1.00 26.79 149 ASP I N 1
ATOM 3416 C CA . ASP C 3 149 ? 16.371 46.296 -4.971 1.00 27.78 149 ASP I CA 1
ATOM 3417 C C . ASP C 3 149 ? 17.464 46.341 -3.906 1.00 28.78 149 ASP I C 1
ATOM 3418 O O . ASP C 3 149 ? 17.467 45.554 -2.958 1.00 28.31 149 ASP I O 1
ATOM 3423 N N . LYS C 3 150 ? 18.381 47.287 -4.089 1.00 32.55 150 LYS I N 1
ATOM 3424 C CA . LYS C 3 150 ? 19.532 47.521 -3.211 1.00 35.81 150 LYS I CA 1
ATOM 3425 C C . LYS C 3 150 ? 19.193 47.666 -1.727 1.00 36.35 150 LYS I C 1
ATOM 3426 O O . LYS C 3 150 ? 19.952 47.218 -0.864 1.00 35.57 150 LYS I O 1
ATOM 3432 N N . SER C 3 151 ? 18.062 48.303 -1.439 1.00 34.96 151 SER I N 1
ATOM 3433 C CA . SER C 3 151 ? 17.634 48.533 -0.062 1.00 35.55 151 SER I CA 1
ATOM 3434 C C . SER C 3 151 ? 17.515 47.259 0.766 1.00 35.42 151 SER I C 1
ATOM 3435 O O . SER C 3 151 ? 17.531 47.305 1.994 1.00 34.07 151 SER I O 1
ATOM 3438 N N . LEU C 3 152 ? 17.393 46.120 0.099 1.00 34.98 152 LEU I N 1
ATOM 3439 C CA . LEU C 3 152 ? 17.257 44.859 0.808 1.00 35.49 152 LEU I CA 1
ATOM 3440 C C . LEU C 3 152 ? 18.604 44.194 1.048 1.00 36.44 152 LEU I C 1
ATOM 3441 O O . LEU C 3 152 ? 19.557 44.408 0.299 1.00 36.31 152 LEU I O 1
ATOM 3446 N N A THR C 3 153 ? 18.667 43.390 2.103 0.50 36.64 153 THR I N 1
ATOM 3447 N N B THR C 3 153 ? 18.696 43.398 2.110 0.50 37.80 153 THR I N 1
ATOM 3448 C CA A THR C 3 153 ? 19.879 42.659 2.444 0.50 37.03 153 THR I CA 1
ATOM 3449 C CA B THR C 3 153 ? 19.937 42.685 2.403 0.50 39.11 153 THR I CA 1
ATOM 3450 C C A THR C 3 153 ? 19.636 41.210 2.047 0.50 36.52 153 THR I C 1
ATOM 3451 C C B THR C 3 153 ? 19.675 41.223 2.063 0.50 37.88 153 THR I C 1
ATOM 3452 O O A THR C 3 153 ? 18.769 40.545 2.615 0.50 37.45 153 THR I O 1
ATOM 3453 O O B THR C 3 153 ? 18.839 40.564 2.678 0.50 39.46 153 THR I O 1
ATOM 3460 N N . PHE C 3 154 ? 20.390 40.725 1.064 1.00 36.15 154 PHE I N 1
ATOM 3461 C CA . PHE C 3 154 ? 20.222 39.359 0.613 1.00 34.38 154 PHE I CA 1
ATOM 3462 C C . PHE C 3 154 ? 21.039 38.342 1.383 1.00 33.78 154 PHE I C 1
ATOM 3463 O O . PHE C 3 154 ? 22.158 38.617 1.814 1.00 35.42 154 PHE I O 1
ATOM 3471 N N . ASN C 3 155 ? 20.449 37.168 1.575 1.00 34.29 155 ASN I N 1
ATOM 3472 C CA . ASN C 3 155 ? 21.098 36.070 2.278 1.00 35.41 155 ASN I CA 1
ATOM 3473 C C . ASN C 3 155 ? 22.360 35.710 1.488 1.00 35.73 155 ASN I C 1
ATOM 3474 O O . ASN C 3 155 ? 22.270 35.268 0.341 1.00 33.93 155 ASN I O 1
ATOM 3479 N N . GLU C 3 156 ? 23.531 35.901 2.092 1.00 35.00 156 GLU I N 1
ATOM 3480 C CA . GLU C 3 156 ? 24.789 35.608 1.407 1.00 36.28 156 GLU I CA 1
ATOM 3481 C C . GLU C 3 156 ? 25.015 34.131 1.099 1.00 35.07 156 GLU I C 1
ATOM 3482 O O . GLU C 3 156 ? 25.780 33.796 0.193 1.00 35.02 156 GLU I O 1
ATOM 3488 N N . THR C 3 157 ? 24.369 33.246 1.849 1.00 34.27 157 THR I N 1
ATOM 3489 C CA . THR C 3 157 ? 24.508 31.820 1.585 1.00 33.90 157 THR I CA 1
ATOM 3490 C C . THR C 3 157 ? 23.761 31.526 0.287 1.00 33.43 157 THR I C 1
ATOM 3491 O O . THR C 3 157 ? 24.191 30.697 -0.518 1.00 33.68 157 THR I O 1
ATOM 3495 N N . TYR C 3 158 ? 22.633 32.207 0.097 1.00 30.85 158 TYR I N 1
ATOM 3496 C CA . TYR C 3 158 ? 21.842 32.046 -1.118 1.00 28.74 158 TYR I CA 1
ATOM 3497 C C . TYR C 3 158 ? 22.680 32.556 -2.284 1.00 27.86 158 TYR I C 1
ATOM 3498 O O . TYR C 3 158 ? 22.715 31.947 -3.353 1.00 29.09 158 TYR I O 1
ATOM 3507 N N . GLN C 3 159 ? 23.353 33.682 -2.064 1.00 26.80 159 GLN I N 1
ATOM 3508 C CA . GLN C 3 159 ? 24.194 34.295 -3.082 1.00 28.00 159 GLN I CA 1
ATOM 3509 C C . GLN C 3 159 ? 25.336 33.378 -3.515 1.00 29.44 159 GLN I C 1
ATOM 3510 O O . GLN C 3 159 ? 25.652 33.296 -4.701 1.00 28.68 159 GLN I O 1
ATOM 3516 N N . ASP C 3 160 ? 25.958 32.690 -2.562 1.00 30.64 160 ASP I N 1
ATOM 3517 C CA . ASP C 3 160 ? 27.061 31.798 -2.908 1.00 30.99 160 ASP I CA 1
ATOM 3518 C C . ASP C 3 160 ? 26.560 30.615 -3.725 1.00 29.58 160 ASP I C 1
ATOM 3519 O O . ASP C 3 160 ? 27.184 30.228 -4.711 1.00 30.01 160 ASP I O 1
ATOM 3524 N N . ILE C 3 161 ? 25.431 30.047 -3.312 1.00 28.27 161 ILE I N 1
ATOM 3525 C CA . ILE C 3 161 ? 24.845 28.916 -4.019 1.00 28.17 161 ILE I CA 1
ATOM 3526 C C . ILE C 3 161 ? 24.455 29.343 -5.435 1.00 27.11 161 ILE I C 1
ATOM 3527 O O . ILE C 3 161 ? 24.717 28.628 -6.405 1.00 26.30 161 ILE I O 1
ATOM 3532 N N A SER C 3 162 ? 23.831 30.512 -5.547 0.50 25.79 162 SER I N 1
ATOM 3533 N N B SER C 3 162 ? 23.828 30.510 -5.549 0.50 26.85 162 SER I N 1
ATOM 3534 C CA A SER C 3 162 ? 23.401 31.028 -6.841 0.50 24.92 162 SER I CA 1
ATOM 3535 C CA B SER C 3 162 ? 23.406 31.022 -6.848 0.50 26.98 162 SER I CA 1
ATOM 3536 C C A SER C 3 162 ? 24.570 31.209 -7.807 0.50 25.58 162 SER I C 1
ATOM 3537 C C B SER C 3 162 ? 24.577 31.194 -7.806 0.50 26.76 162 SER I C 1
ATOM 3538 O O A SER C 3 162 ? 24.477 30.846 -8.978 0.50 25.46 162 SER I O 1
ATOM 3539 O O B SER C 3 162 ? 24.496 30.811 -8.972 0.50 26.52 162 SER I O 1
ATOM 3544 N N . GLU C 3 163 ? 25.668 31.776 -7.319 1.00 27.02 163 GLU I N 1
ATOM 3545 C CA . GLU C 3 163 ? 26.835 31.991 -8.165 1.00 28.98 163 GLU I CA 1
ATOM 3546 C C . GLU C 3 163 ? 27.318 30.664 -8.753 1.00 28.25 163 GLU I C 1
ATOM 3547 O O . GLU C 3 163 ? 27.671 30.584 -9.931 1.00 28.57 163 GLU I O 1
ATOM 3553 N N . LEU C 3 164 ? 27.296 29.621 -7.930 1.00 29.44 164 LEU I N 1
ATOM 3554 C CA . LEU C 3 164 ? 27.735 28.289 -8.339 1.00 30.40 164 LEU I CA 1
ATOM 3555 C C . LEU C 3 164 ? 26.805 27.545 -9.297 1.00 30.06 164 LEU I C 1
ATOM 3556 O O . LEU C 3 164 ? 27.232 27.104 -10.367 1.00 29.98 164 LEU I O 1
ATOM 3561 N N . VAL C 3 165 ? 25.542 27.391 -8.910 1.00 28.18 165 VAL I N 1
ATOM 3562 C CA . VAL C 3 165 ? 24.587 26.661 -9.737 1.00 26.87 165 VAL I CA 1
ATOM 3563 C C . VAL C 3 165 ? 23.887 27.469 -10.827 1.00 26.50 165 VAL I C 1
ATOM 3564 O O . VAL C 3 165 ? 23.376 26.887 -11.785 1.00 26.60 165 VAL I O 1
ATOM 3568 N N . TYR C 3 166 ? 23.870 28.796 -10.702 1.00 24.90 166 TYR I N 1
ATOM 3569 C CA . TYR C 3 166 ? 23.186 29.620 -11.701 1.00 24.83 166 TYR I CA 1
ATOM 3570 C C . TYR C 3 166 ? 24.148 30.518 -12.481 1.00 24.57 166 TYR I C 1
ATOM 3571 O O . TYR C 3 166 ? 23.759 31.179 -13.447 1.00 25.12 166 TYR I O 1
ATOM 3580 N N . GLY C 3 167 ? 25.405 30.543 -12.051 1.00 25.76 167 GLY I N 1
ATOM 3581 C CA . GLY C 3 167 ? 26.402 31.339 -12.741 1.00 25.34 167 GLY I CA 1
ATOM 3582 C C . GLY C 3 167 ? 26.574 32.768 -12.263 1.00 26.57 167 GLY I C 1
ATOM 3583 O O . GLY C 3 167 ? 27.525 33.445 -12.657 1.00 27.20 167 GLY I O 1
ATOM 3584 N N . ALA C 3 168 ? 25.664 33.239 -11.420 1.00 26.53 168 ALA I N 1
ATOM 3585 C CA . ALA C 3 168 ? 25.763 34.602 -10.925 1.00 26.06 168 ALA I CA 1
ATOM 3586 C C . ALA C 3 168 ? 24.922 34.838 -9.685 1.00 26.61 168 ALA I C 1
ATOM 3587 O O . ALA C 3 168 ? 23.874 34.221 -9.498 1.00 25.56 168 ALA I O 1
ATOM 3589 N N . LYS C 3 169 ? 25.395 35.739 -8.834 1.00 26.66 169 LYS I N 1
ATOM 3590 C CA . LYS C 3 169 ? 24.661 36.084 -7.626 1.00 26.49 169 LYS I CA 1
ATOM 3591 C C . LYS C 3 169 ? 23.533 37.010 -8.056 1.00 24.58 169 LYS I C 1
ATOM 3592 O O . LYS C 3 169 ? 23.579 37.589 -9.140 1.00 23.91 169 LYS I O 1
ATOM 3598 N N . LEU C 3 170 ? 22.523 37.139 -7.206 1.00 25.00 170 LEU I N 1
ATOM 3599 C CA . LEU C 3 170 ? 21.417 38.048 -7.480 1.00 24.33 170 LEU I CA 1
ATOM 3600 C C . LEU C 3 170 ? 22.070 39.427 -7.461 1.00 24.07 170 LEU I C 1
ATOM 3601 O O . LEU C 3 170 ? 22.867 39.725 -6.571 1.00 25.84 170 LEU I O 1
ATOM 3606 N N . GLN C 3 171 ? 21.745 40.261 -8.441 1.00 23.50 171 GLN I N 1
ATOM 3607 C CA . GLN C 3 171 ? 22.345 41.587 -8.540 1.00 25.93 171 GLN I CA 1
ATOM 3608 C C . GLN C 3 171 ? 21.519 42.706 -7.926 1.00 26.30 171 GLN I C 1
ATOM 3609 O O . GLN C 3 171 ? 20.402 42.978 -8.362 1.00 24.36 171 GLN I O 1
ATOM 3615 N N . PRO C 3 172 ? 22.065 43.375 -6.899 1.00 26.51 172 PRO I N 1
ATOM 3616 C CA . PRO C 3 172 ? 21.320 44.470 -6.273 1.00 26.81 172 PRO I CA 1
ATOM 3617 C C . PRO C 3 172 ? 21.316 45.692 -7.189 1.00 27.35 172 PRO I C 1
ATOM 3618 O O . PRO C 3 172 ? 22.355 46.082 -7.728 1.00 27.45 172 PRO I O 1
ATOM 3622 N N . LEU C 3 173 ? 20.142 46.287 -7.371 1.00 28.03 173 LEU I N 1
ATOM 3623 C CA . LEU C 3 173 ? 19.997 47.478 -8.199 1.00 27.26 173 LEU I CA 1
ATOM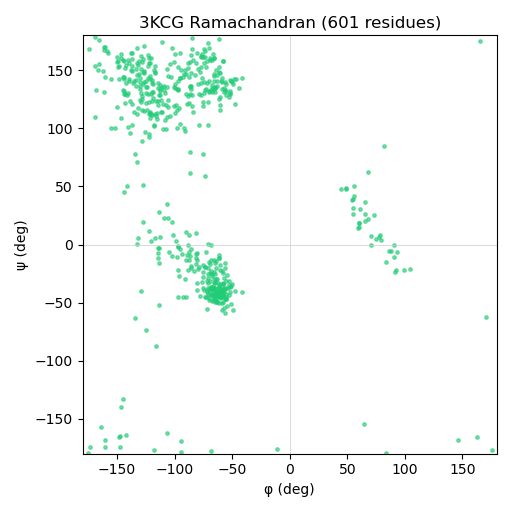 3624 C C . LEU C 3 173 ? 19.081 48.464 -7.489 1.00 27.38 173 LEU I C 1
ATOM 3625 O O . LEU C 3 173 ? 18.179 48.062 -6.749 1.00 25.62 173 LEU I O 1
ATOM 3630 N N . ASP C 3 174 ? 19.319 49.751 -7.713 1.00 27.35 174 ASP I N 1
ATOM 3631 C CA . ASP C 3 174 ? 18.511 50.797 -7.089 1.00 28.14 174 ASP I CA 1
ATOM 3632 C C . ASP C 3 174 ? 17.260 51.111 -7.906 1.00 26.83 174 ASP I C 1
ATOM 3633 O O . ASP C 3 174 ? 17.219 52.090 -8.652 1.00 25.76 174 ASP I O 1
ATOM 3638 N N . PHE C 3 175 ? 16.239 50.268 -7.765 1.00 25.63 175 PHE I N 1
ATOM 3639 C CA . PHE C 3 175 ? 14.981 50.468 -8.479 1.00 25.49 175 PHE I CA 1
ATOM 3640 C C . PHE C 3 175 ? 14.211 51.660 -7.896 1.00 25.52 175 PHE I C 1
ATOM 3641 O O . PHE C 3 175 ? 13.600 52.442 -8.630 1.00 25.29 175 PHE I O 1
ATOM 3649 N N . LYS C 3 176 ? 14.243 51.787 -6.575 1.00 27.38 176 LYS I N 1
ATOM 3650 C CA . LYS C 3 176 ? 13.521 52.854 -5.882 1.00 30.16 176 LYS I CA 1
ATOM 3651 C C . LYS C 3 176 ? 13.879 54.273 -6.300 1.00 32.20 176 LYS I C 1
ATOM 3652 O O . LYS C 3 176 ? 12.993 55.117 -6.464 1.00 31.45 176 LYS I O 1
ATOM 3658 N N . GLU C 3 177 ? 15.169 54.540 -6.483 1.00 33.87 177 GLU I N 1
ATOM 3659 C CA . GLU C 3 177 ? 15.609 55.882 -6.849 1.00 36.34 177 GLU I CA 1
ATOM 3660 C C . GLU C 3 177 ? 16.230 56.012 -8.238 1.00 36.69 177 GLU I C 1
ATOM 3661 O O . GLU C 3 177 ? 16.441 57.124 -8.722 1.00 36.36 177 GLU I O 1
ATOM 3667 N N . ASN C 3 178 ? 16.524 54.888 -8.885 1.00 35.36 178 ASN I N 1
ATOM 3668 C CA . ASN C 3 178 ? 17.129 54.930 -10.212 1.00 35.38 178 ASN I CA 1
ATOM 3669 C C . ASN C 3 178 ? 16.583 53.841 -11.132 1.00 34.26 178 ASN I C 1
ATOM 3670 O O . ASN C 3 178 ? 17.343 53.117 -11.775 1.00 31.95 178 ASN I O 1
ATOM 3675 N N . ALA C 3 179 ? 15.259 53.747 -11.202 1.00 32.78 179 ALA I N 1
ATOM 3676 C CA . ALA C 3 179 ? 14.593 52.742 -12.024 1.00 31.53 179 ALA I CA 1
ATOM 3677 C C . ALA C 3 179 ? 15.074 52.693 -13.471 1.00 31.39 179 ALA I C 1
ATOM 3678 O O . ALA C 3 179 ? 15.420 51.620 -13.975 1.00 30.70 179 ALA I O 1
ATOM 3680 N N . GLU C 3 180 ? 15.098 53.837 -14.149 1.00 31.15 180 GLU I N 1
ATOM 3681 C CA . GLU C 3 180 ? 15.533 53.854 -15.542 1.00 33.16 180 GLU I CA 1
ATOM 3682 C C . GLU C 3 180 ? 16.974 53.407 -15.715 1.00 32.76 180 GLU I C 1
ATOM 3683 O O . GLU C 3 180 ? 17.277 52.632 -16.620 1.00 31.45 180 GLU I O 1
ATOM 3689 N N . GLN C 3 181 ? 17.864 53.898 -14.859 1.00 33.21 181 GLN I N 1
ATOM 3690 C CA . GLN C 3 181 ? 19.265 53.505 -14.946 1.00 33.56 181 GLN I CA 1
ATOM 3691 C C . GLN C 3 181 ? 19.377 52.009 -14.687 1.00 31.52 181 GLN I C 1
ATOM 3692 O O . GLN C 3 181 ? 20.178 51.320 -15.317 1.00 30.25 181 GLN I O 1
ATOM 3698 N N . SER C 3 182 ? 18.574 51.516 -13.749 1.00 29.53 182 SER I N 1
ATOM 3699 C CA . SER C 3 182 ? 18.584 50.098 -13.415 1.00 29.15 182 SER I CA 1
ATOM 3700 C C . SER C 3 182 ? 18.162 49.266 -14.625 1.00 28.61 182 SER I C 1
ATOM 3701 O O . SER C 3 182 ? 18.758 48.225 -14.914 1.00 27.94 182 SER I O 1
ATOM 3704 N N A ARG C 3 183 ? 17.133 49.738 -15.323 0.50 28.01 183 ARG I N 1
ATOM 3705 N N B ARG C 3 183 ? 17.130 49.714 -15.332 0.50 27.43 183 ARG I N 1
ATOM 3706 C CA A ARG C 3 183 ? 16.628 49.066 -16.511 0.50 29.04 183 ARG I CA 1
ATOM 3707 C CA B ARG C 3 183 ? 16.676 48.981 -16.504 0.50 28.03 183 ARG I CA 1
ATOM 3708 C C A ARG C 3 183 ? 17.731 48.986 -17.564 0.50 29.08 183 ARG I C 1
ATOM 3709 C C B ARG C 3 183 ? 17.800 48.951 -17.533 0.50 28.44 183 ARG I C 1
ATOM 3710 O O A ARG C 3 183 ? 17.958 47.939 -18.171 0.50 28.63 183 ARG I O 1
ATOM 3711 O O B ARG C 3 183 ? 18.112 47.899 -18.095 0.50 27.92 183 ARG I O 1
ATOM 3726 N N . ALA C 3 184 ? 18.414 50.108 -17.771 1.00 28.94 184 ALA I N 1
ATOM 3727 C CA . ALA C 3 184 ? 19.500 50.190 -18.739 1.00 29.25 184 ALA I CA 1
ATOM 3728 C C . ALA C 3 184 ? 20.608 49.221 -18.351 1.00 28.96 184 ALA I C 1
ATOM 3729 O O . ALA C 3 184 ? 21.167 48.530 -19.203 1.00 30.93 184 ALA I O 1
ATOM 3731 N N . ALA C 3 185 ? 20.918 49.170 -17.060 1.00 27.20 185 ALA I N 1
ATOM 3732 C CA . ALA C 3 185 ? 21.966 48.292 -16.552 1.00 27.81 185 ALA I CA 1
ATOM 3733 C C . ALA C 3 185 ? 21.662 46.826 -16.858 1.00 28.12 185 ALA I C 1
ATOM 3734 O O . ALA C 3 185 ? 22.543 46.070 -17.287 1.00 28.81 185 ALA I O 1
ATOM 3736 N N . ILE C 3 186 ? 20.415 46.426 -16.631 1.00 26.66 186 ILE I N 1
ATOM 3737 C CA . ILE C 3 186 ? 20.007 45.046 -16.885 1.00 24.82 186 ILE I CA 1
ATOM 3738 C C . ILE C 3 186 ? 20.142 44.727 -18.366 1.00 25.42 186 ILE I C 1
ATOM 3739 O O . ILE C 3 186 ? 20.726 43.707 -18.734 1.00 26.41 186 ILE I O 1
ATOM 3744 N N . ASN C 3 187 ? 19.599 45.593 -19.215 1.00 25.39 187 ASN I N 1
ATOM 3745 C CA . ASN C 3 187 ? 19.675 45.372 -20.653 1.00 26.91 187 ASN I CA 1
ATOM 3746 C C . ASN C 3 187 ? 21.124 45.329 -21.129 1.00 27.77 187 ASN I C 1
ATOM 3747 O O . ASN C 3 187 ? 21.474 44.540 -22.010 1.00 25.97 187 ASN I O 1
ATOM 3752 N N . LYS C 3 188 ? 21.966 46.168 -20.537 1.00 28.99 188 LYS I N 1
ATOM 3753 C CA . LYS C 3 188 ? 23.374 46.200 -20.912 1.00 31.04 188 LYS I CA 1
ATOM 3754 C C . LYS C 3 188 ? 24.082 44.908 -20.513 1.00 30.64 188 LYS I C 1
ATOM 3755 O O . LYS C 3 188 ? 24.882 44.367 -21.279 1.00 32.12 188 LYS I O 1
ATOM 3758 N N . TRP C 3 189 ? 23.794 44.414 -19.312 1.00 30.65 189 TRP I N 1
ATOM 3759 C CA . TRP C 3 189 ? 24.415 43.184 -18.836 1.00 29.09 189 TRP I CA 1
ATOM 3760 C C . TRP C 3 189 ? 24.068 42.021 -19.765 1.00 29.94 189 TRP I C 1
ATOM 3761 O O . TRP C 3 189 ? 24.937 41.226 -20.140 1.00 30.06 189 TRP I O 1
ATOM 3772 N N . VAL C 3 190 ? 22.792 41.926 -20.128 1.00 27.96 190 VAL I N 1
ATOM 3773 C CA . VAL C 3 190 ? 22.325 40.867 -21.018 1.00 27.99 190 VAL I CA 1
ATOM 3774 C C . VAL C 3 190 ? 22.954 40.978 -22.404 1.00 29.64 190 VAL I C 1
ATOM 3775 O O . VAL C 3 190 ? 23.447 39.991 -22.950 1.00 29.64 190 VAL I O 1
ATOM 3779 N N . SER C 3 191 ? 22.936 42.178 -22.970 1.00 29.85 191 SER I N 1
ATOM 3780 C CA . SER C 3 191 ? 23.514 42.405 -24.288 1.00 32.84 191 SER I CA 1
ATOM 3781 C C . SER C 3 191 ? 24.993 42.036 -24.291 1.00 35.00 191 SER I C 1
ATOM 3782 O O . SER C 3 191 ? 25.469 41.299 -25.153 1.00 34.85 191 SER I O 1
ATOM 3785 N N . ASN C 3 192 ? 25.716 42.554 -23.310 1.00 37.30 192 ASN I N 1
ATOM 3786 C CA . ASN C 3 192 ? 27.139 42.300 -23.197 1.00 40.74 192 ASN I CA 1
ATOM 3787 C C . ASN C 3 192 ? 27.449 40.810 -23.045 1.00 40.08 192 ASN I C 1
ATOM 3788 O O . ASN C 3 192 ? 28.400 40.299 -23.638 1.00 39.17 192 ASN I O 1
ATOM 3793 N N . LYS C 3 193 ? 26.638 40.108 -22.263 1.00 38.76 193 LYS I N 1
ATOM 3794 C CA . LYS C 3 193 ? 26.860 38.688 -22.050 1.00 38.07 193 LYS I CA 1
ATOM 3795 C C . LYS C 3 193 ? 26.456 37.820 -23.247 1.00 36.66 193 LYS I C 1
ATOM 3796 O O . LYS C 3 193 ? 26.972 36.712 -23.415 1.00 36.95 193 LYS I O 1
ATOM 3802 N N . THR C 3 194 ? 25.549 38.317 -24.083 1.00 34.42 194 THR I N 1
ATOM 3803 C CA . THR C 3 194 ? 25.109 37.557 -25.252 1.00 33.40 194 THR I CA 1
ATOM 3804 C C . THR C 3 194 ? 25.761 38.076 -26.528 1.00 34.97 194 THR I C 1
ATOM 3805 O O . THR C 3 194 ? 25.278 37.828 -27.634 1.00 34.28 194 THR I O 1
ATOM 3809 N N . GLU C 3 195 ? 26.859 38.806 -26.361 1.00 36.50 195 GLU I N 1
ATOM 3810 C CA . GLU C 3 195 ? 27.600 39.364 -27.484 1.00 38.12 195 GLU I CA 1
ATOM 3811 C C . GLU C 3 195 ? 26.725 40.219 -28.393 1.00 38.02 195 GLU I C 1
ATOM 3812 O O . GLU C 3 195 ? 26.852 40.174 -29.619 1.00 37.30 195 GLU I O 1
ATOM 3818 N N . GLY C 3 196 ? 25.832 40.993 -27.779 1.00 36.07 196 GLY I N 1
ATOM 3819 C CA . GLY C 3 196 ? 24.952 41.871 -28.529 1.00 35.97 196 GLY I CA 1
ATOM 3820 C C . GLY C 3 196 ? 23.797 41.209 -29.256 1.00 36.56 196 GLY I C 1
ATOM 3821 O O . GLY C 3 196 ? 23.057 41.879 -29.978 1.00 36.65 196 GLY I O 1
ATOM 3822 N N . ARG C 3 197 ? 23.621 39.905 -29.071 1.00 35.63 197 ARG I N 1
ATOM 3823 C CA . ARG C 3 197 ? 22.538 39.204 -29.752 1.00 35.19 197 ARG I CA 1
ATOM 3824 C C . ARG C 3 197 ? 21.169 39.454 -29.125 1.00 33.98 197 ARG I C 1
ATOM 3825 O O . ARG C 3 197 ? 20.158 39.477 -29.824 1.00 32.95 197 ARG I O 1
ATOM 3833 N N . ILE C 3 198 ? 21.134 39.645 -27.811 1.00 32.80 198 ILE I N 1
ATOM 3834 C CA . ILE C 3 198 ? 19.866 39.904 -27.135 1.00 32.59 198 ILE I CA 1
ATOM 3835 C C . ILE C 3 198 ? 19.874 41.304 -26.535 1.00 33.32 198 ILE I C 1
ATOM 3836 O O . ILE C 3 198 ? 20.633 41.596 -25.610 1.00 33.11 198 ILE I O 1
ATOM 3841 N N . THR C 3 199 ? 19.021 42.167 -27.073 1.00 34.96 199 THR I N 1
ATOM 3842 C CA . THR C 3 199 ? 18.925 43.544 -26.612 1.00 36.39 199 THR I CA 1
ATOM 3843 C C . THR C 3 199 ? 17.522 43.897 -26.119 1.00 36.26 199 THR I C 1
ATOM 3844 O O . THR C 3 199 ? 16.534 43.270 -26.507 1.00 36.08 199 THR I O 1
ATOM 3848 N N . ASP C 3 200 ? 17.456 44.912 -25.263 1.00 36.17 200 ASP I N 1
ATOM 3849 C CA . ASP C 3 200 ? 16.201 45.402 -24.695 1.00 36.01 200 ASP I CA 1
ATOM 3850 C C . ASP C 3 200 ? 15.305 44.308 -24.123 1.00 34.43 200 ASP I C 1
ATOM 3851 O O . ASP C 3 200 ? 14.105 44.274 -24.403 1.00 35.01 200 ASP I O 1
ATOM 3856 N N . VAL C 3 201 ? 15.871 43.416 -23.319 1.00 31.35 201 VAL I N 1
ATOM 3857 C CA . VAL C 3 201 ? 15.061 42.359 -22.730 1.00 30.40 201 VAL I CA 1
ATOM 3858 C C . VAL C 3 201 ? 13.964 42.975 -21.847 1.00 30.21 201 VAL I C 1
ATOM 3859 O O . VAL C 3 201 ? 12.851 42.456 -21.781 1.00 30.63 201 VAL I O 1
ATOM 3863 N N . ILE C 3 202 ? 14.275 44.078 -21.168 1.00 29.78 202 ILE I N 1
ATOM 3864 C CA . ILE C 3 202 ? 13.273 44.751 -20.341 1.00 30.65 202 ILE I CA 1
ATOM 3865 C C . ILE C 3 202 ? 12.869 46.051 -21.031 1.00 31.03 202 ILE I C 1
ATOM 3866 O O . ILE C 3 202 ? 13.640 47.010 -21.068 1.00 32.30 202 ILE I O 1
ATOM 3871 N N . PRO C 3 203 ? 11.651 46.095 -21.595 1.00 31.78 203 PRO I N 1
ATOM 3872 C CA . PRO C 3 203 ? 11.144 47.281 -22.290 1.00 32.43 203 PRO I CA 1
ATOM 3873 C C . PRO C 3 203 ? 10.933 48.490 -21.380 1.00 32.92 203 PRO I C 1
ATOM 3874 O O . PRO C 3 203 ? 10.839 48.363 -20.159 1.00 30.82 203 PRO I O 1
ATOM 3878 N N . SER C 3 204 ? 10.869 49.670 -21.987 1.00 35.67 204 SER I N 1
ATOM 3879 C CA . SER C 3 204 ? 10.665 50.897 -21.232 1.00 36.36 204 SER I CA 1
ATOM 3880 C C . SER C 3 204 ? 9.396 50.806 -20.392 1.00 36.57 204 SER I C 1
ATOM 3881 O O . SER C 3 204 ? 8.380 50.273 -20.844 1.00 35.56 204 SER I O 1
ATOM 3884 N N . GLU C 3 205 ? 9.472 51.328 -19.171 1.00 36.37 205 GLU I N 1
ATOM 3885 C CA . GLU C 3 205 ? 8.350 51.334 -18.237 1.00 38.18 205 GLU I CA 1
ATOM 3886 C C . GLU C 3 205 ? 7.996 49.961 -17.672 1.00 36.25 205 GLU I C 1
ATOM 3887 O O . GLU C 3 205 ? 7.075 49.842 -16.863 1.00 36.23 205 GLU I O 1
ATOM 3893 N N . ALA C 3 206 ? 8.732 48.930 -18.084 1.00 34.29 206 ALA I N 1
ATOM 3894 C CA . ALA C 3 206 ? 8.476 47.575 -17.604 1.00 33.17 206 ALA I CA 1
ATOM 3895 C C . ALA C 3 206 ? 8.836 47.459 -16.129 1.00 32.11 206 ALA I C 1
ATOM 3896 O O . ALA C 3 206 ? 8.348 46.571 -15.433 1.00 34.11 206 ALA I O 1
ATOM 3898 N N . ILE C 3 207 ? 9.711 48.344 -15.662 1.00 30.42 207 ILE I N 1
ATOM 3899 C CA . ILE C 3 207 ? 10.095 48.368 -14.257 1.00 29.82 207 ILE I CA 1
ATOM 3900 C C . ILE C 3 207 ? 10.060 49.812 -13.762 1.00 28.32 207 ILE I C 1
ATOM 3901 O O . ILE C 3 207 ? 10.267 50.743 -14.535 1.00 27.47 207 ILE I O 1
ATOM 3906 N N . ASN C 3 208 ? 9.789 49.992 -12.476 1.00 26.07 208 ASN I N 1
ATOM 3907 C CA . ASN C 3 208 ? 9.706 51.329 -11.903 1.00 25.25 208 ASN I CA 1
ATOM 3908 C C . ASN C 3 208 ? 10.178 51.371 -10.454 1.00 25.24 208 ASN I C 1
ATOM 3909 O O . ASN C 3 208 ? 10.821 50.440 -9.974 1.00 24.69 208 ASN I O 1
ATOM 3914 N N . GLU C 3 209 ? 9.844 52.458 -9.760 1.00 24.88 209 GLU I N 1
ATOM 3915 C CA . GLU C 3 209 ? 10.254 52.643 -8.370 1.00 25.54 209 GLU I CA 1
ATOM 3916 C C . GLU C 3 209 ? 9.664 51.636 -7.381 1.00 24.30 209 GLU I C 1
ATOM 3917 O O . GLU C 3 209 ? 10.141 51.522 -6.252 1.00 25.59 209 GLU I O 1
ATOM 3923 N N . LEU C 3 210 ? 8.622 50.918 -7.794 1.00 23.17 210 LEU I N 1
ATOM 3924 C CA . LEU C 3 210 ? 7.993 49.928 -6.928 1.00 21.74 210 LEU I CA 1
ATOM 3925 C C . LEU C 3 210 ? 8.521 48.523 -7.214 1.00 22.91 210 LEU I C 1
ATOM 3926 O O . LEU C 3 210 ? 8.126 47.556 -6.562 1.00 22.19 210 LEU I O 1
ATOM 3931 N N . THR C 3 211 ? 9.411 48.416 -8.195 1.00 22.89 211 THR I N 1
ATOM 3932 C CA . THR C 3 211 ? 9.991 47.124 -8.545 1.00 23.53 211 THR I CA 1
ATOM 3933 C C . THR C 3 211 ? 10.868 46.615 -7.400 1.00 23.00 211 THR I C 1
ATOM 3934 O O . THR C 3 211 ? 11.699 47.349 -6.860 1.00 23.56 211 THR I O 1
ATOM 3938 N N . VAL C 3 212 ? 10.681 45.351 -7.038 1.00 22.83 212 VAL I N 1
ATOM 3939 C CA . VAL C 3 212 ? 11.427 44.751 -5.940 1.00 23.35 212 VAL I CA 1
ATOM 3940 C C . VAL C 3 212 ? 12.378 43.649 -6.394 1.00 23.97 212 VAL I C 1
ATOM 3941 O O . VAL C 3 212 ? 13.567 43.663 -6.075 1.00 23.75 212 VAL I O 1
ATOM 3945 N N . LEU C 3 213 ? 11.848 42.692 -7.140 1.00 22.10 213 LEU I N 1
ATOM 3946 C CA . LEU C 3 213 ? 12.653 41.578 -7.616 1.00 20.91 213 LEU I CA 1
ATOM 3947 C C . LEU C 3 213 ? 12.209 41.168 -9.014 1.00 21.00 213 LEU I C 1
ATOM 3948 O O . LEU C 3 213 ? 11.018 41.031 -9.272 1.00 19.49 213 LEU I O 1
ATOM 3953 N N . VAL C 3 214 ? 13.158 40.998 -9.928 1.00 20.89 214 VAL I N 1
ATOM 3954 C CA . VAL C 3 214 ? 12.801 40.551 -11.270 1.00 20.47 214 VAL I CA 1
ATOM 3955 C C . VAL C 3 214 ? 13.720 39.425 -11.713 1.00 21.61 214 VAL I C 1
ATOM 3956 O O . VAL C 3 214 ? 14.895 39.385 -11.346 1.00 21.35 214 VAL I O 1
ATOM 3960 N N . LEU C 3 215 ? 13.162 38.501 -12.485 1.00 19.46 215 LEU I N 1
ATOM 3961 C CA . LEU C 3 215 ? 13.927 37.381 -13.025 1.00 19.64 215 LEU I CA 1
ATOM 3962 C C . LEU C 3 215 ? 14.112 37.675 -14.500 1.00 19.87 215 LEU I C 1
ATOM 3963 O O . LEU C 3 215 ? 13.174 38.093 -15.182 1.00 19.68 215 LEU I O 1
ATOM 3968 N N . VAL C 3 216 ? 15.330 37.474 -14.987 1.00 18.50 216 VAL I N 1
ATOM 3969 C CA . VAL C 3 216 ? 15.627 37.707 -16.388 1.00 19.02 216 VAL I CA 1
ATOM 3970 C C . VAL C 3 216 ? 16.319 36.466 -16.946 1.00 18.55 216 VAL I C 1
ATOM 3971 O O . VAL C 3 216 ? 17.331 36.024 -16.413 1.00 18.18 216 VAL I O 1
ATOM 3975 N N . ASN C 3 217 ? 15.745 35.877 -17.987 1.00 18.83 217 ASN I N 1
ATOM 3976 C CA . ASN C 3 217 ? 16.362 34.708 -18.611 1.00 19.44 217 ASN I CA 1
ATOM 3977 C C . ASN C 3 217 ? 16.271 34.882 -20.121 1.00 19.90 217 ASN I C 1
ATOM 3978 O O . ASN C 3 217 ? 15.185 35.038 -20.686 1.00 19.10 217 ASN I O 1
ATOM 3983 N N . THR C 3 218 ? 17.434 34.886 -20.766 1.00 18.49 218 THR I N 1
ATOM 3984 C CA . THR C 3 218 ? 17.515 35.106 -22.202 1.00 19.71 218 THR I CA 1
ATOM 3985 C C . THR C 3 218 ? 18.403 34.061 -22.863 1.00 21.63 218 THR I C 1
ATOM 3986 O O . THR C 3 218 ? 19.314 33.519 -22.234 1.00 21.11 218 THR I O 1
ATOM 3990 N N . ILE C 3 219 ? 18.160 33.807 -24.144 1.00 22.35 219 ILE I N 1
ATOM 3991 C CA . ILE C 3 219 ? 18.915 32.779 -24.843 1.00 22.17 219 ILE I CA 1
ATOM 3992 C C . ILE C 3 219 ? 18.857 32.956 -26.361 1.00 23.87 219 ILE I C 1
ATOM 3993 O O . ILE C 3 219 ? 17.840 33.385 -26.907 1.00 22.21 219 ILE I O 1
ATOM 3998 N N . TYR C 3 220 ? 19.966 32.641 -27.027 1.00 23.53 220 TYR I N 1
ATOM 3999 C CA . TYR C 3 220 ? 20.071 32.741 -28.482 1.00 23.81 220 TYR I CA 1
ATOM 4000 C C . TYR C 3 220 ? 20.563 31.391 -28.990 1.00 24.29 220 TYR I C 1
ATOM 4001 O O . TYR C 3 220 ? 21.458 30.791 -28.386 1.00 23.08 220 TYR I O 1
ATOM 4010 N N . PHE C 3 221 ? 19.991 30.920 -30.094 1.00 23.44 221 PHE I N 1
ATOM 4011 C CA . PHE C 3 221 ? 20.385 29.632 -30.656 1.00 24.67 221 PHE I CA 1
ATOM 4012 C C . PHE C 3 221 ? 20.423 29.624 -32.180 1.00 24.82 221 PHE I C 1
ATOM 4013 O O . PHE C 3 221 ? 19.464 30.016 -32.842 1.00 24.39 221 PHE I O 1
ATOM 4021 N N . LYS C 3 222 ? 21.551 29.172 -32.720 1.00 25.19 222 LYS I N 1
ATOM 4022 C CA . LYS C 3 222 ? 21.746 29.056 -34.163 1.00 25.96 222 LYS I CA 1
ATOM 4023 C C . LYS C 3 222 ? 22.426 27.705 -34.359 1.00 25.85 222 LYS I C 1
ATOM 4024 O O . LYS C 3 222 ? 23.622 27.563 -34.109 1.00 27.98 222 LYS I O 1
ATOM 4028 N N . GLY C 3 223 ? 21.652 26.718 -34.796 1.00 26.64 223 GLY I N 1
ATOM 4029 C CA . GLY C 3 223 ? 22.182 25.381 -34.978 1.00 26.46 223 GLY I CA 1
ATOM 4030 C C . GLY C 3 223 ? 22.933 25.130 -36.269 1.00 27.79 223 GLY I C 1
ATOM 4031 O O . GLY C 3 223 ? 22.739 25.828 -37.266 1.00 26.61 223 GLY I O 1
ATOM 4032 N N . LEU C 3 224 ? 23.806 24.126 -36.222 1.00 26.93 224 LEU I N 1
ATOM 4033 C CA . LEU C 3 224 ? 24.617 23.696 -37.359 1.00 28.45 224 LEU I CA 1
ATOM 4034 C C . LEU C 3 224 ? 24.082 22.328 -37.769 1.00 26.78 224 LEU I C 1
ATOM 4035 O O . LEU C 3 224 ? 24.166 21.368 -37.009 1.00 26.22 224 LEU I O 1
ATOM 4040 N N . TRP C 3 225 ? 23.510 22.253 -38.964 1.00 26.13 225 TRP I N 1
ATOM 4041 C CA . TRP C 3 225 ? 22.938 21.011 -39.466 1.00 26.04 225 TRP I CA 1
ATOM 4042 C C . TRP C 3 225 ? 23.960 19.892 -39.598 1.00 25.80 225 TRP I C 1
ATOM 4043 O O . TRP C 3 225 ? 25.134 20.141 -39.867 1.00 26.91 225 TRP I O 1
ATOM 4054 N N . LYS C 3 226 ? 23.503 18.661 -39.406 1.00 26.86 226 LYS I N 1
ATOM 4055 C CA . LYS C 3 226 ? 24.371 17.500 -39.568 1.00 28.89 226 LYS I CA 1
ATOM 4056 C C . LYS C 3 226 ? 24.511 17.365 -41.081 1.00 28.96 226 LYS I C 1
ATOM 4057 O O . LYS C 3 226 ? 25.577 17.030 -41.596 1.00 29.19 226 LYS I O 1
ATOM 4063 N N . SER C 3 227 ? 23.406 17.637 -41.772 1.00 28.58 227 SER I N 1
ATOM 4064 C CA . SER C 3 227 ? 23.337 17.594 -43.233 1.00 30.14 227 SER I CA 1
ATOM 4065 C C . SER C 3 227 ? 22.890 18.981 -43.688 1.00 28.73 227 SER I C 1
ATOM 4066 O O . SER C 3 227 ? 21.698 19.280 -43.724 1.00 29.39 227 SER I O 1
ATOM 4069 N N . LYS C 3 228 ? 23.850 19.829 -44.034 1.00 27.85 228 LYS I N 1
ATOM 4070 C CA . LYS C 3 228 ? 23.550 21.197 -44.440 1.00 28.98 228 LYS I CA 1
ATOM 4071 C C . LYS C 3 228 ? 22.766 21.333 -45.739 1.00 28.43 228 LYS I C 1
ATOM 4072 O O . LYS C 3 228 ? 22.704 20.406 -46.550 1.00 27.73 228 LYS I O 1
ATOM 4078 N N . PHE C 3 229 ? 22.152 22.501 -45.912 1.00 27.25 229 PHE I N 1
ATOM 4079 C CA . PHE C 3 229 ? 21.414 22.820 -47.126 1.00 27.69 229 PHE I CA 1
ATOM 4080 C C . PHE C 3 229 ? 22.432 23.574 -47.972 1.00 27.92 229 PHE I C 1
ATOM 4081 O O . PHE C 3 229 ? 23.245 24.330 -47.434 1.00 28.13 229 PHE I O 1
ATOM 4089 N N . SER C 3 230 ? 22.403 23.372 -49.284 1.00 27.65 230 SER I N 1
ATOM 4090 C CA . SER C 3 230 ? 23.330 24.083 -50.149 1.00 27.47 230 SER I CA 1
ATOM 4091 C C . SER C 3 230 ? 22.678 25.401 -50.536 1.00 27.41 230 SER I C 1
ATOM 4092 O O . SER C 3 230 ? 21.535 25.432 -50.985 1.00 26.96 230 SER I O 1
ATOM 4095 N N . PRO C 3 231 ? 23.395 26.514 -50.342 1.00 28.74 231 PRO I N 1
ATOM 4096 C CA . PRO C 3 231 ? 22.892 27.849 -50.668 1.00 29.07 231 PRO I CA 1
ATOM 4097 C C . PRO C 3 231 ? 22.425 28.000 -52.117 1.00 29.01 231 PRO I C 1
ATOM 4098 O O . PRO C 3 231 ? 21.536 28.799 -52.408 1.00 28.40 231 PRO I O 1
ATOM 4102 N N A GLU C 3 232 ? 23.024 27.229 -53.019 0.50 29.03 232 GLU I N 1
ATOM 4103 N N B GLU C 3 232 ? 23.028 27.228 -53.017 0.50 29.06 232 GLU I N 1
ATOM 4104 C CA A GLU C 3 232 ? 22.662 27.296 -54.430 0.50 28.70 232 GLU I CA 1
ATOM 4105 C CA B GLU C 3 232 ? 22.673 27.281 -54.430 0.50 28.72 232 GLU I CA 1
ATOM 4106 C C A GLU C 3 232 ? 21.234 26.806 -54.647 0.50 28.46 232 GLU I C 1
ATOM 4107 C C B GLU C 3 232 ? 21.246 26.787 -54.655 0.50 28.49 232 GLU I C 1
ATOM 4108 O O A GLU C 3 232 ? 20.627 27.075 -55.685 0.50 27.74 232 GLU I O 1
ATOM 4109 O O B GLU C 3 232 ? 20.652 27.037 -55.704 0.50 27.80 232 GLU I O 1
ATOM 4120 N N . ASN C 3 233 ? 20.701 26.090 -53.662 1.00 27.25 233 ASN I N 1
ATOM 4121 C CA . ASN C 3 233 ? 19.346 25.563 -53.752 1.00 26.92 233 ASN I CA 1
ATOM 4122 C C . ASN C 3 233 ? 18.323 26.416 -53.010 1.00 27.10 233 ASN I C 1
ATOM 4123 O O . ASN C 3 233 ? 17.145 26.078 -52.957 1.00 27.11 233 ASN I O 1
ATOM 4128 N N . THR C 3 234 ? 18.773 27.523 -52.432 1.00 28.50 234 THR I N 1
ATOM 4129 C CA . THR C 3 234 ? 17.864 28.413 -51.723 1.00 29.73 234 THR I CA 1
ATOM 4130 C C . THR C 3 234 ? 17.385 29.494 -52.679 1.00 31.84 234 THR I C 1
ATOM 4131 O O . THR C 3 234 ? 18.191 30.141 -53.345 1.00 31.57 234 THR I O 1
ATOM 4135 N N A ARG C 3 235 ? 16.075 29.691 -52.741 0.50 32.64 235 ARG I N 1
ATOM 4136 N N B ARG C 3 235 ? 16.072 29.669 -52.772 0.50 33.08 235 ARG I N 1
ATOM 4137 C CA A ARG C 3 235 ? 15.515 30.714 -53.609 0.50 35.77 235 ARG I CA 1
ATOM 4138 C CA B ARG C 3 235 ? 15.510 30.707 -53.625 0.50 36.55 235 ARG I CA 1
ATOM 4139 C C A ARG C 3 235 ? 14.192 31.212 -53.050 0.50 37.16 235 ARG I C 1
ATOM 4140 C C B ARG C 3 235 ? 14.159 31.171 -53.106 0.50 37.72 235 ARG I C 1
ATOM 4141 O O A ARG C 3 235 ? 13.623 30.606 -52.141 0.50 36.93 235 ARG I O 1
ATOM 4142 O O B ARG C 3 235 ? 13.535 30.501 -52.283 0.50 37.80 235 ARG I O 1
ATOM 4157 N N . LYS C 3 236 ? 13.718 32.330 -53.586 1.00 38.64 236 LYS I N 1
ATOM 4158 C CA . LYS C 3 236 ? 12.457 32.906 -53.154 1.00 40.53 236 LYS I CA 1
ATOM 4159 C C . LYS C 3 236 ? 11.242 32.090 -53.559 1.00 41.98 236 LYS I C 1
ATOM 4160 O O . LYS C 3 236 ? 11.080 31.711 -54.718 1.00 42.35 236 LYS I O 1
ATOM 4166 N N . GLU C 3 237 ? 10.396 31.811 -52.578 1.00 42.03 237 GLU I N 1
ATOM 4167 C CA . GLU C 3 237 ? 9.166 31.070 -52.789 1.00 42.70 237 GLU I CA 1
ATOM 4168 C C . GLU C 3 237 ? 8.117 31.700 -51.886 1.00 42.73 237 GLU I C 1
ATOM 4169 O O . GLU C 3 237 ? 8.449 32.312 -50.870 1.00 42.73 237 GLU I O 1
ATOM 4175 N N . LEU C 3 238 ? 6.852 31.565 -52.260 1.00 41.60 238 LEU I N 1
ATOM 4176 C CA . LEU C 3 238 ? 5.781 32.137 -51.461 1.00 40.87 238 LEU I CA 1
ATOM 4177 C C . LEU C 3 238 ? 5.522 31.340 -50.193 1.00 39.66 238 LEU I C 1
ATOM 4178 O O . LEU C 3 238 ? 5.561 30.111 -50.200 1.00 37.88 238 LEU I O 1
ATOM 4183 N N . PHE C 3 239 ? 5.276 32.055 -49.100 1.00 38.80 239 PHE I N 1
ATOM 4184 C CA . PHE C 3 239 ? 4.949 31.424 -47.829 1.00 37.50 239 PHE I CA 1
ATOM 4185 C C . PHE C 3 239 ? 3.524 31.883 -47.547 1.00 36.91 239 PHE I C 1
ATOM 4186 O O . PHE C 3 239 ? 3.247 33.083 -47.523 1.00 38.02 239 PHE I O 1
ATOM 4194 N N . TYR C 3 240 ? 2.623 30.925 -47.355 1.00 37.01 240 TYR I N 1
ATOM 4195 C CA . TYR C 3 240 ? 1.216 31.222 -47.109 1.00 38.72 240 TYR I CA 1
ATOM 4196 C C . TYR C 3 240 ? 0.874 31.347 -45.629 1.00 38.61 240 TYR I C 1
ATOM 4197 O O . TYR C 3 240 ? 0.694 30.346 -44.936 1.00 37.93 240 TYR I O 1
ATOM 4206 N N . LYS C 3 241 ? 0.772 32.587 -45.161 1.00 38.32 241 LYS I N 1
ATOM 4207 C CA . LYS C 3 241 ? 0.459 32.865 -43.764 1.00 39.41 241 LYS I CA 1
ATOM 4208 C C . LYS C 3 241 ? -1.002 32.587 -43.424 1.00 40.05 241 LYS I C 1
ATOM 4209 O O . LYS C 3 241 ? -1.857 32.506 -44.309 1.00 40.50 241 LYS I O 1
ATOM 4215 N N . ALA C 3 242 ? -1.279 32.447 -42.132 1.00 40.86 242 ALA I N 1
ATOM 4216 C CA . ALA C 3 242 ? -2.627 32.160 -41.651 1.00 42.83 242 ALA I CA 1
ATOM 4217 C C . ALA C 3 242 ? -3.608 33.318 -41.825 1.00 43.70 242 ALA I C 1
ATOM 4218 O O . ALA C 3 242 ? -4.820 33.118 -41.754 1.00 43.73 242 ALA I O 1
ATOM 4220 N N . ASP C 3 243 ? -3.095 34.524 -42.045 1.00 44.95 243 ASP I N 1
ATOM 4221 C CA . ASP C 3 243 ? -3.967 35.678 -42.218 1.00 46.82 243 ASP I CA 1
ATOM 4222 C C . ASP C 3 243 ? -4.505 35.752 -43.642 1.00 48.21 243 ASP I C 1
ATOM 4223 O O . ASP C 3 243 ? -5.114 36.748 -44.038 1.00 48.45 243 ASP I O 1
ATOM 4228 N N . GLY C 3 244 ? -4.278 34.689 -44.409 1.00 49.27 244 GLY I N 1
ATOM 4229 C CA . GLY C 3 244 ? -4.754 34.648 -45.779 1.00 50.47 244 GLY I CA 1
ATOM 4230 C C . GLY C 3 244 ? -3.800 35.285 -46.768 1.00 50.65 244 GLY I C 1
ATOM 4231 O O . GLY C 3 244 ? -3.956 35.129 -47.978 1.00 51.34 244 GLY I O 1
ATOM 4232 N N A GLU C 3 245 ? -2.811 36.008 -46.255 0.50 50.72 245 GLU I N 1
ATOM 4233 N N B GLU C 3 245 ? -2.810 36.006 -46.255 0.50 50.44 245 GLU I N 1
ATOM 4234 C CA A GLU C 3 245 ? -1.828 36.666 -47.106 0.50 51.09 245 GLU I CA 1
ATOM 4235 C CA B GLU C 3 245 ? -1.831 36.660 -47.110 0.50 50.58 245 GLU I CA 1
ATOM 4236 C C A GLU C 3 245 ? -0.626 35.767 -47.358 0.50 50.88 245 GLU I C 1
ATOM 4237 C C B GLU C 3 245 ? -0.623 35.769 -47.355 0.50 50.57 245 GLU I C 1
ATOM 4238 O O A GLU C 3 245 ? -0.452 34.741 -46.700 0.50 50.71 245 GLU I O 1
ATOM 4239 O O B GLU C 3 245 ? -0.442 34.749 -46.689 0.50 50.42 245 GLU I O 1
ATOM 4250 N N . SER C 3 246 ? 0.202 36.162 -48.319 1.00 50.49 246 SER I N 1
ATOM 4251 C CA . SER C 3 246 ? 1.397 35.410 -48.660 1.00 49.72 246 SER I CA 1
ATOM 4252 C C . SER C 3 246 ? 2.561 36.384 -48.694 1.00 49.33 246 SER I C 1
ATOM 4253 O O . SER C 3 246 ? 2.375 37.582 -48.916 1.00 49.10 246 SER I O 1
ATOM 4256 N N . CYS C 3 247 ? 3.762 35.873 -48.463 1.00 47.97 247 CYS I N 1
ATOM 4257 C CA . CYS C 3 247 ? 4.939 36.717 -48.493 1.00 46.76 247 CYS I CA 1
ATOM 4258 C C . CYS C 3 247 ? 6.123 35.961 -49.077 1.00 46.04 247 CYS I C 1
ATOM 4259 O O . CYS C 3 247 ? 6.136 34.732 -49.096 1.00 44.52 247 CYS I O 1
ATOM 4262 N N . SER C 3 248 ? 7.105 36.708 -49.569 1.00 45.10 248 SER I N 1
ATOM 4263 C CA . SER C 3 248 ? 8.288 36.117 -50.179 1.00 44.83 248 SER I CA 1
ATOM 4264 C C . SER C 3 248 ? 9.328 35.733 -49.133 1.00 43.64 248 SER I C 1
ATOM 4265 O O . SER C 3 248 ? 9.896 36.595 -48.463 1.00 44.61 248 SER I O 1
ATOM 4268 N N . ALA C 3 249 ? 9.575 34.435 -49.004 1.00 42.05 249 ALA I N 1
ATOM 4269 C CA . ALA C 3 249 ? 10.549 33.938 -48.042 1.00 39.90 249 ALA I CA 1
ATOM 4270 C C . ALA C 3 249 ? 11.693 33.225 -48.749 1.00 38.30 249 ALA I C 1
ATOM 4271 O O . ALA C 3 249 ? 11.528 32.718 -49.860 1.00 39.00 249 ALA I O 1
ATOM 4273 N N . SER C 3 250 ? 12.857 33.205 -48.108 1.00 36.46 250 SER I N 1
ATOM 4274 C CA . SER C 3 250 ? 14.020 32.519 -48.659 1.00 34.65 250 SER I CA 1
ATOM 4275 C C . SER C 3 250 ? 13.817 31.064 -48.259 1.00 32.24 250 SER I C 1
ATOM 4276 O O . SER C 3 250 ? 13.923 30.714 -47.082 1.00 32.13 250 SER I O 1
ATOM 4279 N N A MET C 3 251 ? 13.517 30.213 -49.239 0.50 29.58 251 MET I N 1
ATOM 4280 N N B MET C 3 251 ? 13.540 30.224 -49.248 0.50 31.05 251 MET I N 1
ATOM 4281 C CA A MET C 3 251 ? 13.244 28.793 -48.996 0.50 27.36 251 MET I CA 1
ATOM 4282 C CA B MET C 3 251 ? 13.299 28.819 -48.989 0.50 30.01 251 MET I CA 1
ATOM 4283 C C A MET C 3 251 ? 14.424 27.868 -49.317 0.50 26.97 251 MET I C 1
ATOM 4284 C C B MET C 3 251 ? 14.502 27.940 -49.300 0.50 28.69 251 MET I C 1
ATOM 4285 O O A MET C 3 251 ? 14.821 27.738 -50.474 0.50 26.23 251 MET I O 1
ATOM 4286 O O B MET C 3 251 ? 15.000 27.926 -50.424 0.50 28.35 251 MET I O 1
ATOM 4295 N N . MET C 3 252 ? 14.967 27.216 -48.290 1.00 26.66 252 MET I N 1
ATOM 4296 C CA . MET C 3 252 ? 16.096 26.301 -48.458 1.00 25.51 252 MET I CA 1
ATOM 4297 C C . MET C 3 252 ? 15.525 24.983 -48.971 1.00 25.59 252 MET I C 1
ATOM 4298 O O . MET C 3 252 ? 14.349 24.683 -48.752 1.00 24.22 252 MET I O 1
ATOM 4303 N N . TYR C 3 253 ? 16.364 24.193 -49.633 1.00 25.86 253 TYR I N 1
ATOM 4304 C CA . TYR C 3 253 ? 15.934 22.933 -50.220 1.00 25.48 253 TYR I CA 1
ATOM 4305 C C . TYR C 3 253 ? 17.054 21.903 -50.210 1.00 24.88 253 TYR I C 1
ATOM 4306 O O . TYR C 3 253 ? 18.218 22.242 -50.397 1.00 24.55 253 TYR I O 1
ATOM 4315 N N . GLN C 3 254 ? 16.703 20.646 -49.967 1.00 26.77 254 GLN I N 1
ATOM 4316 C CA . GLN C 3 254 ? 17.691 19.577 -50.011 1.00 27.73 254 GLN I CA 1
ATOM 4317 C C . GLN C 3 254 ? 17.007 18.229 -50.052 1.00 28.63 254 GLN I C 1
ATOM 4318 O O . GLN C 3 254 ? 15.860 18.089 -49.627 1.00 27.84 254 GLN I O 1
ATOM 4324 N N . GLU C 3 255 ? 17.715 17.242 -50.585 1.00 29.88 255 GLU I N 1
ATOM 4325 C CA . GLU C 3 255 ? 17.192 15.893 -50.667 1.00 31.01 255 GLU I CA 1
ATOM 4326 C C . GLU C 3 255 ? 18.119 15.011 -49.855 1.00 31.35 255 GLU I C 1
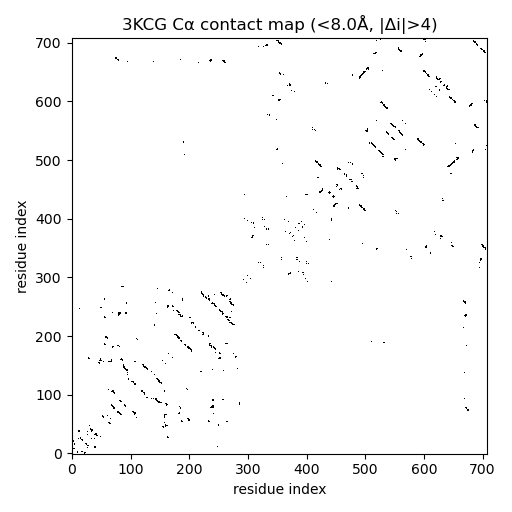ATOM 4327 O O . GLU C 3 255 ? 19.331 15.006 -50.074 1.00 31.94 255 GLU I O 1
ATOM 4333 N N . GLY C 3 256 ? 17.552 14.271 -48.910 1.00 31.37 256 GLY I N 1
ATOM 4334 C CA . GLY C 3 256 ? 18.369 13.405 -48.087 1.00 32.42 256 GLY I CA 1
ATOM 4335 C C . GLY C 3 256 ? 17.551 12.449 -47.244 1.00 33.11 256 GLY I C 1
ATOM 4336 O O . GLY C 3 256 ? 16.321 12.470 -47.277 1.00 33.19 256 GLY I O 1
ATOM 4337 N N . LYS C 3 257 ? 18.246 11.604 -46.490 1.00 33.60 257 LYS I N 1
ATOM 4338 C CA . LYS C 3 257 ? 17.596 10.633 -45.619 1.00 34.56 257 LYS I CA 1
ATOM 4339 C C . LYS C 3 257 ? 17.355 11.277 -44.256 1.00 33.52 257 LYS I C 1
ATOM 4340 O O . LYS C 3 257 ? 18.296 11.716 -43.599 1.00 34.04 257 LYS I O 1
ATOM 4342 N N . PHE C 3 258 ? 16.094 11.330 -43.841 1.00 33.50 258 PHE I N 1
ATOM 4343 C CA . PHE C 3 258 ? 15.729 11.926 -42.558 1.00 34.76 258 PHE I CA 1
ATOM 4344 C C . PHE C 3 258 ? 14.621 11.139 -41.873 1.00 35.16 258 PHE I C 1
ATOM 4345 O O . PHE C 3 258 ? 13.791 10.516 -42.538 1.00 35.75 258 PHE I O 1
ATOM 4353 N N A ARG C 3 259 ? 14.607 11.176 -40.545 0.50 35.04 259 ARG I N 1
ATOM 4354 N N B ARG C 3 259 ? 14.611 11.155 -40.545 0.50 34.64 259 ARG I N 1
ATOM 4355 C CA A ARG C 3 259 ? 13.570 10.491 -39.786 0.50 35.53 259 ARG I CA 1
ATOM 4356 C CA B ARG C 3 259 ? 13.571 10.455 -39.806 0.50 34.85 259 ARG I CA 1
ATOM 4357 C C A ARG C 3 259 ? 12.282 11.261 -40.047 0.50 34.97 259 ARG I C 1
ATOM 4358 C C B ARG C 3 259 ? 12.287 11.245 -40.038 0.50 34.55 259 ARG I C 1
ATOM 4359 O O A ARG C 3 259 ? 12.211 12.467 -39.806 0.50 34.03 259 ARG I O 1
ATOM 4360 O O B ARG C 3 259 ? 12.228 12.446 -39.769 0.50 33.74 259 ARG I O 1
ATOM 4375 N N . TYR C 3 260 ? 11.266 10.565 -40.545 1.00 34.66 260 TYR I N 1
ATOM 4376 C CA . TYR C 3 260 ? 9.999 11.207 -40.867 1.00 34.61 260 TYR I CA 1
ATOM 4377 C C . TYR C 3 260 ? 8.782 10.312 -40.667 1.00 35.77 260 TYR I C 1
ATOM 4378 O O . TYR C 3 260 ? 8.897 9.089 -40.593 1.00 36.16 260 TYR I O 1
ATOM 4387 N N . ARG C 3 261 ? 7.615 10.942 -40.591 1.00 36.64 261 ARG I N 1
ATOM 4388 C CA . ARG C 3 261 ? 6.359 10.228 -40.436 1.00 39.33 261 ARG I CA 1
ATOM 4389 C C . ARG C 3 261 ? 5.152 11.128 -40.667 1.00 39.74 261 ARG I C 1
ATOM 4390 O O . ARG C 3 261 ? 5.089 12.246 -40.157 1.00 39.69 261 ARG I O 1
ATOM 4398 N N . ARG C 3 262 ? 4.204 10.641 -41.462 1.00 40.16 262 ARG I N 1
ATOM 4399 C CA . ARG C 3 262 ? 2.977 11.379 -41.711 1.00 41.56 262 ARG I CA 1
ATOM 4400 C C . ARG C 3 262 ? 1.976 10.754 -40.751 1.00 43.48 262 ARG I C 1
ATOM 4401 O O . ARG C 3 262 ? 1.648 9.571 -40.863 1.00 42.90 262 ARG I O 1
ATOM 4409 N N . VAL C 3 263 ? 1.505 11.549 -39.798 1.00 45.18 263 VAL I N 1
ATOM 4410 C CA . VAL C 3 263 ? 0.574 11.059 -38.794 1.00 47.13 263 VAL I CA 1
ATOM 4411 C C . VAL C 3 263 ? -0.890 11.301 -39.124 1.00 48.47 263 VAL I C 1
ATOM 4412 O O . VAL C 3 263 ? -1.239 11.679 -40.243 1.00 48.96 263 VAL I O 1
ATOM 4416 N N . ALA C 3 264 ? -1.742 11.073 -38.130 1.00 50.25 264 ALA I N 1
ATOM 4417 C CA . ALA C 3 264 ? -3.181 11.242 -38.277 1.00 51.42 264 ALA I CA 1
ATOM 4418 C C . ALA C 3 264 ? -3.549 12.594 -38.869 1.00 52.29 264 ALA I C 1
ATOM 4419 O O . ALA C 3 264 ? -2.936 13.615 -38.549 1.00 52.90 264 ALA I O 1
ATOM 4421 N N . GLU C 3 265 ? -4.556 12.587 -39.738 1.00 52.32 265 GLU I N 1
ATOM 4422 C CA . GLU C 3 265 ? -5.040 13.799 -40.382 1.00 52.40 265 GLU I CA 1
ATOM 4423 C C . GLU C 3 265 ? -4.033 14.450 -41.327 1.00 50.78 265 GLU I C 1
ATOM 4424 O O . GLU C 3 265 ? -4.137 15.634 -41.641 1.00 51.35 265 GLU I O 1
ATOM 4430 N N . GLY C 3 266 ? -3.059 13.665 -41.776 1.00 49.18 266 GLY I N 1
ATOM 4431 C CA . GLY C 3 266 ? -2.066 14.162 -42.715 1.00 46.66 266 GLY I CA 1
ATOM 4432 C C . GLY C 3 266 ? -0.943 15.041 -42.198 1.00 44.28 266 GLY I C 1
ATOM 4433 O O . GLY C 3 266 ? -0.169 15.574 -42.993 1.00 44.44 266 GLY I O 1
ATOM 4434 N N . THR C 3 267 ? -0.839 15.205 -40.885 1.00 42.21 267 THR I N 1
ATOM 4435 C CA . THR C 3 267 ? 0.223 16.034 -40.326 1.00 39.12 267 THR I CA 1
ATOM 4436 C C . THR C 3 267 ? 1.583 15.377 -40.536 1.00 37.28 267 THR I C 1
ATOM 4437 O O . THR C 3 267 ? 1.757 14.183 -40.285 1.00 37.70 267 THR I O 1
ATOM 4441 N N . GLN C 3 268 ? 2.547 16.161 -41.006 1.00 34.60 268 GLN I N 1
ATOM 4442 C CA . GLN C 3 268 ? 3.888 15.652 -41.250 1.00 32.41 268 GLN I CA 1
ATOM 4443 C C . GLN C 3 268 ? 4.836 16.014 -40.115 1.00 31.49 268 GLN I C 1
ATOM 4444 O O . GLN C 3 268 ? 4.856 17.155 -39.650 1.00 30.62 268 GLN I O 1
ATOM 4450 N N . VAL C 3 269 ? 5.618 15.031 -39.680 1.00 30.59 269 VAL I N 1
ATOM 4451 C CA . VAL C 3 269 ? 6.591 15.214 -38.611 1.00 30.26 269 VAL I CA 1
ATOM 4452 C C . VAL C 3 269 ? 7.978 14.898 -39.160 1.00 30.25 269 VAL I C 1
ATOM 4453 O O . VAL C 3 269 ? 8.219 13.804 -39.670 1.00 31.79 269 VAL I O 1
ATOM 4457 N N . LEU C 3 270 ? 8.888 15.860 -39.052 1.00 28.17 270 LEU I N 1
ATOM 4458 C CA . LEU C 3 270 ? 10.244 15.693 -39.558 1.00 27.71 270 LEU I CA 1
ATOM 4459 C C . LEU C 3 270 ? 11.294 16.064 -38.522 1.00 27.29 270 LEU I C 1
ATOM 4460 O O . LEU C 3 270 ? 11.166 17.079 -37.840 1.00 27.43 270 LEU I O 1
ATOM 4465 N N . GLU C 3 271 ? 12.334 15.246 -38.408 1.00 27.43 271 GLU I N 1
ATOM 4466 C CA . GLU C 3 271 ? 13.416 15.534 -37.475 1.00 26.94 271 GLU I CA 1
ATOM 4467 C C . GLU C 3 271 ? 14.687 15.812 -38.267 1.00 27.69 271 GLU I C 1
ATOM 4468 O O . GLU C 3 271 ? 15.107 14.998 -39.092 1.00 28.76 271 GLU I O 1
ATOM 4474 N N . LEU C 3 272 ? 15.278 16.979 -38.036 1.00 26.03 272 LEU I N 1
ATOM 4475 C CA . LEU C 3 272 ? 16.515 17.369 -38.700 1.00 27.30 272 LEU I CA 1
ATOM 4476 C C . LEU C 3 272 ? 17.571 17.508 -37.611 1.00 27.58 272 LEU I C 1
ATOM 4477 O O . LEU C 3 272 ? 17.506 18.419 -36.786 1.00 26.76 272 LEU I O 1
ATOM 4482 N N . PRO C 3 273 ? 18.557 16.597 -37.590 1.00 28.00 273 PRO I N 1
ATOM 4483 C CA . PRO C 3 273 ? 19.619 16.633 -36.581 1.00 27.65 273 PRO I CA 1
ATOM 4484 C C . PRO C 3 273 ? 20.684 17.687 -36.828 1.00 27.16 273 PRO I C 1
ATOM 4485 O O . PRO C 3 273 ? 20.936 18.076 -37.964 1.00 25.83 273 PRO I O 1
ATOM 4489 N N . PHE C 3 274 ? 21.308 18.141 -35.746 1.00 26.00 274 PHE I N 1
ATOM 4490 C CA . PHE C 3 274 ? 22.395 19.106 -35.827 1.00 25.86 274 PHE I CA 1
ATOM 4491 C C . PHE C 3 274 ? 23.657 18.277 -35.637 1.00 28.01 274 PHE I C 1
ATOM 4492 O O . PHE C 3 274 ? 23.568 17.103 -35.279 1.00 27.88 274 PHE I O 1
ATOM 4500 N N . LYS C 3 275 ? 24.816 18.882 -35.881 1.00 31.45 275 LYS I N 1
ATOM 4501 C CA . LYS C 3 275 ? 26.104 18.207 -35.701 1.00 34.89 275 LYS I CA 1
ATOM 4502 C C . LYS C 3 275 ? 26.071 17.384 -34.418 1.00 35.88 275 LYS I C 1
ATOM 4503 O O . LYS C 3 275 ? 25.484 17.811 -33.428 1.00 36.50 275 LYS I O 1
ATOM 4509 N N . GLY C 3 276 ? 26.711 16.218 -34.430 1.00 37.02 276 GLY I N 1
ATOM 4510 C CA . GLY C 3 276 ? 26.758 15.394 -33.234 1.00 36.95 276 GLY I CA 1
ATOM 4511 C C . GLY C 3 276 ? 25.563 14.499 -32.971 1.00 37.14 276 GLY I C 1
ATOM 4512 O O . GLY C 3 276 ? 25.636 13.591 -32.142 1.00 36.99 276 GLY I O 1
ATOM 4513 N N . ASP C 3 277 ? 24.458 14.763 -33.657 1.00 36.11 277 ASP I N 1
ATOM 4514 C CA . ASP C 3 277 ? 23.245 13.966 -33.515 1.00 37.47 277 ASP I CA 1
ATOM 4515 C C . ASP C 3 277 ? 22.495 13.990 -32.178 1.00 37.65 277 ASP I C 1
ATOM 4516 O O . ASP C 3 277 ? 21.331 13.595 -32.140 1.00 39.19 277 ASP I O 1
ATOM 4521 N N A ASP C 3 278 ? 23.133 14.408 -31.091 0.50 36.39 278 ASP I N 1
ATOM 4522 N N B ASP C 3 278 ? 23.129 14.461 -31.100 0.50 36.83 278 ASP I N 1
ATOM 4523 C CA A ASP C 3 278 ? 22.406 14.418 -29.831 0.50 35.60 278 ASP I CA 1
ATOM 4524 C CA B ASP C 3 278 ? 22.442 14.501 -29.799 0.50 36.36 278 ASP I CA 1
ATOM 4525 C C A ASP C 3 278 ? 21.263 15.441 -29.845 0.50 34.20 278 ASP I C 1
ATOM 4526 C C B ASP C 3 278 ? 21.251 15.434 -29.895 0.50 34.79 278 ASP I C 1
ATOM 4527 O O A ASP C 3 278 ? 20.158 15.125 -29.393 0.50 34.20 278 ASP I O 1
ATOM 4528 O O B ASP C 3 278 ? 20.122 15.061 -29.582 0.50 34.94 278 ASP I O 1
ATOM 4537 N N . ILE C 3 279 ? 21.524 16.644 -30.346 1.00 32.48 279 ILE I N 1
ATOM 4538 C CA . ILE C 3 279 ? 20.504 17.702 -30.450 1.00 30.38 279 ILE I CA 1
ATOM 4539 C C . ILE C 3 279 ? 19.855 17.747 -31.834 1.00 28.73 279 ILE I C 1
ATOM 4540 O O . ILE C 3 279 ? 20.550 17.749 -32.851 1.00 26.88 279 ILE I O 1
ATOM 4545 N N . THR C 3 280 ? 18.527 17.800 -31.872 1.00 27.83 280 THR I N 1
ATOM 4546 C CA . THR C 3 280 ? 17.820 17.835 -33.146 1.00 26.98 280 THR I CA 1
ATOM 4547 C C . THR C 3 280 ? 16.664 18.826 -33.155 1.00 27.62 280 THR I C 1
ATOM 4548 O O . THR C 3 280 ? 16.220 19.310 -32.111 1.00 27.00 280 THR I O 1
ATOM 4552 N N . MET C 3 281 ? 16.193 19.134 -34.355 1.00 26.22 281 MET I N 1
ATOM 4553 C CA . MET C 3 281 ? 15.054 20.016 -34.503 1.00 26.55 281 MET I CA 1
ATOM 4554 C C . MET C 3 281 ? 13.927 19.162 -35.055 1.00 27.10 281 MET I C 1
ATOM 4555 O O . MET C 3 281 ? 14.119 18.396 -36.002 1.00 27.75 281 MET I O 1
ATOM 4560 N N . VAL C 3 282 ? 12.758 19.275 -34.443 1.00 26.24 282 VAL I N 1
ATOM 4561 C CA . VAL C 3 282 ? 11.598 18.531 -34.897 1.00 27.02 282 VAL I CA 1
ATOM 4562 C C . VAL C 3 282 ? 10.591 19.541 -35.430 1.00 27.38 282 VAL I C 1
ATOM 4563 O O . VAL C 3 282 ? 10.278 20.532 -34.765 1.00 25.97 282 VAL I O 1
ATOM 4567 N N . LEU C 3 283 ? 10.108 19.298 -36.642 1.00 25.58 283 LEU I N 1
ATOM 4568 C CA . LEU C 3 283 ? 9.140 20.185 -37.263 1.00 26.89 283 LEU I CA 1
ATOM 4569 C C . LEU C 3 283 ? 7.800 19.478 -37.406 1.00 28.04 283 LEU I C 1
ATOM 4570 O O . LEU C 3 283 ? 7.743 18.306 -37.782 1.00 28.22 283 LEU I O 1
ATOM 4575 N N . ILE C 3 284 ? 6.723 20.192 -37.095 1.00 28.66 284 ILE I N 1
ATOM 4576 C CA . ILE C 3 284 ? 5.379 19.642 -37.217 1.00 29.49 284 ILE I CA 1
ATOM 4577 C C . ILE C 3 284 ? 4.614 20.508 -38.214 1.00 29.32 284 ILE I C 1
ATOM 4578 O O . ILE C 3 284 ? 4.311 21.671 -37.948 1.00 28.83 284 ILE I O 1
ATOM 4583 N N . LEU C 3 285 ? 4.314 19.929 -39.371 1.00 29.06 285 LEU I N 1
ATOM 4584 C CA . LEU C 3 285 ? 3.620 20.645 -40.435 1.00 29.76 285 LEU I CA 1
ATOM 4585 C C . LEU C 3 285 ? 2.247 20.053 -40.723 1.00 32.31 285 LEU I C 1
ATOM 4586 O O . LEU C 3 285 ? 2.132 18.964 -41.292 1.00 30.82 285 LEU I O 1
ATOM 4591 N N . PRO C 3 286 ? 1.182 20.766 -40.333 1.00 33.79 286 PRO I N 1
ATOM 4592 C CA . PRO C 3 286 ? -0.159 20.246 -40.587 1.00 36.80 286 PRO I CA 1
ATOM 4593 C C . PRO C 3 286 ? -0.481 20.329 -42.073 1.00 39.11 286 PRO I C 1
ATOM 4594 O O . PRO C 3 286 ? 0.130 21.108 -42.806 1.00 37.47 286 PRO I O 1
ATOM 4598 N N . LYS C 3 287 ? -1.428 19.513 -42.515 1.00 42.53 287 LYS I N 1
ATOM 4599 C CA . LYS C 3 287 ? -1.830 19.517 -43.912 1.00 46.54 287 LYS I CA 1
ATOM 4600 C C . LYS C 3 287 ? -2.497 20.857 -44.183 1.00 48.47 287 LYS I C 1
ATOM 4601 O O . LYS C 3 287 ? -2.863 21.576 -43.251 1.00 48.44 287 LYS I O 1
ATOM 4607 N N . PRO C 3 288 ? -2.650 21.222 -45.462 1.00 50.78 288 PRO I N 1
ATOM 4608 C CA . PRO C 3 288 ? -3.302 22.505 -45.726 1.00 52.34 288 PRO I CA 1
ATOM 4609 C C . PRO C 3 288 ? -4.741 22.355 -45.238 1.00 54.07 288 PRO I C 1
ATOM 4610 O O . PRO C 3 288 ? -5.302 21.259 -45.305 1.00 54.84 288 PRO I O 1
ATOM 4614 N N . GLU C 3 289 ? -5.319 23.439 -44.731 1.00 55.28 289 GLU I N 1
ATOM 4615 C CA . GLU C 3 289 ? -6.695 23.439 -44.233 1.00 56.57 289 GLU I CA 1
ATOM 4616 C C . GLU C 3 289 ? -6.818 23.127 -42.743 1.00 57.34 289 GLU I C 1
ATOM 4617 O O . GLU C 3 289 ? -7.812 23.499 -42.117 1.00 58.18 289 GLU I O 1
ATOM 4619 N N . LYS C 3 290 ? -5.835 22.437 -42.168 1.00 57.28 290 LYS I N 1
ATOM 4620 C CA . LYS C 3 290 ? -5.894 22.150 -40.737 1.00 56.56 290 LYS I CA 1
ATOM 4621 C C . LYS C 3 290 ? -5.050 23.175 -39.994 1.00 55.92 290 LYS I C 1
ATOM 4622 O O . LYS C 3 290 ? -3.825 23.067 -39.945 1.00 56.22 290 LYS I O 1
ATOM 4628 N N . SER C 3 291 ? -5.720 24.169 -39.422 1.00 54.85 291 SER I N 1
ATOM 4629 C CA . SER C 3 291 ? -5.050 25.235 -38.690 1.00 54.27 291 SER I CA 1
ATOM 4630 C C . SER C 3 291 ? -4.007 24.701 -37.723 1.00 53.21 291 SER I C 1
ATOM 4631 O O . SER C 3 291 ? -4.191 23.654 -37.099 1.00 53.04 291 SER I O 1
ATOM 4634 N N . LEU C 3 292 ? -2.904 25.431 -37.611 1.00 52.07 292 LEU I N 1
ATOM 4635 C CA . LEU C 3 292 ? -1.834 25.056 -36.705 1.00 50.93 292 LEU I CA 1
ATOM 4636 C C . LEU C 3 292 ? -2.383 25.257 -35.297 1.00 50.78 292 LEU I C 1
ATOM 4637 O O . LEU C 3 292 ? -2.018 24.542 -34.363 1.00 50.81 292 LEU I O 1
ATOM 4642 N N . ALA C 3 293 ? -3.277 26.233 -35.165 1.00 50.90 293 ALA I N 1
ATOM 4643 C CA . ALA C 3 293 ? -3.904 26.551 -33.887 1.00 51.20 293 ALA I CA 1
ATOM 4644 C C . ALA C 3 293 ? -4.602 25.324 -33.312 1.00 51.41 293 ALA I C 1
ATOM 4645 O O . ALA C 3 293 ? -4.593 25.102 -32.100 1.00 51.18 293 ALA I O 1
ATOM 4647 N N . LYS C 3 294 ? -5.208 24.529 -34.187 1.00 51.47 294 LYS I N 1
ATOM 4648 C CA . LYS C 3 294 ? -5.906 23.325 -33.760 1.00 51.74 294 LYS I CA 1
ATOM 4649 C C . LYS C 3 294 ? -4.911 22.280 -33.273 1.00 51.61 294 LYS I C 1
ATOM 4650 O O . LYS C 3 294 ? -5.153 21.595 -32.282 1.00 52.35 294 LYS I O 1
ATOM 4652 N N . VAL C 3 295 ? -3.786 22.164 -33.970 1.00 51.66 295 VAL I N 1
ATOM 4653 C CA . VAL C 3 295 ? -2.761 21.195 -33.600 1.00 51.99 295 VAL I CA 1
ATOM 4654 C C . VAL C 3 295 ? -2.087 21.548 -32.274 1.00 52.44 295 VAL I C 1
ATOM 4655 O O . VAL C 3 295 ? -1.598 20.667 -31.567 1.00 52.39 295 VAL I O 1
ATOM 4659 N N . GLU C 3 296 ? -2.060 22.835 -31.939 1.00 53.57 296 GLU I N 1
ATOM 4660 C CA . GLU C 3 296 ? -1.434 23.287 -30.699 1.00 55.03 296 GLU I CA 1
ATOM 4661 C C . GLU C 3 296 ? -2.228 22.872 -29.467 1.00 57.12 296 GLU I C 1
ATOM 4662 O O . GLU C 3 296 ? -1.665 22.366 -28.495 1.00 57.06 296 GLU I O 1
ATOM 4668 N N . LYS C 3 297 ? -3.536 23.099 -29.509 1.00 59.58 297 LYS I N 1
ATOM 4669 C CA . LYS C 3 297 ? -4.407 22.750 -28.394 1.00 62.42 297 LYS I CA 1
ATOM 4670 C C . LYS C 3 297 ? -4.608 21.242 -28.352 1.00 64.37 297 LYS I C 1
ATOM 4671 O O . LYS C 3 297 ? -4.627 20.631 -27.284 1.00 64.52 297 LYS I O 1
ATOM 4674 N N . GLU C 3 298 ? -4.743 20.656 -29.536 1.00 66.98 298 GLU I N 1
ATOM 4675 C CA . GLU C 3 298 ? -4.966 19.225 -29.699 1.00 69.35 298 GLU I CA 1
ATOM 4676 C C . GLU C 3 298 ? -3.660 18.429 -29.727 1.00 70.37 298 GLU I C 1
ATOM 4677 O O . GLU C 3 298 ? -3.359 17.770 -30.721 1.00 71.13 298 GLU I O 1
ATOM 4683 N N . LEU C 3 299 ? -2.887 18.478 -28.646 1.00 71.78 299 LEU I N 1
ATOM 4684 C CA . LEU C 3 299 ? -1.626 17.742 -28.612 1.00 72.89 299 LEU I CA 1
ATOM 4685 C C . LEU C 3 299 ? -0.994 17.682 -27.224 1.00 73.94 299 LEU I C 1
ATOM 4686 O O . LEU C 3 299 ? -0.501 18.687 -26.710 1.00 74.28 299 LEU I O 1
ATOM 4691 N N . THR C 3 300 ? -1.001 16.491 -26.631 1.00 74.64 300 THR I N 1
ATOM 4692 C CA . THR C 3 300 ? -0.430 16.279 -25.304 1.00 75.09 300 THR I CA 1
ATOM 4693 C C . THR C 3 300 ? 0.918 15.569 -25.414 1.00 75.30 300 THR I C 1
ATOM 4694 O O . THR C 3 300 ? 1.175 14.864 -26.389 1.00 76.08 300 THR I O 1
ATOM 4696 N N . PRO C 3 301 ? 1.795 15.743 -24.408 1.00 75.13 301 PRO I N 1
ATOM 4697 C CA . PRO C 3 301 ? 3.124 15.122 -24.386 1.00 74.76 301 PRO I CA 1
ATOM 4698 C C . PRO C 3 301 ? 3.114 13.675 -24.866 1.00 74.51 301 PRO I C 1
ATOM 4699 O O . PRO C 3 301 ? 4.011 13.244 -25.591 1.00 74.60 301 PRO I O 1
ATOM 4703 N N . GLU C 3 302 ? 2.092 12.932 -24.453 1.00 73.68 302 GLU I N 1
ATOM 4704 C CA . GLU C 3 302 ? 1.957 11.533 -24.833 1.00 73.35 302 GLU I CA 1
ATOM 4705 C C . GLU C 3 302 ? 1.931 11.386 -26.349 1.00 72.94 302 GLU I C 1
ATOM 4706 O O . GLU C 3 302 ? 2.725 10.642 -26.926 1.00 72.79 302 GLU I O 1
ATOM 4708 N N . VAL C 3 303 ? 1.014 12.105 -26.988 1.00 72.35 303 VAL I N 1
ATOM 4709 C CA . VAL C 3 303 ? 0.866 12.062 -28.438 1.00 71.55 303 VAL I CA 1
ATOM 4710 C C . VAL C 3 303 ? 2.173 12.368 -29.167 1.00 70.85 303 VAL I C 1
ATOM 4711 O O . VAL C 3 303 ? 2.609 11.598 -30.024 1.00 70.97 303 VAL I O 1
ATOM 4713 N N . LEU C 3 304 ? 2.795 13.491 -28.823 1.00 69.71 304 LEU I N 1
ATOM 4714 C CA . LEU C 3 304 ? 4.045 13.895 -29.455 1.00 68.26 304 LEU I CA 1
ATOM 4715 C C . LEU C 3 304 ? 5.105 12.805 -29.350 1.00 67.06 304 LEU I C 1
ATOM 4716 O O . LEU C 3 304 ? 5.767 12.474 -30.335 1.00 66.89 304 LEU I O 1
ATOM 4721 N N . GLN C 3 305 ? 5.267 12.249 -28.154 1.00 65.17 305 GLN I N 1
ATOM 4722 C CA . GLN C 3 305 ? 6.251 11.199 -27.938 1.00 63.11 305 GLN I CA 1
ATOM 4723 C C . GLN C 3 305 ? 5.924 9.987 -28.804 1.00 61.65 305 GLN I C 1
ATOM 4724 O O . GLN C 3 305 ? 6.822 9.321 -29.320 1.00 61.16 305 GLN I O 1
ATOM 4730 N N . GLU C 3 306 ? 4.634 9.709 -28.959 1.00 59.70 306 GLU I N 1
ATOM 4731 C CA . GLU C 3 306 ? 4.190 8.579 -29.766 1.00 58.57 306 GLU I CA 1
ATOM 4732 C C . GLU C 3 306 ? 4.640 8.767 -31.212 1.00 57.43 306 GLU I C 1
ATOM 4733 O O . GLU C 3 306 ? 5.098 7.825 -31.859 1.00 56.51 306 GLU I O 1
ATOM 4736 N N . TRP C 3 307 ? 4.507 9.990 -31.715 1.00 55.85 307 TRP I N 1
ATOM 4737 C CA . TRP C 3 307 ? 4.911 10.294 -33.079 1.00 54.55 307 TRP I CA 1
ATOM 4738 C C . TRP C 3 307 ? 6.413 10.106 -33.237 1.00 54.21 307 TRP I C 1
ATOM 4739 O O . TRP C 3 307 ? 6.868 9.451 -34.176 1.00 52.98 307 TRP I O 1
ATOM 4750 N N . LEU C 3 308 ? 7.179 10.678 -32.311 1.00 53.87 308 LEU I N 1
ATOM 4751 C CA . LEU C 3 308 ? 8.633 10.573 -32.353 1.00 54.76 308 LEU I CA 1
ATOM 4752 C C . LEU C 3 308 ? 9.088 9.119 -32.352 1.00 55.33 308 LEU I C 1
ATOM 4753 O O . LEU C 3 308 ? 10.144 8.789 -32.892 1.00 55.74 308 LEU I O 1
ATOM 4758 N N . ASP C 3 309 ? 8.287 8.253 -31.742 1.00 56.17 309 ASP I N 1
ATOM 4759 C CA . ASP C 3 309 ? 8.600 6.830 -31.670 1.00 56.81 309 ASP I CA 1
ATOM 4760 C C . ASP C 3 309 ? 8.271 6.118 -32.980 1.00 56.34 309 ASP I C 1
ATOM 4761 O O . ASP C 3 309 ? 8.777 5.030 -33.246 1.00 56.77 309 ASP I O 1
ATOM 4766 N N . GLU C 3 310 ? 7.423 6.739 -33.793 1.00 56.07 310 GLU I N 1
ATOM 4767 C CA . GLU C 3 310 ? 7.016 6.159 -35.068 1.00 55.54 310 GLU I CA 1
ATOM 4768 C C . GLU C 3 310 ? 7.844 6.671 -36.246 1.00 53.87 310 GLU I C 1
ATOM 4769 O O . GLU C 3 310 ? 7.660 6.226 -37.380 1.00 53.17 310 GLU I O 1
ATOM 4775 N N . LEU C 3 311 ? 8.750 7.607 -35.980 1.00 51.49 311 LEU I N 1
ATOM 4776 C CA . LEU C 3 311 ? 9.590 8.160 -37.035 1.00 49.09 311 LEU I CA 1
ATOM 4777 C C . LEU C 3 311 ? 10.487 7.093 -37.644 1.00 48.00 311 LEU I C 1
ATOM 4778 O O . LEU C 3 311 ? 11.078 6.284 -36.933 1.00 47.34 311 LEU I O 1
ATOM 4783 N N . GLU C 3 312 ? 10.578 7.097 -38.968 1.00 46.96 312 GLU I N 1
ATOM 4784 C CA . GLU C 3 312 ? 11.414 6.141 -39.678 1.00 46.99 312 GLU I CA 1
ATOM 4785 C C . GLU C 3 312 ? 12.233 6.881 -40.729 1.00 46.23 312 GLU I C 1
ATOM 4786 O O . GLU C 3 312 ? 11.720 7.756 -41.427 1.00 45.64 312 GLU I O 1
ATOM 4789 N N . GLU C 3 313 ? 13.511 6.534 -40.825 1.00 45.98 313 GLU I N 1
ATOM 4790 C CA . GLU C 3 313 ? 14.415 7.169 -41.775 1.00 46.35 313 GLU I CA 1
ATOM 4791 C C . GLU C 3 313 ? 14.007 6.877 -43.212 1.00 46.45 313 GLU I C 1
ATOM 4792 O O . GLU C 3 313 ? 13.698 5.737 -43.560 1.00 45.98 313 GLU I O 1
ATOM 4795 N N . MET C 3 314 ? 14.000 7.910 -44.048 1.00 45.78 314 MET I N 1
ATOM 4796 C CA . MET C 3 314 ? 13.634 7.729 -45.445 1.00 46.16 314 MET I CA 1
ATOM 4797 C C . MET C 3 314 ? 13.997 8.930 -46.304 1.00 45.40 314 MET I C 1
ATOM 4798 O O . MET C 3 314 ? 14.024 10.064 -45.828 1.00 43.39 314 MET I O 1
ATOM 4803 N N . MET C 3 315 ? 14.275 8.662 -47.576 1.00 44.19 315 MET I N 1
ATOM 4804 C CA . MET C 3 315 ? 14.630 9.696 -48.538 1.00 43.67 315 MET I CA 1
ATOM 4805 C C . MET C 3 315 ? 13.442 10.604 -48.810 1.00 41.45 315 MET I C 1
ATOM 4806 O O . MET C 3 315 ? 12.335 10.136 -49.066 1.00 42.71 315 MET I O 1
ATOM 4811 N N . LEU C 3 316 ? 13.673 11.907 -48.754 1.00 39.14 316 LEU I N 1
ATOM 4812 C CA . LEU C 3 316 ? 12.610 12.858 -49.024 1.00 37.11 316 LEU I CA 1
ATOM 4813 C C . LEU C 3 316 ? 13.183 14.207 -49.415 1.00 34.26 316 LEU I C 1
ATOM 4814 O O . LEU C 3 316 ? 14.377 14.456 -49.260 1.00 33.21 316 LEU I O 1
ATOM 4819 N N . VAL C 3 317 ? 12.324 15.066 -49.943 1.00 31.50 317 VAL I N 1
ATOM 4820 C CA . VAL C 3 317 ? 12.730 16.399 -50.344 1.00 30.92 317 VAL I CA 1
ATOM 4821 C C . VAL C 3 317 ? 12.187 17.364 -49.303 1.00 30.04 317 VAL I C 1
ATOM 4822 O O . VAL C 3 317 ? 10.986 17.388 -49.034 1.00 30.29 317 VAL I O 1
ATOM 4826 N N . VAL C 3 318 ? 13.077 18.152 -48.712 1.00 28.53 318 VAL I N 1
ATOM 4827 C CA . VAL C 3 318 ? 12.682 19.103 -47.683 1.00 28.89 318 VAL I CA 1
ATOM 4828 C C . VAL C 3 318 ? 12.804 20.555 -48.112 1.00 28.22 318 VAL I C 1
ATOM 4829 O O . VAL C 3 318 ? 13.872 20.999 -48.531 1.00 27.55 318 VAL I O 1
ATOM 4833 N N . HIS C 3 319 ? 11.694 21.278 -48.007 1.00 28.52 319 HIS I N 1
ATOM 4834 C CA . HIS C 3 319 ? 11.650 22.700 -48.312 1.00 29.34 319 HIS I CA 1
ATOM 4835 C C . HIS C 3 319 ? 11.456 23.335 -46.944 1.00 29.51 319 HIS I C 1
ATOM 4836 O O . HIS C 3 319 ? 10.487 23.042 -46.250 1.00 28.89 319 HIS I O 1
ATOM 4843 N N . MET C 3 320 ? 12.383 24.193 -46.553 1.00 29.30 320 MET I N 1
ATOM 4844 C CA . MET C 3 320 ? 12.292 24.847 -45.261 1.00 30.70 320 MET I CA 1
ATOM 4845 C C . MET C 3 320 ? 12.830 26.257 -45.381 1.00 29.70 320 MET I C 1
ATOM 4846 O O . MET C 3 320 ? 13.894 26.483 -45.948 1.00 29.43 320 MET I O 1
ATOM 4851 N N . PRO C 3 321 ? 12.101 27.237 -44.838 1.00 30.15 321 PRO I N 1
ATOM 4852 C CA . PRO C 3 321 ? 12.617 28.597 -44.959 1.00 30.29 321 PRO I CA 1
ATOM 4853 C C . PRO C 3 321 ? 13.719 28.922 -43.973 1.00 30.28 321 PRO I C 1
ATOM 4854 O O . PRO C 3 321 ? 13.815 28.322 -42.905 1.00 29.37 321 PRO I O 1
ATOM 4858 N N A ARG C 3 322 ? 14.567 29.868 -44.354 0.50 30.91 322 ARG I N 1
ATOM 4859 N N B ARG C 3 322 ? 14.584 29.856 -44.345 0.50 30.90 322 ARG I N 1
ATOM 4860 C CA A ARG C 3 322 ? 15.627 30.320 -43.475 0.50 32.63 322 ARG I CA 1
ATOM 4861 C CA B ARG C 3 322 ? 15.634 30.274 -43.436 0.50 32.62 322 ARG I CA 1
ATOM 4862 C C A ARG C 3 322 ? 15.011 31.549 -42.828 0.50 32.31 322 ARG I C 1
ATOM 4863 C C B ARG C 3 322 ? 15.040 31.537 -42.829 0.50 32.36 322 ARG I C 1
ATOM 4864 O O A ARG C 3 322 ? 14.409 32.376 -43.514 0.50 32.58 322 ARG I O 1
ATOM 4865 O O B ARG C 3 322 ? 14.485 32.372 -43.543 0.50 32.84 322 ARG I O 1
ATOM 4880 N N . PHE C 3 323 ? 15.131 31.666 -41.512 1.00 31.50 323 PHE I N 1
ATOM 4881 C CA . PHE C 3 323 ? 14.545 32.807 -40.830 1.00 31.44 323 PHE I CA 1
ATOM 4882 C C . PHE C 3 323 ? 15.156 33.070 -39.469 1.00 32.21 323 PHE I C 1
ATOM 4883 O O . PHE C 3 323 ? 16.085 32.390 -39.036 1.00 28.45 323 PHE I O 1
ATOM 4891 N N . ARG C 3 324 ? 14.589 34.065 -38.797 1.00 32.09 324 ARG I N 1
ATOM 4892 C CA . ARG C 3 324 ? 15.009 34.439 -37.459 1.00 33.97 324 ARG I CA 1
ATOM 4893 C C . ARG C 3 324 ? 13.764 34.812 -36.671 1.00 33.69 324 ARG I C 1
ATOM 4894 O O . ARG C 3 324 ? 12.850 35.445 -37.201 1.00 34.52 324 ARG I O 1
ATOM 4902 N N . ILE C 3 325 ? 13.711 34.391 -35.415 1.00 31.85 325 ILE I N 1
ATOM 4903 C CA . ILE C 3 325 ? 12.581 34.725 -34.561 1.00 31.42 325 ILE I CA 1
ATOM 4904 C C . ILE C 3 325 ? 13.123 35.321 -33.276 1.00 31.13 325 ILE I C 1
ATOM 4905 O O . ILE C 3 325 ? 13.996 34.743 -32.636 1.00 29.54 325 ILE I O 1
ATOM 4910 N N . GLU C 3 326 ? 12.610 36.489 -32.915 1.00 30.94 326 GLU I N 1
ATOM 4911 C CA . GLU C 3 326 ? 13.022 37.161 -31.692 1.00 32.66 326 GLU I CA 1
ATOM 4912 C C . GLU C 3 326 ? 11.739 37.295 -30.888 1.00 32.49 326 GLU I C 1
ATOM 4913 O O . GLU C 3 326 ? 10.827 38.017 -31.287 1.00 32.83 326 GLU I O 1
ATOM 4919 N N . ASP C 3 327 ? 11.661 36.585 -29.768 1.00 29.47 327 ASP I N 1
ATOM 4920 C CA . ASP C 3 327 ? 10.461 36.620 -28.947 1.00 27.70 327 ASP I CA 1
ATOM 4921 C C . ASP C 3 327 ? 10.780 36.969 -27.491 1.00 27.59 327 ASP I C 1
ATOM 4922 O O . ASP C 3 327 ? 11.461 36.220 -26.794 1.00 26.26 327 ASP I O 1
ATOM 4927 N N . GLY C 3 328 ? 10.282 38.120 -27.047 1.00 27.38 328 GLY I N 1
ATOM 4928 C CA . GLY C 3 328 ? 10.508 38.568 -25.683 1.00 26.48 328 GLY I CA 1
ATOM 4929 C C . GLY C 3 328 ? 9.171 38.810 -25.017 1.00 26.90 328 GLY I C 1
ATOM 4930 O O . GLY C 3 328 ? 8.281 39.419 -25.614 1.00 26.77 328 GLY I O 1
ATOM 4931 N N . PHE C 3 329 ? 9.014 38.346 -23.784 1.00 24.40 329 PHE I N 1
ATOM 4932 C CA . PHE C 3 329 ? 7.738 38.521 -23.102 1.00 24.12 329 PHE I CA 1
ATOM 4933 C C . PHE C 3 329 ? 7.805 38.368 -21.593 1.00 23.98 329 PHE I C 1
ATOM 4934 O O . PHE C 3 329 ? 8.736 37.768 -21.061 1.00 22.71 329 PHE I O 1
ATOM 4942 N N A SER C 3 330 ? 6.810 38.923 -20.907 0.50 22.22 330 SER I N 1
ATOM 4943 N N B SER C 3 330 ? 6.802 38.922 -20.918 0.50 23.21 330 SER I N 1
ATOM 4944 C CA A SER C 3 330 ? 6.726 38.826 -19.455 0.50 21.58 330 SER I CA 1
ATOM 4945 C CA B SER C 3 330 ? 6.682 38.842 -19.467 0.50 23.41 330 SER I CA 1
ATOM 4946 C C A SER C 3 330 ? 5.990 37.523 -19.153 0.50 21.54 330 SER I C 1
ATOM 4947 C C B SER C 3 330 ? 5.966 37.530 -19.167 0.50 23.69 330 SER I C 1
ATOM 4948 O O A SER C 3 330 ? 5.109 37.115 -19.909 0.50 22.53 330 SER I O 1
ATOM 4949 O O B SER C 3 330 ? 5.105 37.106 -19.938 0.50 24.67 330 SER I O 1
ATOM 4954 N N A LEU C 3 331 ? 6.349 36.876 -18.050 0.50 21.09 331 LEU I N 1
ATOM 4955 N N B LEU C 3 331 ? 6.306 36.889 -18.053 0.50 23.63 331 LEU I N 1
ATOM 4956 C CA A LEU C 3 331 ? 5.754 35.594 -17.675 0.50 20.63 331 LEU I CA 1
ATOM 4957 C CA B LEU C 3 331 ? 5.693 35.607 -17.711 0.50 23.50 331 LEU I CA 1
ATOM 4958 C C A LEU C 3 331 ? 4.692 35.674 -16.585 0.50 21.53 331 LEU I C 1
ATOM 4959 C C B LEU C 3 331 ? 4.658 35.579 -16.594 0.50 24.03 331 LEU I C 1
ATOM 4960 O O A LEU C 3 331 ? 3.912 34.743 -16.396 0.50 21.36 331 LEU I O 1
ATOM 4961 O O B LEU C 3 331 ? 3.931 34.598 -16.463 0.50 24.28 331 LEU I O 1
ATOM 4970 N N A LYS C 3 332 ? 4.674 36.791 -15.871 0.50 21.08 332 LYS I N 1
ATOM 4971 N N B LYS C 3 332 ? 4.578 36.634 -15.789 0.50 23.44 332 LYS I N 1
ATOM 4972 C CA A LYS C 3 332 ? 3.761 37.017 -14.756 0.50 22.34 332 LYS I CA 1
ATOM 4973 C CA B LYS C 3 332 ? 3.646 36.646 -14.663 0.50 23.63 332 LYS I CA 1
ATOM 4974 C C A LYS C 3 332 ? 2.296 36.593 -14.908 0.50 23.08 332 LYS I C 1
ATOM 4975 C C B LYS C 3 332 ? 2.185 36.290 -14.943 0.50 24.53 332 LYS I C 1
ATOM 4976 O O A LYS C 3 332 ? 1.801 35.768 -14.136 0.50 20.20 332 LYS I O 1
ATOM 4977 O O B LYS C 3 332 ? 1.665 35.319 -14.390 0.50 23.99 332 LYS I O 1
ATOM 4988 N N A GLU C 3 333 ? 1.597 37.158 -15.886 0.50 23.40 333 GLU I N 1
ATOM 4989 N N B GLU C 3 333 ? 1.517 37.076 -15.781 0.50 25.19 333 GLU I N 1
ATOM 4990 C CA A GLU C 3 333 ? 0.188 36.838 -16.073 0.50 25.17 333 GLU I CA 1
ATOM 4991 C CA B GLU C 3 333 ? 0.112 36.825 -16.075 0.50 25.68 333 GLU I CA 1
ATOM 4992 C C A GLU C 3 333 ? -0.079 35.365 -16.367 0.50 24.94 333 GLU I C 1
ATOM 4993 C C B GLU C 3 333 ? -0.150 35.366 -16.431 0.50 25.38 333 GLU I C 1
ATOM 4994 O O A GLU C 3 333 ? -0.965 34.752 -15.766 0.50 25.39 333 GLU I O 1
ATOM 4995 O O B GLU C 3 333 ? -1.096 34.755 -15.925 0.50 25.75 333 GLU I O 1
ATOM 5006 N N . GLN C 3 334 ? 0.689 34.802 -17.294 1.00 25.15 334 GLN I N 1
ATOM 5007 C CA . GLN C 3 334 ? 0.527 33.408 -17.690 1.00 25.14 334 GLN I CA 1
ATOM 5008 C C . GLN C 3 334 ? 0.751 32.449 -16.517 1.00 24.89 334 GLN I C 1
ATOM 5009 O O . GLN C 3 334 ? -0.023 31.509 -16.315 1.00 24.03 334 GLN I O 1
ATOM 5015 N N . LEU C 3 335 ? 1.806 32.680 -15.739 1.00 22.36 335 LEU I N 1
ATOM 5016 C CA . LEU C 3 335 ? 2.082 31.812 -14.599 1.00 21.56 335 LEU I CA 1
ATOM 5017 C C . LEU C 3 335 ? 1.009 31.945 -13.515 1.00 21.87 335 LEU I C 1
ATOM 5018 O O . LEU C 3 335 ? 0.646 30.959 -12.870 1.00 21.31 335 LEU I O 1
ATOM 5023 N N . GLN C 3 336 ? 0.498 33.156 -13.313 1.00 21.65 336 GLN I N 1
ATOM 5024 C CA . GLN C 3 336 ? -0.551 33.354 -12.320 1.00 23.74 336 GLN I CA 1
ATOM 5025 C C . GLN C 3 336 ? -1.776 32.544 -12.736 1.00 24.36 336 GLN I C 1
ATOM 5026 O O . GLN C 3 336 ? -2.423 31.915 -11.901 1.00 24.71 336 GLN I O 1
ATOM 5032 N N . ASP C 3 337 ? -2.087 32.550 -14.030 1.00 25.03 337 ASP I N 1
ATOM 5033 C CA . ASP C 3 337 ? -3.242 31.801 -14.522 1.00 26.26 337 ASP I CA 1
ATOM 5034 C C . ASP C 3 337 ? -3.048 30.301 -14.343 1.00 26.16 337 ASP I C 1
ATOM 5035 O O . ASP C 3 337 ? -4.020 29.548 -14.250 1.00 26.02 337 ASP I O 1
ATOM 5040 N N . MET C 3 338 ? -1.789 29.874 -14.293 1.00 24.01 338 MET I N 1
ATOM 5041 C CA . MET C 3 338 ? -1.467 28.466 -14.114 1.00 24.41 338 MET I CA 1
ATOM 5042 C C . MET C 3 338 ? -1.442 28.078 -12.641 1.00 24.12 338 MET I C 1
ATOM 5043 O O . MET C 3 338 ? -1.247 26.911 -12.310 1.00 24.99 338 MET I O 1
ATOM 5048 N N . GLY C 3 339 ? -1.626 29.056 -11.757 1.00 22.54 339 GLY I N 1
ATOM 5049 C CA . GLY C 3 339 ? -1.643 28.755 -10.336 1.00 22.23 339 GLY I CA 1
ATOM 5050 C C . GLY C 3 339 ? -0.541 29.349 -9.474 1.00 22.27 339 GLY I C 1
ATOM 5051 O O . GLY C 3 339 ? -0.582 29.224 -8.247 1.00 23.02 339 GLY I O 1
ATOM 5052 N N A LEU C 3 340 ? 0.445 29.985 -10.103 0.50 21.13 340 LEU I N 1
ATOM 5053 N N B LEU C 3 340 ? 0.439 29.988 -10.107 0.50 22.60 340 LEU I N 1
ATOM 5054 C CA A LEU C 3 340 ? 1.552 30.600 -9.373 0.50 20.83 340 LEU I CA 1
ATOM 5055 C CA B LEU C 3 340 ? 1.548 30.603 -9.384 0.50 23.31 340 LEU I CA 1
ATOM 5056 C C A LEU C 3 340 ? 1.097 31.990 -8.935 0.50 21.39 340 LEU I C 1
ATOM 5057 C C B LEU C 3 340 ? 1.086 31.991 -8.942 0.50 23.03 340 LEU I C 1
ATOM 5058 O O A LEU C 3 340 ? 1.260 32.968 -9.666 0.50 22.11 340 LEU I O 1
ATOM 5059 O O B LEU C 3 340 ? 1.235 32.968 -9.675 0.50 23.59 340 LEU I O 1
ATOM 5068 N N . VAL C 3 341 ? 0.514 32.059 -7.740 1.00 22.04 341 VAL I N 1
ATOM 5069 C CA . VAL C 3 341 ? -0.013 33.307 -7.195 1.00 23.53 341 VAL I CA 1
ATOM 5070 C C . VAL C 3 341 ? 0.785 34.033 -6.115 1.00 22.53 341 VAL I C 1
ATOM 5071 O O . VAL C 3 341 ? 1.148 35.195 -6.282 1.00 22.23 341 VAL I O 1
ATOM 5075 N N . ASP C 3 342 ? 1.023 33.356 -4.997 1.00 22.79 342 ASP I N 1
ATOM 5076 C CA . ASP C 3 342 ? 1.724 33.961 -3.873 1.00 21.99 342 ASP I CA 1
ATOM 5077 C C . ASP C 3 342 ? 3.050 34.617 -4.209 1.00 21.02 342 ASP I C 1
ATOM 5078 O O . ASP C 3 342 ? 3.352 35.692 -3.705 1.00 20.06 342 ASP I O 1
ATOM 5083 N N . LEU C 3 343 ? 3.837 33.973 -5.067 1.00 20.79 343 LEU I N 1
ATOM 5084 C CA . LEU C 3 343 ? 5.137 34.500 -5.457 1.00 19.41 343 LEU I CA 1
ATOM 5085 C C . LEU C 3 343 ? 5.100 35.939 -5.974 1.00 19.57 343 LEU I C 1
ATOM 5086 O O . LEU C 3 343 ? 6.058 36.688 -5.788 1.00 20.20 343 LEU I O 1
ATOM 5091 N N . PHE C 3 344 ? 3.996 36.322 -6.611 1.00 19.83 344 PHE I N 1
ATOM 5092 C CA . PHE C 3 344 ? 3.854 37.667 -7.176 1.00 21.02 344 PHE I CA 1
ATOM 5093 C C . PHE C 3 344 ? 3.059 38.620 -6.283 1.00 20.93 344 PHE I C 1
ATOM 5094 O O . PHE C 3 344 ? 2.816 39.765 -6.660 1.00 21.12 344 PHE I O 1
ATOM 5102 N N . SER C 3 345 ? 2.658 38.142 -5.111 1.00 21.74 345 SER I N 1
ATOM 5103 C CA . SER C 3 345 ? 1.884 38.941 -4.165 1.00 22.85 345 SER I CA 1
ATOM 5104 C C . SER C 3 345 ? 2.752 39.543 -3.071 1.00 22.48 345 SER I C 1
ATOM 5105 O O . SER C 3 345 ? 3.399 38.818 -2.314 1.00 22.17 345 SER I O 1
ATOM 5108 N N . PRO C 3 346 ? 2.773 40.882 -2.962 1.00 23.25 346 PRO I N 1
ATOM 5109 C CA . PRO C 3 346 ? 3.578 41.545 -1.935 1.00 23.17 346 PRO I CA 1
ATOM 5110 C C . PRO C 3 346 ? 3.329 41.023 -0.525 1.00 23.40 346 PRO I C 1
ATOM 5111 O O . PRO C 3 346 ? 4.274 40.798 0.239 1.00 24.84 346 PRO I O 1
ATOM 5115 N N . GLU C 3 347 ? 2.067 40.816 -0.168 1.00 23.52 347 GLU I N 1
ATOM 5116 C CA . GLU C 3 347 ? 1.748 40.339 1.169 1.00 24.92 347 GLU I CA 1
ATOM 5117 C C . GLU C 3 347 ? 1.916 38.833 1.361 1.00 25.55 347 GLU I C 1
ATOM 5118 O O . GLU C 3 347 ? 2.385 38.381 2.411 1.00 24.82 347 GLU I O 1
ATOM 5124 N N . LYS C 3 348 ? 1.542 38.063 0.344 1.00 24.47 348 LYS I N 1
ATOM 5125 C CA . LYS C 3 348 ? 1.604 36.606 0.415 1.00 25.01 348 LYS I CA 1
ATOM 5126 C C . LYS C 3 348 ? 2.957 35.944 0.177 1.00 24.70 348 LYS I C 1
ATOM 5127 O O . LYS C 3 348 ? 3.245 34.912 0.777 1.00 24.18 348 LYS I O 1
ATOM 5133 N N . SER C 3 349 ? 3.775 36.534 -0.690 1.00 23.68 349 SER I N 1
ATOM 5134 C CA . SER C 3 349 ? 5.077 35.959 -1.022 1.00 24.22 349 SER I CA 1
ATOM 5135 C C . SER C 3 349 ? 5.960 35.611 0.173 1.00 25.13 349 SER I C 1
ATOM 5136 O O . SER C 3 349 ? 6.162 36.416 1.082 1.00 24.21 349 SER I O 1
ATOM 5139 N N . LYS C 3 350 ? 6.486 34.390 0.160 1.00 23.80 350 LYS I N 1
ATOM 5140 C CA . LYS C 3 350 ? 7.369 33.919 1.219 1.00 24.62 350 LYS I CA 1
ATOM 5141 C C . LYS C 3 350 ? 8.659 33.418 0.581 1.00 23.36 350 LYS I C 1
ATOM 5142 O O . LYS C 3 350 ? 8.726 32.280 0.105 1.00 23.70 350 LYS I O 1
ATOM 5148 N N . LEU C 3 351 ? 9.670 34.285 0.564 1.00 22.30 351 LEU I N 1
ATOM 5149 C CA . LEU C 3 351 ? 10.984 33.975 -0.001 1.00 22.94 351 LEU I CA 1
ATOM 5150 C C . LEU C 3 351 ? 12.053 34.304 1.051 1.00 23.38 351 LEU I C 1
ATOM 5151 O O . LEU C 3 351 ? 13.026 35.005 0.771 1.00 23.07 351 LEU I O 1
ATOM 5156 N N . PRO C 3 352 ? 11.884 33.785 2.278 1.00 24.54 352 PRO I N 1
ATOM 5157 C CA . PRO C 3 352 ? 12.831 34.039 3.366 1.00 25.92 352 PRO I CA 1
ATOM 5158 C C . PRO C 3 352 ? 14.267 33.625 3.079 1.00 27.58 352 PRO I C 1
ATOM 5159 O O . PRO C 3 352 ? 15.201 34.165 3.674 1.00 29.38 352 PRO I O 1
ATOM 5163 N N . GLY C 3 353 ? 14.440 32.671 2.168 1.00 27.41 353 GLY I N 1
ATOM 5164 C CA . GLY C 3 353 ? 15.771 32.208 1.828 1.00 27.04 353 GLY I CA 1
ATOM 5165 C C . GLY C 3 353 ? 16.582 33.222 1.047 1.00 27.33 353 GLY I C 1
ATOM 5166 O O . GLY C 3 353 ? 17.808 33.136 0.998 1.00 28.58 353 GLY I O 1
ATOM 5167 N N . ILE C 3 354 ? 15.908 34.186 0.427 1.00 25.68 354 ILE I N 1
ATOM 5168 C CA . ILE C 3 354 ? 16.597 35.207 -0.347 1.00 26.42 354 ILE I CA 1
ATOM 5169 C C . ILE C 3 354 ? 16.780 36.463 0.510 1.00 27.96 354 ILE I C 1
ATOM 5170 O O . ILE C 3 354 ? 17.859 37.066 0.531 1.00 27.83 354 ILE I O 1
ATOM 5175 N N . VAL C 3 355 ? 15.715 36.849 1.207 1.00 29.02 355 VAL I N 1
ATOM 5176 C CA . VAL C 3 355 ? 15.734 37.990 2.123 1.00 29.27 355 VAL I CA 1
ATOM 5177 C C . VAL C 3 355 ? 14.934 37.545 3.342 1.00 31.19 355 VAL I C 1
ATOM 5178 O O . VAL C 3 355 ? 13.775 37.139 3.225 1.00 30.71 355 VAL I O 1
ATOM 5182 N N . ALA C 3 356 ? 15.563 37.606 4.510 1.00 32.52 356 ALA I N 1
ATOM 5183 C CA . ALA C 3 356 ? 14.916 37.194 5.749 1.00 35.06 356 ALA I CA 1
ATOM 5184 C C . ALA C 3 356 ? 13.544 37.833 5.945 1.00 37.20 356 ALA I C 1
ATOM 5185 O O . ALA C 3 356 ? 13.346 39.013 5.653 1.00 36.62 356 ALA I O 1
ATOM 5187 N N . GLU C 3 357 ? 12.603 37.035 6.441 1.00 39.63 357 GLU I N 1
ATOM 5188 C CA . GLU C 3 357 ? 11.246 37.495 6.708 1.00 43.21 357 GLU I CA 1
ATOM 5189 C C . GLU C 3 357 ? 11.299 38.742 7.586 1.00 44.30 357 GLU I C 1
ATOM 5190 O O . GLU C 3 357 ? 11.929 38.734 8.644 1.00 44.02 357 GLU I O 1
ATOM 5196 N N . GLY C 3 358 ? 10.640 39.810 7.144 1.00 45.07 358 GLY I N 1
ATOM 5197 C CA . GLY C 3 358 ? 10.639 41.042 7.912 1.00 46.02 358 GLY I CA 1
ATOM 5198 C C . GLY C 3 358 ? 9.558 42.026 7.501 1.00 46.94 358 GLY I C 1
ATOM 5199 O O . GLY C 3 358 ? 8.539 41.650 6.920 1.00 47.07 358 GLY I O 1
ATOM 5200 N N . ARG C 3 359 ? 9.789 43.297 7.810 1.00 47.28 359 ARG I N 1
ATOM 5201 C CA . ARG C 3 359 ? 8.854 44.371 7.494 1.00 47.96 359 ARG I CA 1
ATOM 5202 C C . ARG C 3 359 ? 8.748 44.625 5.992 1.00 47.41 359 ARG I C 1
ATOM 5203 O O . ARG C 3 359 ? 7.667 44.929 5.482 1.00 47.10 359 ARG I O 1
ATOM 5211 N N . ASP C 3 360 ? 9.867 44.501 5.284 1.00 46.02 360 ASP I N 1
ATOM 5212 C CA . ASP C 3 360 ? 9.867 44.715 3.841 1.00 45.40 360 ASP I CA 1
ATOM 5213 C C . ASP C 3 360 ? 9.343 43.473 3.125 1.00 43.30 360 ASP I C 1
ATOM 5214 O O . ASP C 3 360 ? 9.677 42.345 3.496 1.00 42.77 360 ASP I O 1
ATOM 5219 N N . ASP C 3 361 ? 8.515 43.682 2.106 1.00 39.91 361 ASP I N 1
ATOM 5220 C CA . ASP C 3 361 ? 7.965 42.568 1.340 1.00 37.63 361 ASP I CA 1
ATOM 5221 C C . ASP C 3 361 ? 8.926 42.172 0.226 1.00 34.49 361 ASP I C 1
ATOM 5222 O O . ASP C 3 361 ? 9.481 43.033 -0.452 1.00 36.21 361 ASP I O 1
ATOM 5227 N N . LEU C 3 362 ? 9.128 40.872 0.042 1.00 30.85 362 LEU I N 1
ATOM 5228 C CA . LEU C 3 362 ? 9.976 40.399 -1.040 1.00 27.80 362 LEU I CA 1
ATOM 5229 C C . LEU C 3 362 ? 9.100 39.501 -1.892 1.00 25.64 362 LEU I C 1
ATOM 5230 O O . LEU C 3 362 ? 8.658 38.438 -1.454 1.00 25.54 362 LEU I O 1
ATOM 5235 N N . TYR C 3 363 ? 8.839 39.950 -3.109 1.00 23.66 363 TYR I N 1
ATOM 5236 C CA . TYR C 3 363 ? 8.005 39.211 -4.031 1.00 22.20 363 TYR I CA 1
ATOM 5237 C C . TYR C 3 363 ? 8.539 39.477 -5.428 1.00 19.91 363 TYR I C 1
ATOM 5238 O O . TYR C 3 363 ? 9.310 40.416 -5.639 1.00 21.84 363 TYR I O 1
ATOM 5247 N N . VAL C 3 364 ? 8.129 38.654 -6.383 1.00 19.68 364 VAL I N 1
ATOM 5248 C CA . VAL C 3 364 ? 8.568 38.830 -7.756 1.00 19.57 364 VAL I CA 1
ATOM 5249 C C . VAL C 3 364 ? 7.668 39.841 -8.460 1.00 19.03 364 VAL I C 1
ATOM 5250 O O . VAL C 3 364 ? 6.456 39.631 -8.566 1.00 20.48 364 VAL I O 1
ATOM 5254 N N . SER C 3 365 ? 8.262 40.944 -8.915 1.00 21.13 365 SER I N 1
ATOM 5255 C CA . SER C 3 365 ? 7.519 41.985 -9.624 1.00 21.80 365 SER I CA 1
ATOM 5256 C C . SER C 3 365 ? 7.133 41.438 -10.990 1.00 22.73 365 SER I C 1
ATOM 5257 O O . SER C 3 365 ? 6.012 41.626 -11.460 1.00 24.54 365 SER I O 1
ATOM 5260 N N . ASP C 3 366 ? 8.077 40.757 -11.630 1.00 23.73 366 ASP I N 1
ATOM 5261 C CA . ASP C 3 366 ? 7.825 40.134 -12.923 1.00 23.06 366 ASP I CA 1
ATOM 5262 C C . ASP C 3 366 ? 9.030 39.311 -13.355 1.00 22.04 366 ASP I C 1
ATOM 5263 O O . ASP C 3 366 ? 10.107 39.390 -12.757 1.00 19.94 366 ASP I O 1
ATOM 5268 N N . ALA C 3 367 ? 8.823 38.503 -14.386 1.00 21.61 367 ALA I N 1
ATOM 5269 C CA . ALA C 3 367 ? 9.874 37.657 -14.930 1.00 19.79 367 ALA I CA 1
ATOM 5270 C C . ALA C 3 367 ? 9.860 37.913 -16.425 1.00 20.08 367 ALA I C 1
ATOM 5271 O O . ALA C 3 367 ? 8.795 37.946 -17.045 1.00 19.96 367 ALA I O 1
ATOM 5273 N N . PHE C 3 368 ? 11.042 38.108 -16.994 1.00 18.21 368 PHE I N 1
ATOM 5274 C CA . PHE C 3 368 ? 11.172 38.398 -18.412 1.00 19.76 368 PHE I CA 1
ATOM 5275 C C . PHE C 3 368 ? 12.008 37.348 -19.126 1.00 19.94 368 PHE I C 1
ATOM 5276 O O . PHE C 3 368 ? 13.099 36.997 -18.678 1.00 20.27 368 PHE I O 1
ATOM 5284 N N . HIS C 3 369 ? 11.481 36.855 -20.239 1.00 20.23 369 HIS I N 1
ATOM 5285 C CA . HIS C 3 369 ? 12.182 35.860 -21.042 1.00 20.90 369 HIS I CA 1
ATOM 5286 C C . HIS C 3 369 ? 12.351 36.469 -22.422 1.00 21.88 369 HIS I C 1
ATOM 5287 O O . HIS C 3 369 ? 11.508 37.242 -22.874 1.00 22.89 369 HIS I O 1
ATOM 5294 N N . LYS C 3 370 ? 13.463 36.167 -23.074 1.00 20.62 370 LYS I N 1
ATOM 5295 C CA . LYS C 3 370 ? 13.670 36.628 -24.434 1.00 21.22 370 LYS I CA 1
ATOM 5296 C C . LYS C 3 370 ? 14.537 35.581 -25.100 1.00 22.03 370 LYS I C 1
ATOM 5297 O O . LYS C 3 370 ? 15.654 35.318 -24.662 1.00 21.80 370 LYS I O 1
ATOM 5303 N N . ALA C 3 371 ? 13.994 34.974 -26.146 1.00 23.42 371 ALA I N 1
ATOM 5304 C CA . ALA C 3 371 ? 14.683 33.922 -26.874 1.00 22.80 371 ALA I CA 1
ATOM 5305 C C . ALA C 3 371 ? 14.801 34.314 -28.334 1.00 24.00 371 ALA I C 1
ATOM 5306 O O . ALA C 3 371 ? 13.891 34.919 -28.900 1.00 24.97 371 ALA I O 1
ATOM 5308 N N . PHE C 3 372 ? 15.925 33.953 -28.939 1.00 23.28 372 PHE I N 1
ATOM 5309 C CA . PHE C 3 372 ? 16.194 34.285 -30.328 1.00 24.50 372 PHE I CA 1
ATOM 5310 C C . PHE C 3 372 ? 16.627 33.029 -31.077 1.00 23.93 372 PHE I C 1
ATOM 5311 O O . PHE C 3 372 ? 17.572 32.356 -30.668 1.00 23.43 372 PHE I O 1
ATOM 5319 N N . LEU C 3 373 ? 15.921 32.716 -32.159 1.00 23.16 373 LEU I N 1
ATOM 5320 C CA . LEU C 3 373 ? 16.242 31.559 -32.990 1.00 23.81 373 LEU I CA 1
ATOM 5321 C C . LEU C 3 373 ? 16.695 32.025 -34.365 1.00 24.71 373 LEU I C 1
ATOM 5322 O O . LEU C 3 373 ? 16.080 32.908 -34.964 1.00 25.71 373 LEU I O 1
ATOM 5327 N N . GLU C 3 374 ? 17.778 31.443 -34.861 1.00 25.87 374 GLU I N 1
ATOM 5328 C CA . GLU C 3 374 ? 18.260 31.783 -36.190 1.00 26.23 374 GLU I CA 1
ATOM 5329 C C . GLU C 3 374 ? 18.451 30.482 -36.960 1.00 25.67 374 GLU I C 1
ATOM 5330 O O . GLU C 3 374 ? 19.145 29.575 -36.500 1.00 25.70 374 GLU I O 1
ATOM 5336 N N . VAL C 3 375 ? 17.812 30.393 -38.123 1.00 25.28 375 VAL I N 1
ATOM 5337 C CA . VAL C 3 375 ? 17.892 29.202 -38.961 1.00 24.87 375 VAL I CA 1
ATOM 5338 C C . VAL C 3 375 ? 18.367 29.526 -40.378 1.00 24.92 375 VAL I C 1
ATOM 5339 O O . VAL C 3 375 ? 17.755 30.339 -41.071 1.00 23.97 375 VAL I O 1
ATOM 5343 N N . ASN C 3 376 ? 19.464 28.902 -40.800 1.00 24.81 376 ASN I N 1
ATOM 5344 C CA . ASN C 3 376 ? 19.968 29.094 -42.158 1.00 24.88 376 ASN I CA 1
ATOM 5345 C C . ASN C 3 376 ? 20.527 27.786 -42.717 1.00 24.66 376 ASN I C 1
ATOM 5346 O O . ASN C 3 376 ? 20.268 26.715 -42.171 1.00 24.10 376 ASN I O 1
ATOM 5351 N N . GLU C 3 377 ? 21.301 27.871 -43.794 1.00 25.83 377 GLU I N 1
ATOM 5352 C CA . GLU C 3 377 ? 21.842 26.672 -44.438 1.00 26.83 377 GLU I CA 1
ATOM 5353 C C . GLU C 3 377 ? 23.071 26.022 -43.804 1.00 28.22 377 GLU I C 1
ATOM 5354 O O . GLU C 3 377 ? 23.334 24.842 -44.038 1.00 26.99 377 GLU I O 1
ATOM 5360 N N . GLU C 3 378 ? 23.809 26.782 -43.001 1.00 29.10 378 GLU I N 1
ATOM 5361 C CA . GLU C 3 378 ? 25.049 26.297 -42.396 1.00 31.32 378 GLU I CA 1
ATOM 5362 C C . GLU C 3 378 ? 25.028 24.973 -41.642 1.00 30.72 378 GLU I C 1
ATOM 5363 O O . GLU C 3 378 ? 24.079 24.647 -40.934 1.00 27.87 378 GLU I O 1
ATOM 5369 N N . GLY C 3 379 ? 26.109 24.216 -41.811 1.00 31.56 379 GLY I N 1
ATOM 5370 C CA . GLY C 3 379 ? 26.239 22.924 -41.162 1.00 32.63 379 GLY I CA 1
ATOM 5371 C C . GLY C 3 379 ? 27.322 22.091 -41.823 1.00 33.81 379 GLY I C 1
ATOM 5372 O O . GLY C 3 379 ? 28.129 22.606 -42.597 1.00 32.97 379 GLY I O 1
ATOM 5373 N N . SER C 3 380 ? 27.346 20.801 -41.517 1.00 34.85 380 SER I N 1
ATOM 5374 C CA . SER C 3 380 ? 28.336 19.909 -42.101 1.00 38.56 380 SER I CA 1
ATOM 5375 C C . SER C 3 380 ? 27.870 19.483 -43.489 1.00 40.71 380 SER I C 1
ATOM 5376 O O . SER C 3 380 ? 26.670 19.332 -43.731 1.00 39.19 380 SER I O 1
ATOM 5379 N N . GLU C 3 381 ? 28.820 19.300 -44.400 1.00 44.11 381 GLU I N 1
ATOM 5380 C CA . GLU C 3 381 ? 28.494 18.877 -45.756 1.00 47.95 381 GLU I CA 1
ATOM 5381 C C . GLU C 3 381 ? 27.861 17.494 -45.697 1.00 49.32 381 GLU I C 1
ATOM 5382 O O . GLU C 3 381 ? 28.276 16.647 -44.904 1.00 48.57 381 GLU I O 1
ATOM 5388 N N . ALA C 3 382 ? 26.846 17.272 -46.524 1.00 51.72 382 ALA I N 1
ATOM 5389 C CA . ALA C 3 382 ? 26.174 15.980 -46.559 1.00 54.72 382 ALA I CA 1
ATOM 5390 C C . ALA C 3 382 ? 27.215 14.894 -46.823 1.00 56.73 382 ALA I C 1
ATOM 5391 O O . ALA C 3 382 ? 28.110 15.071 -47.651 1.00 56.89 382 ALA I O 1
ATOM 5393 N N . ALA C 3 383 ? 27.102 13.778 -46.112 1.00 58.68 383 ALA I N 1
ATOM 5394 C CA . ALA C 3 383 ? 28.042 12.675 -46.277 1.00 60.52 383 ALA I CA 1
ATOM 5395 C C . ALA C 3 383 ? 27.885 12.033 -47.650 1.00 61.84 383 ALA I C 1
ATOM 5396 O O 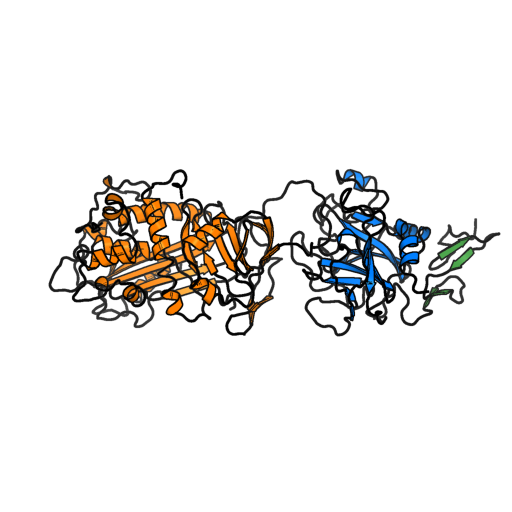. ALA C 3 383 ? 26.767 11.775 -48.100 1.00 61.84 383 ALA I O 1
ATOM 5398 N N . ALA C 3 384 ? 29.009 11.782 -48.312 1.00 63.23 384 ALA I N 1
ATOM 5399 C CA . ALA C 3 384 ? 28.998 11.169 -49.636 1.00 64.40 384 ALA I CA 1
ATOM 5400 C C . ALA C 3 384 ? 28.565 9.710 -49.541 1.00 64.91 384 ALA I C 1
ATOM 5401 O O . ALA C 3 384 ? 29.077 8.954 -48.716 1.00 65.19 384 ALA I O 1
ATOM 5403 N N . SER C 3 385 ? 27.615 9.321 -50.386 1.00 65.68 385 SER I N 1
ATOM 5404 C CA . SER C 3 385 ? 27.124 7.948 -50.394 1.00 66.09 385 SER I CA 1
ATOM 5405 C C . SER C 3 385 ? 28.005 7.098 -51.300 1.00 66.37 385 SER I C 1
ATOM 5406 O O . SER C 3 385 ? 28.266 7.464 -52.446 1.00 66.43 385 SER I O 1
ATOM 5409 N N . THR C 3 386 ? 28.462 5.963 -50.781 1.00 66.43 386 THR I N 1
ATOM 5410 C CA . THR C 3 386 ? 29.322 5.068 -51.547 1.00 66.46 386 THR I CA 1
ATOM 5411 C C . THR C 3 386 ? 28.587 3.809 -51.999 1.00 65.80 386 THR I C 1
ATOM 5412 O O . THR C 3 386 ? 29.173 2.728 -52.070 1.00 66.46 386 THR I O 1
ATOM 5416 N N . ALA C 3 387 ? 27.303 3.954 -52.305 1.00 64.43 387 ALA I N 1
ATOM 5417 C CA . ALA C 3 387 ? 26.501 2.826 -52.756 1.00 63.06 387 ALA I CA 1
ATOM 5418 C C . ALA C 3 387 ? 26.372 2.832 -54.276 1.00 61.86 387 ALA I C 1
ATOM 5419 O O . ALA C 3 387 ? 25.7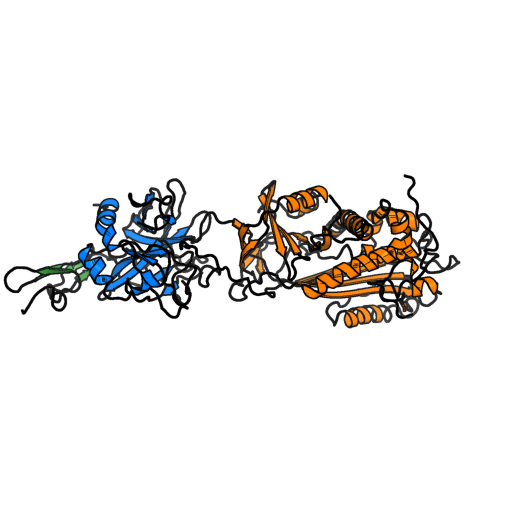61 3.732 -54.852 1.00 62.33 387 ALA I O 1
ATOM 5421 N N . VAL C 3 388 ? 26.960 1.829 -54.922 1.00 60.27 388 VAL I N 1
ATOM 5422 C CA . VAL C 3 388 ? 26.896 1.711 -56.375 1.00 58.71 388 VAL I CA 1
ATOM 5423 C C . VAL C 3 388 ? 25.474 1.326 -56.773 1.00 56.85 388 VAL I C 1
ATOM 5424 O O . VAL C 3 388 ? 25.074 0.169 -56.636 1.00 56.50 388 VAL I O 1
ATOM 5428 N N . VAL C 3 389 ? 24.716 2.301 -57.266 1.00 54.17 389 VAL I N 1
ATOM 5429 C CA . VAL C 3 389 ? 23.333 2.062 -57.661 1.00 51.49 389 VAL I CA 1
ATOM 5430 C C . VAL C 3 389 ? 22.920 2.884 -58.879 1.00 49.11 389 VAL I C 1
ATOM 5431 O O . VAL C 3 389 ? 23.356 4.022 -59.050 1.00 48.75 389 VAL I O 1
ATOM 5435 N N . ILE C 3 390 ? 22.085 2.294 -59.729 1.00 46.26 390 ILE I N 1
ATOM 5436 C CA . ILE C 3 390 ? 21.594 2.986 -60.913 1.00 43.24 390 ILE I CA 1
ATOM 5437 C C . ILE C 3 390 ? 20.515 3.967 -60.474 1.00 40.62 390 ILE I C 1
ATOM 5438 O O . ILE C 3 390 ? 19.682 3.648 -59.622 1.00 40.08 390 ILE I O 1
ATOM 5443 N N . ALA C 3 391 ? 20.533 5.161 -61.052 1.00 35.70 391 ALA I N 1
ATOM 5444 C CA . ALA C 3 391 ? 19.538 6.166 -60.714 1.00 31.58 391 ALA I CA 1
ATOM 5445 C C . ALA C 3 391 ? 18.773 6.589 -61.961 1.00 28.12 391 ALA I C 1
ATOM 5446 O O . ALA C 3 391 ? 19.325 7.250 -62.841 1.00 24.74 391 ALA I O 1
ATOM 5448 N N . GLY C 3 392 ? 17.511 6.178 -62.042 1.00 24.17 392 GLY I N 1
ATOM 5449 C CA . GLY C 3 392 ? 16.686 6.553 -63.174 1.00 23.44 392 GLY I CA 1
ATOM 5450 C C . GLY C 3 392 ? 16.590 8.064 -63.154 1.00 21.84 392 GLY I C 1
ATOM 5451 O O . GLY C 3 392 ? 16.699 8.670 -62.086 1.00 20.83 392 GLY I O 1
ATOM 5452 N N . ARG C 3 393 ? 16.385 8.687 -64.308 1.00 19.40 393 ARG I N 1
ATOM 5453 C CA . ARG C 3 393 ? 16.326 10.131 -64.319 1.00 17.58 393 ARG I CA 1
ATOM 5454 C C . ARG C 3 393 ? 14.961 10.779 -64.211 1.00 19.36 393 ARG I C 1
ATOM 5455 O O . ARG C 3 393 ? 14.782 11.947 -64.535 1.00 19.22 393 ARG I O 1
ATOM 5463 N N A SER C 3 394 ? 13.987 10.006 -63.745 0.50 22.26 394 SER I N 1
ATOM 5464 N N B SER C 3 394 ? 13.986 9.998 -63.758 0.50 23.46 394 SER I N 1
ATOM 5465 C CA A SER C 3 394 ? 12.652 10.545 -63.527 0.50 23.79 394 SER I CA 1
ATOM 5466 C CA B SER C 3 394 ? 12.647 10.525 -63.518 0.50 25.53 394 SER I CA 1
ATOM 5467 C C A SER C 3 394 ? 12.802 11.199 -62.154 0.50 26.03 394 SER I C 1
ATOM 5468 C C B SER C 3 394 ? 12.794 11.189 -62.145 0.50 27.80 394 SER I C 1
ATOM 5469 O O A SER C 3 394 ? 13.692 10.827 -61.387 0.50 26.36 394 SER I O 1
ATOM 5470 O O B SER C 3 394 ? 13.682 10.812 -61.374 0.50 28.87 394 SER I O 1
ATOM 5475 N N . LEU C 3 395 ? 11.955 12.172 -61.840 1.00 25.36 395 LEU I N 1
ATOM 5476 C CA . LEU C 3 395 ? 12.035 12.841 -60.541 1.00 29.59 395 LEU I CA 1
ATOM 5477 C C . LEU C 3 395 ? 11.434 11.956 -59.459 1.00 30.25 395 LEU I C 1
ATOM 5478 O O . LEU C 3 395 ? 11.750 12.099 -58.277 1.00 34.45 395 LEU I O 1
ATOM 5483 N N . ASN C 3 396 ? 10.571 11.043 -59.888 1.00 29.91 396 ASN I N 1
ATOM 5484 C CA . ASN C 3 396 ? 9.853 10.118 -59.018 1.00 31.95 396 ASN I CA 1
ATOM 5485 C C . ASN C 3 396 ? 8.627 10.806 -58.428 1.00 31.16 396 ASN I C 1
ATOM 5486 O O . ASN C 3 396 ? 8.663 11.330 -57.308 1.00 32.25 396 ASN I O 1
ATOM 5491 N N . PRO C 3 397 ? 7.516 10.796 -59.175 1.00 31.04 397 PRO I N 1
ATOM 5492 C CA . PRO C 3 397 ? 6.265 11.421 -58.735 1.00 29.52 397 PRO I CA 1
ATOM 5493 C C . PRO C 3 397 ? 5.684 10.825 -57.447 1.00 31.24 397 PRO I C 1
ATOM 5494 O O . PRO C 3 397 ? 4.734 11.369 -56.876 1.00 31.17 397 PRO I O 1
ATOM 5498 N N . ASN C 3 398 ? 6.259 9.719 -56.986 1.00 31.93 398 ASN I N 1
ATOM 5499 C CA . ASN C 3 398 ? 5.785 9.070 -55.766 1.00 33.57 398 ASN I CA 1
ATOM 5500 C C . ASN C 3 398 ? 6.664 9.371 -54.551 1.00 34.73 398 ASN I C 1
ATOM 5501 O O . ASN C 3 398 ? 6.471 8.790 -53.483 1.00 35.18 398 ASN I O 1
ATOM 5506 N N . ARG C 3 399 ? 7.619 10.282 -54.710 1.00 34.84 399 ARG I N 1
ATOM 5507 C CA . ARG C 3 399 ? 8.533 10.643 -53.624 1.00 35.93 399 ARG I CA 1
ATOM 5508 C C . ARG C 3 399 ? 7.828 11.375 -52.485 1.00 35.76 399 ARG I C 1
ATOM 5509 O O . ARG C 3 399 ? 6.759 11.952 -52.672 1.00 36.41 399 ARG I O 1
ATOM 5517 N N . VAL C 3 400 ? 8.443 11.358 -51.308 1.00 35.12 400 VAL I N 1
ATOM 5518 C CA . VAL C 3 400 ? 7.887 12.045 -50.145 1.00 34.41 400 VAL I CA 1
ATOM 5519 C C . VAL C 3 400 ? 8.428 13.474 -50.115 1.00 32.75 400 VAL I C 1
ATOM 5520 O O . VAL C 3 400 ? 9.634 13.686 -50.218 1.00 33.74 400 VAL I O 1
ATOM 5524 N N . THR C 3 401 ? 7.532 14.448 -49.977 1.00 32.61 401 THR I N 1
ATOM 5525 C CA . THR C 3 401 ? 7.926 15.852 -49.944 1.00 33.54 401 THR I CA 1
ATOM 5526 C C . THR C 3 401 ? 7.415 16.576 -48.696 1.00 33.11 401 THR I C 1
ATOM 5527 O O . THR C 3 401 ? 6.232 16.501 -48.364 1.00 32.31 401 THR I O 1
ATOM 5531 N N . PHE C 3 402 ? 8.319 17.277 -48.017 1.00 32.32 402 PHE I N 1
ATOM 5532 C CA . PHE C 3 402 ? 7.990 18.051 -46.822 1.00 31.23 402 PHE I CA 1
ATOM 5533 C C . PHE C 3 402 ? 8.258 19.506 -47.199 1.00 30.53 402 PHE I C 1
ATOM 5534 O O . PHE C 3 402 ? 9.394 19.976 -47.137 1.00 31.65 402 PHE I O 1
ATOM 5542 N N A LYS C 3 403 ? 7.206 20.210 -47.602 0.50 30.11 403 LYS I N 1
ATOM 5543 N N B LYS C 3 403 ? 7.206 20.209 -47.602 0.50 30.16 403 LYS I N 1
ATOM 5544 C CA A LYS C 3 403 ? 7.329 21.602 -48.006 0.50 29.55 403 LYS I CA 1
ATOM 5545 C CA B LYS C 3 403 ? 7.319 21.604 -48.008 0.50 29.62 403 LYS I CA 1
ATOM 5546 C C A LYS C 3 403 ? 6.735 22.535 -46.959 0.50 29.50 403 LYS I C 1
ATOM 5547 C C B LYS C 3 403 ? 6.733 22.539 -46.959 0.50 29.54 403 LYS I C 1
ATOM 5548 O O A LYS C 3 403 ? 5.519 22.715 -46.884 0.50 28.25 403 LYS I O 1
ATOM 5549 O O B LYS C 3 403 ? 5.518 22.726 -46.884 0.50 28.27 403 LYS I O 1
ATOM 5560 N N . ALA C 3 404 ? 7.609 23.130 -46.154 1.00 28.49 404 ALA I N 1
ATOM 5561 C CA . ALA C 3 404 ? 7.189 24.041 -45.103 1.00 28.82 404 ALA I CA 1
ATOM 5562 C C . ALA C 3 404 ? 6.989 25.458 -45.627 1.00 29.45 404 ALA I C 1
ATOM 5563 O O . ALA C 3 404 ? 7.761 26.360 -45.296 1.00 27.75 404 ALA I O 1
ATOM 5565 N N . ASN C 3 405 ? 5.955 25.649 -46.445 1.00 29.68 405 ASN I N 1
ATOM 5566 C CA . ASN C 3 405 ? 5.649 26.963 -47.000 1.00 31.63 405 ASN I CA 1
ATOM 5567 C C . ASN C 3 405 ? 4.379 27.507 -46.359 1.00 32.46 405 ASN I C 1
ATOM 5568 O O . ASN C 3 405 ? 3.679 28.352 -46.926 1.00 32.05 405 ASN I O 1
ATOM 5573 N N . ARG C 3 406 ? 4.090 26.987 -45.171 1.00 32.10 406 ARG I N 1
ATOM 5574 C CA . ARG C 3 406 ? 2.942 27.392 -44.374 1.00 32.34 406 ARG I CA 1
ATOM 5575 C C . ARG C 3 406 ? 3.343 27.198 -42.910 1.00 31.14 406 ARG I C 1
ATOM 5576 O O . ARG C 3 406 ? 4.293 26.473 -42.615 1.00 30.11 406 ARG I O 1
ATOM 5584 N N . PRO C 3 407 ? 2.631 27.849 -41.978 1.00 30.48 407 PRO I N 1
ATOM 5585 C CA . PRO C 3 407 ? 2.934 27.747 -40.545 1.00 29.30 407 PRO I CA 1
ATOM 5586 C C . PRO C 3 407 ? 3.228 26.346 -40.011 1.00 27.76 407 PRO I C 1
ATOM 5587 O O . PRO C 3 407 ? 2.519 25.390 -40.317 1.00 28.07 407 PRO I O 1
ATOM 5591 N N . PHE C 3 408 ? 4.285 26.239 -39.206 1.00 27.53 408 PHE I N 1
ATOM 5592 C CA . PHE C 3 408 ? 4.660 24.968 -38.600 1.00 25.62 408 PHE I CA 1
ATOM 5593 C C . PHE C 3 408 ? 5.234 25.163 -37.195 1.00 25.53 408 PHE I C 1
ATOM 5594 O O . PHE C 3 408 ? 5.680 26.257 -36.841 1.00 27.13 408 PHE I O 1
ATOM 5602 N N . LEU C 3 409 ? 5.204 24.097 -36.399 1.00 25.03 409 LEU I N 1
ATOM 5603 C CA . LEU C 3 409 ? 5.734 24.127 -35.036 1.00 25.57 409 LEU I CA 1
ATOM 5604 C C . LEU C 3 409 ? 7.164 23.620 -35.044 1.00 26.33 409 LEU I C 1
ATOM 5605 O O . LEU C 3 409 ? 7.534 22.793 -35.876 1.00 24.98 409 LEU I O 1
ATOM 5610 N N . VAL C 3 410 ? 7.968 24.116 -34.111 1.00 25.84 410 VAL I N 1
ATOM 5611 C CA . VAL C 3 410 ? 9.351 23.690 -34.015 1.00 26.03 410 VAL I CA 1
ATOM 5612 C C . VAL C 3 410 ? 9.698 23.294 -32.593 1.00 26.14 410 VAL I C 1
ATOM 5613 O O . VAL C 3 410 ? 9.220 23.896 -31.629 1.00 23.89 410 VAL I O 1
ATOM 5617 N N . PHE C 3 411 ? 10.528 22.267 -32.478 1.00 25.40 411 PHE I N 1
ATOM 5618 C CA . PHE C 3 411 ? 10.994 21.781 -31.190 1.00 26.92 411 PHE I CA 1
ATOM 5619 C C . PHE C 3 411 ? 12.471 21.472 -31.322 1.00 25.79 411 PHE I C 1
ATOM 5620 O O . PHE C 3 411 ? 12.903 20.906 -32.321 1.00 26.48 411 PHE I O 1
ATOM 5628 N N A ILE C 3 412 ? 13.251 21.859 -30.322 0.50 23.99 412 ILE I N 1
ATOM 5629 N N B ILE C 3 412 ? 13.246 21.863 -30.318 0.50 24.63 412 ILE I N 1
ATOM 5630 C CA A ILE C 3 412 ? 14.676 21.563 -30.327 0.50 23.81 412 ILE I CA 1
ATOM 5631 C CA B ILE C 3 412 ? 14.674 21.579 -30.308 0.50 24.96 412 ILE I CA 1
ATOM 5632 C C A ILE C 3 412 ? 14.887 20.729 -29.075 0.50 25.29 412 ILE I C 1
ATOM 5633 C C B ILE C 3 412 ? 14.873 20.723 -29.068 0.50 25.94 412 ILE I C 1
ATOM 5634 O O A ILE C 3 412 ? 14.669 21.200 -27.960 0.50 24.42 412 ILE I O 1
ATOM 5635 O O B ILE C 3 412 ? 14.633 21.176 -27.949 0.50 24.91 412 ILE I O 1
ATOM 5644 N N . ARG C 3 413 ? 15.289 19.479 -29.264 1.00 26.05 413 ARG I N 1
ATOM 5645 C CA . ARG C 3 413 ? 15.477 18.585 -28.142 1.00 28.13 413 ARG I CA 1
ATOM 5646 C C . ARG C 3 413 ? 16.793 17.841 -28.115 1.00 28.75 413 ARG I C 1
ATOM 5647 O O . ARG C 3 413 ? 17.566 17.862 -29.070 1.00 26.52 413 ARG I O 1
ATOM 5655 N N . GLU C 3 414 ? 17.036 17.197 -26.980 1.00 29.48 414 GLU I N 1
ATOM 5656 C CA . GLU C 3 414 ? 18.218 16.375 -26.798 1.00 31.94 414 GLU I CA 1
ATOM 5657 C C . GLU C 3 414 ? 17.568 14.994 -26.895 1.00 33.08 414 GLU I C 1
ATOM 5658 O O . GLU C 3 414 ? 16.686 14.658 -26.106 1.00 33.26 414 GLU I O 1
ATOM 5664 N N . VAL C 3 415 ? 17.981 14.211 -27.886 1.00 36.24 415 VAL I N 1
ATOM 5665 C CA . VAL C 3 415 ? 17.382 12.901 -28.131 1.00 38.17 415 VAL I CA 1
ATOM 5666 C C . VAL C 3 415 ? 17.373 11.883 -26.996 1.00 37.93 415 VAL I C 1
ATOM 5667 O O . VAL C 3 415 ? 16.304 11.424 -26.581 1.00 38.29 415 VAL I O 1
ATOM 5671 N N . PRO C 3 416 ? 18.556 11.510 -26.479 1.00 37.02 416 PRO I N 1
ATOM 5672 C CA . PRO C 3 416 ? 18.593 10.527 -25.392 1.00 34.95 416 PRO I CA 1
ATOM 5673 C C . PRO C 3 416 ? 17.624 10.856 -24.257 1.00 32.94 416 PRO I C 1
ATOM 5674 O O . PRO C 3 416 ? 16.756 10.055 -23.900 1.00 30.08 416 PRO I O 1
ATOM 5678 N N . LEU C 3 417 ? 17.777 12.052 -23.705 1.00 32.21 417 LEU I N 1
ATOM 5679 C CA . LEU C 3 417 ? 16.952 12.507 -22.597 1.00 32.19 417 LEU I CA 1
ATOM 5680 C C . LEU C 3 417 ? 15.537 12.900 -23.012 1.00 32.14 417 LEU I C 1
ATOM 5681 O O . LEU C 3 417 ? 14.602 12.798 -22.215 1.00 32.83 417 LEU I O 1
ATOM 5686 N N . ASN C 3 418 ? 15.387 13.338 -24.259 1.00 30.96 418 ASN I N 1
ATOM 5687 C CA . ASN C 3 418 ? 14.096 13.781 -24.793 1.00 32.01 418 ASN I CA 1
ATOM 5688 C C . ASN C 3 418 ? 13.718 15.145 -24.206 1.00 29.38 418 ASN I C 1
ATOM 5689 O O . ASN C 3 418 ? 12.538 15.496 -24.132 1.00 30.12 418 ASN I O 1
ATOM 5694 N N . THR C 3 419 ? 14.731 15.905 -23.799 1.00 26.35 419 THR I N 1
ATOM 5695 C CA . THR C 3 419 ? 14.530 17.232 -23.208 1.00 25.56 419 THR I CA 1
ATOM 5696 C C . THR C 3 419 ? 14.049 18.253 -24.228 1.00 25.79 419 THR I C 1
ATOM 5697 O O . THR C 3 419 ? 14.608 18.359 -25.317 1.00 26.00 419 THR I O 1
ATOM 5701 N N . ILE C 3 420 ? 13.013 19.007 -23.873 1.00 25.60 420 ILE I N 1
ATOM 5702 C CA . ILE C 3 420 ? 12.517 20.048 -24.760 1.00 24.41 420 ILE I CA 1
ATOM 5703 C C . ILE C 3 420 ? 13.281 21.306 -24.357 1.00 23.63 420 ILE I C 1
ATOM 5704 O O . ILE C 3 420 ? 12.927 21.977 -23.386 1.00 23.03 420 ILE I O 1
ATOM 5709 N N . ILE C 3 421 ? 14.345 21.610 -25.092 1.00 21.43 421 ILE I N 1
ATOM 5710 C CA . ILE C 3 421 ? 15.169 22.775 -24.795 1.00 22.03 421 ILE I CA 1
ATOM 5711 C C . ILE C 3 421 ? 14.498 24.053 -25.289 1.00 22.98 421 ILE I C 1
ATOM 5712 O O . ILE C 3 421 ? 14.469 25.067 -24.584 1.00 21.77 421 ILE I O 1
ATOM 5717 N N . PHE C 3 422 ? 13.967 23.989 -26.507 1.00 21.97 422 PHE I N 1
ATOM 5718 C CA . PHE C 3 422 ? 13.277 25.115 -27.132 1.00 21.71 422 PHE I CA 1
ATOM 5719 C C . PHE C 3 422 ? 12.010 24.623 -27.814 1.00 22.42 422 PHE I C 1
ATOM 5720 O O . PHE C 3 422 ? 11.908 23.465 -28.216 1.00 22.34 422 PHE I O 1
ATOM 5728 N N . MET C 3 423 ? 11.039 25.515 -27.946 1.00 22.28 423 MET I N 1
ATOM 5729 C CA . MET C 3 423 ? 9.816 25.180 -28.648 1.00 23.92 423 MET I CA 1
ATOM 5730 C C . MET C 3 423 ? 9.349 26.480 -29.277 1.00 23.86 423 MET I C 1
ATOM 5731 O O . MET C 3 423 ? 9.685 27.567 -28.799 1.00 24.19 423 MET I O 1
ATOM 5736 N N . GLY C 3 424 ? 8.613 26.386 -30.374 1.00 23.82 424 GLY I N 1
ATOM 5737 C CA . GLY C 3 424 ? 8.168 27.608 -31.006 1.00 24.60 424 GLY I CA 1
ATOM 5738 C C . GLY C 3 424 ? 7.209 27.413 -32.154 1.00 26.33 424 GLY I C 1
ATOM 5739 O O . GLY C 3 424 ? 6.773 26.299 -32.444 1.00 24.88 424 GLY I O 1
ATOM 5740 N N B ARG C 3 425 ? 6.880 28.517 -32.813 0.50 27.37 425 ARG I N 1
ATOM 5741 C CA A ARG C 3 425 ? 5.962 28.513 -33.935 0.50 28.19 425 ARG I CA 1
ATOM 5742 C CA B ARG C 3 425 ? 5.962 28.495 -33.940 0.50 28.53 425 ARG I CA 1
ATOM 5743 C C A ARG C 3 425 ? 6.448 29.463 -35.016 0.50 28.38 425 ARG I C 1
ATOM 5744 C C B ARG C 3 425 ? 6.431 29.461 -35.016 0.50 28.61 425 ARG I C 1
ATOM 5745 O O A ARG C 3 425 ? 6.756 30.622 -34.742 0.50 27.93 425 ARG I O 1
ATOM 5746 O O B ARG C 3 425 ? 6.713 30.625 -34.738 0.50 28.21 425 ARG I O 1
ATOM 5761 N N . VAL C 3 426 ? 6.524 28.967 -36.245 1.00 28.74 426 VAL I N 1
ATOM 5762 C CA . VAL C 3 426 ? 6.944 29.792 -37.360 1.00 29.58 426 VAL I CA 1
ATOM 5763 C C . VAL C 3 426 ? 5.665 30.107 -38.125 1.00 30.67 426 VAL I C 1
ATOM 5764 O O . VAL C 3 426 ? 5.195 29.304 -38.929 1.00 30.18 426 VAL I O 1
ATOM 5768 N N . ALA C 3 427 ? 5.094 31.270 -37.834 1.00 31.78 427 ALA I N 1
ATOM 5769 C CA . ALA C 3 427 ? 3.864 31.712 -38.476 1.00 32.07 427 ALA I CA 1
ATOM 5770 C C . ALA C 3 427 ? 4.183 32.638 -39.642 1.00 32.76 427 ALA I C 1
ATOM 5771 O O . ALA C 3 427 ? 3.411 32.739 -40.596 1.00 33.22 427 ALA I O 1
ATOM 5773 N N . ASN C 3 428 ? 5.324 33.313 -39.558 1.00 33.92 428 ASN I N 1
ATOM 5774 C CA . ASN C 3 428 ? 5.744 34.242 -40.601 1.00 36.15 428 ASN I CA 1
ATOM 5775 C C . ASN C 3 428 ? 7.260 34.388 -40.592 1.00 35.72 428 ASN I C 1
ATOM 5776 O O . ASN C 3 428 ? 7.814 35.117 -39.772 1.00 35.30 428 ASN I O 1
ATOM 5781 N N . PRO C 3 429 ? 7.951 33.698 -41.515 1.00 36.58 429 PRO I N 1
ATOM 5782 C CA . PRO C 3 429 ? 9.413 33.746 -41.611 1.00 37.90 429 PRO I CA 1
ATOM 5783 C C . PRO C 3 429 ? 9.928 34.876 -42.496 1.00 40.32 429 PRO I C 1
ATOM 5784 O O . PRO C 3 429 ? 11.136 35.049 -42.656 1.00 40.03 429 PRO I O 1
ATOM 5788 N N . CYS C 3 430 ? 9.009 35.643 -43.066 1.00 43.25 430 CYS I N 1
ATOM 5789 C CA . CYS C 3 430 ? 9.379 36.735 -43.953 1.00 46.72 430 CYS I CA 1
ATOM 5790 C C . CYS C 3 430 ? 9.879 37.979 -43.229 1.00 48.09 430 CYS I C 1
ATOM 5791 O O . CYS C 3 430 ? 9.646 38.157 -42.033 1.00 48.94 430 CYS I O 1
ATOM 5794 N N . VAL C 3 431 ? 10.568 38.840 -43.972 1.00 49.83 431 VAL I N 1
ATOM 5795 C CA . VAL C 3 431 ? 11.108 40.076 -43.418 1.00 51.43 431 VAL I CA 1
ATOM 5796 C C . VAL C 3 431 ? 10.408 41.288 -44.023 1.00 52.20 431 VAL I C 1
ATOM 5797 O O . VAL C 3 431 ? 9.817 41.114 -45.110 1.00 53.62 431 VAL I O 1
#

B-factor: mean 33.33, std 12.76, range [12.23, 78.78]

Radius of gyration: 34.67 Å; Cα contacts (8 Å, |Δi|>4): 1779; chains: 3; bounding box: 45×63×121 Å

Sequence (708 aa):
MDVTCNIKNGRCEQFCKNSADNKVVCSCTEGYRLAENQKSCEPAVPFPCGRVSVVVGGEEDAKPGQFPWQVVLNGKVDAFCGGSIVNEKWIVTAAHCVETGVKITTVVAGEHNIEETEHHTEQKRNVIRRIIPHHNYNAAINNKYNHDIALLELDEEPLVLNSYVTPICIADKEYTNIFLKKFGSGYVSGWGRVFHKGRSSALVLQYLRRVPLVDRRATCLRSTKFTIYNNMFCCAGFHEGGRDSSCQGDAGGPHVTEVEGTSFLTGIISWGEECAMKGKYGIYTKVSRYVNWIKEKTKLTSPVDICTAKPRDIPMNPMCIYRSPEQKIPEATNRRRVWELSKANSRFATTTFYQQHLADSKNDNDNIFLSPLSSISTAFAMTKLGACCNDTLQQLMEVFKFDTISEKTSDQIHFFFAKLNCRLYRKANKASKLVSANRLFGDKSLTTFNETYQDISSELVYGAKLQPLDFKENAEQSRRAAINKWVSNKTEGRITDVIPSEAINELTVLVLVNTIYFKGLWKSKFSPEENTRRKELFYKADGEESCSASMMMYQEGKFRRYRRVAEGTQVLELPFKGDDDITMVLILPKPEKSLAKVEKELTPEVLQEWLDELEEMMLVVHMPRRFRIEDGFSSLLKKEEQLQDMGLLVDLFSPEKSKLPGIVAEGRDDLYVSDAFHKAFLEVNEEGSEAAASTAVVIAGRSSLNPNRVTFKKANRPFLVFIIREVPLNTIIFMGRRVANPCV